Protein AF-A0A9X1ZFL7-F1 (afdb_monomer)

Structure (mmCIF, N/CA/C/O backbone):
data_AF-A0A9X1ZFL7-F1
#
_entry.id   AF-A0A9X1ZFL7-F1
#
loop_
_atom_site.group_PDB
_atom_site.id
_atom_site.type_symbol
_atom_site.label_atom_id
_atom_site.label_alt_id
_atom_site.label_comp_id
_atom_site.label_asym_id
_atom_site.label_entity_id
_atom_site.label_seq_id
_atom_site.pdbx_PDB_ins_code
_atom_site.Cartn_x
_atom_site.Cartn_y
_atom_site.Cartn_z
_atom_site.occupancy
_atom_site.B_iso_or_equiv
_atom_site.auth_seq_id
_atom_site.auth_comp_id
_atom_site.auth_asym_id
_atom_site.auth_atom_id
_atom_site.pdbx_PDB_model_num
ATOM 1 N N . MET A 1 1 ? -8.553 -7.988 4.074 1.00 71.69 1 MET A N 1
ATOM 2 C CA . MET A 1 1 ? -8.760 -7.553 2.679 1.00 71.69 1 MET A CA 1
ATOM 3 C C . MET A 1 1 ? -7.513 -7.890 1.873 1.00 71.69 1 MET A C 1
ATOM 5 O O . MET A 1 1 ? -6.446 -7.931 2.472 1.00 71.69 1 MET A O 1
ATOM 9 N N . LYS A 1 2 ? -7.643 -8.130 0.567 1.00 79.12 2 LYS A N 1
ATOM 10 C CA . LYS A 1 2 ? -6.567 -8.057 -0.435 1.00 79.12 2 LYS A CA 1
ATOM 11 C C . LYS A 1 2 ? -7.243 -7.668 -1.759 1.00 79.12 2 LYS A C 1
ATOM 13 O O . LYS A 1 2 ? -8.225 -8.335 -2.086 1.00 79.12 2 LYS A O 1
ATOM 18 N N . PRO A 1 3 ? -6.799 -6.625 -2.482 1.00 87.50 3 PRO A N 1
ATOM 19 C CA . PRO A 1 3 ? -7.387 -6.289 -3.775 1.00 87.50 3 PRO A CA 1
ATOM 20 C C . PRO A 1 3 ? -7.117 -7.394 -4.801 1.00 87.50 3 PRO A C 1
ATOM 22 O O . PRO A 1 3 ? -6.088 -8.075 -4.752 1.00 87.50 3 PRO A O 1
ATOM 25 N N . SER A 1 4 ? -8.046 -7.565 -5.739 1.00 91.44 4 SER A N 1
ATOM 26 C CA . SER A 1 4 ? -7.843 -8.425 -6.902 1.00 91.44 4 SER A CA 1
ATOM 27 C C . SER A 1 4 ? -7.067 -7.653 -7.964 1.00 91.44 4 SER A C 1
ATOM 29 O O . SER A 1 4 ? -7.399 -6.508 -8.267 1.00 91.44 4 SER A O 1
ATOM 31 N N . ILE A 1 5 ? -6.036 -8.284 -8.517 1.00 91.88 5 ILE A N 1
ATOM 32 C CA . ILE A 1 5 ? -5.225 -7.755 -9.613 1.00 91.88 5 ILE A CA 1
ATOM 33 C C . ILE A 1 5 ? -5.203 -8.829 -10.697 1.00 91.88 5 ILE A C 1
ATOM 35 O O . ILE A 1 5 ? -4.703 -9.931 -10.467 1.00 91.88 5 ILE A O 1
ATOM 39 N N . VAL A 1 6 ? -5.749 -8.515 -11.871 1.00 92.12 6 VAL A N 1
ATOM 40 C CA . VAL A 1 6 ? -5.677 -9.385 -13.053 1.00 92.12 6 VAL A CA 1
ATOM 41 C C . VAL A 1 6 ? -4.631 -8.812 -14.001 1.00 92.12 6 VAL A C 1
ATOM 43 O O . VAL A 1 6 ? -4.819 -7.716 -14.522 1.00 92.12 6 VAL A O 1
ATOM 46 N N . ASN A 1 7 ? -3.538 -9.549 -14.204 1.00 89.81 7 ASN A N 1
ATOM 47 C CA . ASN A 1 7 ? -2.520 -9.275 -15.220 1.00 89.81 7 ASN A CA 1
ATOM 48 C C . ASN A 1 7 ? -2.916 -9.992 -16.520 1.00 89.81 7 ASN A C 1
ATOM 50 O O . ASN A 1 7 ? -3.131 -11.205 -16.503 1.00 89.81 7 ASN A O 1
ATOM 54 N N . TYR A 1 8 ? -2.999 -9.263 -17.635 1.00 86.62 8 TYR A N 1
ATOM 55 C CA . TYR A 1 8 ? -3.388 -9.823 -18.935 1.00 86.62 8 TYR A CA 1
ATOM 56 C C . TYR A 1 8 ? -2.195 -10.184 -19.847 1.00 86.62 8 TYR A C 1
ATOM 58 O O . TYR A 1 8 ? -2.420 -10.642 -20.963 1.00 86.62 8 TYR A O 1
ATOM 66 N N . GLY A 1 9 ? -0.944 -10.002 -19.400 1.00 71.62 9 GLY A N 1
ATOM 67 C CA . GLY A 1 9 ? 0.284 -10.227 -20.184 1.00 71.62 9 GLY A CA 1
ATOM 68 C C . GLY A 1 9 ? 1.394 -10.994 -19.454 1.00 71.62 9 GLY A C 1
ATOM 69 O O . GLY A 1 9 ? 2.573 -10.738 -19.690 1.00 71.62 9 GLY A O 1
ATOM 70 N N . ALA A 1 10 ? 1.027 -11.908 -18.552 1.00 53.81 10 ALA A N 1
ATOM 71 C CA . ALA A 1 10 ? 1.926 -12.497 -17.553 1.00 53.81 10 ALA A CA 1
ATOM 72 C C . ALA A 1 10 ? 3.077 -13.387 -18.083 1.00 53.81 10 ALA A C 1
ATOM 74 O O . ALA A 1 10 ? 4.048 -13.592 -17.359 1.00 53.81 10 ALA A O 1
ATOM 75 N N . ASP A 1 11 ? 2.996 -13.918 -19.308 1.00 56.78 11 ASP A N 1
ATOM 76 C CA . ASP A 1 11 ? 3.875 -15.018 -19.752 1.00 56.78 11 ASP A CA 1
ATOM 77 C C . ASP A 1 11 ? 5.156 -14.582 -20.495 1.00 56.78 11 ASP A C 1
ATOM 79 O O . ASP A 1 11 ? 6.028 -15.418 -20.754 1.00 56.78 11 ASP A O 1
ATOM 83 N N . HIS A 1 12 ? 5.281 -13.309 -20.896 1.00 52.97 12 HIS A N 1
ATOM 84 C CA . HIS A 1 12 ? 6.321 -12.865 -21.850 1.00 52.97 12 HIS A CA 1
ATOM 85 C C . HIS A 1 12 ? 7.087 -11.592 -21.458 1.00 52.97 12 HI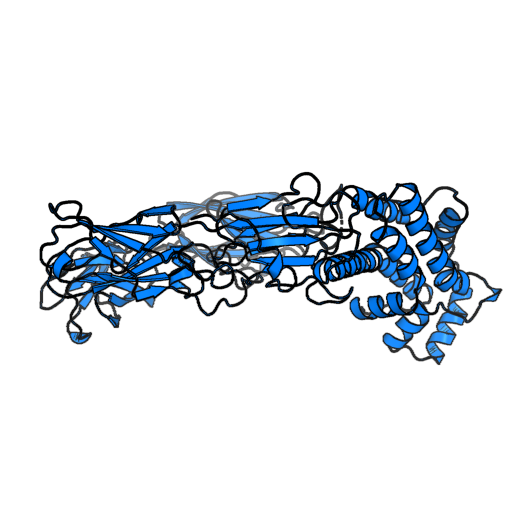S A C 1
ATOM 87 O O . HIS A 1 12 ? 8.034 -11.215 -22.148 1.00 52.97 12 HIS A O 1
ATOM 93 N N . PHE A 1 13 ? 6.703 -10.907 -20.378 1.00 68.69 13 PHE A N 1
ATOM 94 C CA . PHE A 1 13 ? 7.174 -9.548 -20.117 1.00 68.69 13 PHE A CA 1
ATOM 95 C C . PHE A 1 13 ? 7.398 -9.304 -18.621 1.00 68.69 13 PHE A C 1
ATOM 97 O O . PHE A 1 13 ? 6.440 -9.237 -17.852 1.00 68.69 13 PHE A O 1
ATOM 104 N N . ASP A 1 14 ? 8.669 -9.184 -18.218 1.00 71.75 14 ASP A N 1
ATOM 105 C CA . ASP A 1 14 ? 9.098 -9.131 -16.811 1.00 71.75 14 ASP A CA 1
ATOM 106 C C . ASP A 1 14 ? 8.802 -7.763 -16.166 1.00 71.75 14 ASP A C 1
ATOM 108 O O . ASP A 1 14 ? 9.634 -6.855 -16.067 1.00 71.75 14 ASP A O 1
ATOM 112 N N . HIS A 1 15 ? 7.538 -7.605 -15.801 1.00 78.56 15 HIS A N 1
ATOM 113 C CA . HIS A 1 15 ? 6.981 -6.487 -15.065 1.00 78.56 15 HIS A CA 1
ATOM 114 C C . HIS A 1 15 ? 5.794 -6.996 -14.238 1.00 78.56 15 HIS A C 1
ATOM 116 O O . HIS A 1 15 ? 5.119 -7.956 -14.623 1.00 78.56 15 HIS A O 1
ATOM 122 N N . SER A 1 16 ? 5.538 -6.364 -13.101 1.00 84.69 16 SER A N 1
ATOM 123 C CA . SER A 1 16 ? 4.443 -6.719 -12.197 1.00 84.69 16 SER A CA 1
ATOM 124 C C . SER A 1 16 ? 3.799 -5.461 -11.629 1.00 84.69 16 SER A C 1
ATOM 126 O O . SER A 1 16 ? 4.418 -4.399 -11.573 1.00 84.69 16 SER A O 1
ATOM 128 N N . LEU A 1 17 ? 2.537 -5.569 -11.219 1.00 88.44 17 LEU A N 1
ATOM 129 C CA . LEU A 1 17 ? 1.818 -4.497 -10.542 1.00 88.44 17 LEU A CA 1
ATOM 130 C C . LEU A 1 17 ? 1.199 -5.054 -9.262 1.00 88.44 17 LEU A C 1
ATOM 132 O O . LEU A 1 17 ? 0.435 -6.019 -9.311 1.00 88.44 17 LEU A O 1
ATOM 136 N N . GLU A 1 18 ? 1.536 -4.451 -8.124 1.00 88.69 18 GLU A N 1
ATOM 137 C CA . GLU A 1 18 ? 1.082 -4.874 -6.795 1.00 88.69 18 GLU A CA 1
ATOM 138 C C . GLU A 1 18 ? 0.429 -3.713 -6.031 1.00 88.69 18 GLU A C 1
ATOM 140 O O . GLU A 1 18 ? 0.649 -2.546 -6.339 1.00 88.69 18 GLU A O 1
ATOM 145 N N . ALA A 1 19 ? -0.406 -4.018 -5.035 1.00 88.50 19 ALA A N 1
ATOM 146 C CA . ALA A 1 19 ? -1.034 -3.008 -4.181 1.00 88.50 19 ALA A CA 1
ATOM 147 C C . ALA A 1 19 ? -0.240 -2.838 -2.882 1.00 88.50 19 ALA A C 1
ATOM 149 O O . ALA A 1 19 ? 0.065 -3.825 -2.209 1.00 88.50 19 ALA A O 1
ATOM 150 N N . THR A 1 20 ? 0.069 -1.597 -2.515 1.00 83.06 20 THR A N 1
ATOM 151 C CA . THR A 1 20 ? 1.057 -1.288 -1.473 1.00 83.06 20 THR A CA 1
ATOM 152 C C . THR A 1 20 ? 0.503 -1.365 -0.051 1.00 83.06 20 THR A C 1
ATOM 154 O O . THR A 1 20 ? -0.543 -0.797 0.279 1.00 83.06 20 THR A O 1
ATOM 157 N N . ASN A 1 21 ? 1.232 -2.068 0.821 1.00 79.75 21 ASN A N 1
ATOM 158 C CA . ASN A 1 21 ? 0.914 -2.183 2.243 1.00 79.75 21 ASN A CA 1
ATOM 159 C C . ASN A 1 21 ? 1.343 -0.915 2.999 1.00 79.75 21 ASN A C 1
ATOM 161 O O . ASN A 1 21 ? 2.520 -0.553 3.019 1.00 79.75 21 ASN A O 1
ATOM 165 N N . PHE A 1 22 ? 0.416 -0.315 3.745 1.00 74.94 22 PHE A N 1
ATOM 166 C CA . PHE A 1 22 ? 0.688 0.849 4.593 1.00 74.94 22 PHE A CA 1
ATOM 167 C C . PHE A 1 22 ? 1.726 0.561 5.694 1.00 74.94 22 PHE A C 1
ATOM 169 O O . PHE A 1 22 ? 2.500 1.437 6.067 1.00 74.94 22 PHE A O 1
ATOM 176 N N . LEU A 1 23 ? 1.756 -0.676 6.206 1.00 64.50 23 LEU A N 1
ATOM 177 C CA . LEU A 1 23 ? 2.662 -1.091 7.286 1.00 64.50 23 LEU A CA 1
ATOM 178 C C . LEU A 1 23 ? 4.107 -1.348 6.839 1.00 64.50 23 LEU A C 1
ATOM 180 O O . LEU A 1 23 ? 4.998 -1.367 7.689 1.00 64.50 23 LEU A O 1
ATOM 184 N N . ASP A 1 24 ? 4.339 -1.560 5.545 1.00 58.97 24 ASP A N 1
ATOM 185 C CA . ASP A 1 24 ? 5.683 -1.784 5.006 1.00 58.97 24 ASP A CA 1
ATOM 186 C C . ASP A 1 24 ? 6.278 -0.455 4.490 1.00 58.97 24 ASP A C 1
ATOM 188 O O . ASP A 1 24 ? 7.442 -0.159 4.757 1.00 58.97 24 ASP A O 1
ATOM 192 N N . ASN A 1 25 ? 5.435 0.440 3.953 1.00 52.34 25 ASN A N 1
ATOM 193 C CA . ASN A 1 25 ? 5.772 1.819 3.557 1.00 52.34 25 ASN A CA 1
ATOM 194 C C . ASN A 1 25 ? 6.104 2.791 4.722 1.00 52.34 25 ASN A C 1
ATOM 196 O O . ASN A 1 25 ? 6.179 4.004 4.516 1.00 52.34 25 ASN A O 1
ATOM 200 N N . TRP A 1 26 ? 6.317 2.297 5.950 1.00 45.56 26 TRP A N 1
ATOM 201 C CA . TRP A 1 26 ? 6.675 3.122 7.119 1.00 45.56 26 TRP A CA 1
ATOM 202 C C . TRP A 1 26 ? 8.193 3.345 7.290 1.00 45.56 26 TRP A C 1
ATOM 204 O O . TRP A 1 26 ? 8.614 4.139 8.135 1.00 45.56 26 TRP A O 1
ATOM 214 N N . LEU A 1 27 ? 9.036 2.676 6.493 1.00 42.69 27 LEU A N 1
ATOM 215 C CA . LEU A 1 27 ? 10.488 2.878 6.512 1.00 42.69 27 LEU A CA 1
ATOM 216 C C . LEU A 1 27 ? 10.883 4.139 5.711 1.00 42.69 27 LEU A C 1
ATOM 218 O O . LEU A 1 27 ? 10.607 4.210 4.516 1.00 42.69 27 LEU A O 1
ATOM 222 N N . PRO A 1 28 ? 11.596 5.122 6.302 1.00 40.50 28 PRO A N 1
ATOM 223 C CA . PRO A 1 28 ? 11.883 6.421 5.672 1.00 40.50 28 PRO A CA 1
ATOM 224 C C . PRO A 1 28 ? 12.997 6.382 4.602 1.00 40.50 28 PRO A C 1
ATOM 226 O O . PRO A 1 28 ? 13.636 7.402 4.343 1.00 40.50 28 PRO A O 1
ATOM 229 N N . ALA A 1 29 ? 13.271 5.208 4.030 1.00 41.62 29 ALA A N 1
ATOM 230 C CA . ALA A 1 29 ? 14.303 4.979 3.019 1.00 41.62 29 ALA A CA 1
ATOM 231 C C . ALA A 1 29 ? 13.726 4.655 1.628 1.00 41.62 29 ALA A C 1
ATOM 233 O O . ALA A 1 29 ? 14.406 4.913 0.635 1.00 41.62 29 ALA A O 1
ATOM 234 N N . ASP A 1 30 ? 12.492 4.144 1.558 1.00 46.97 30 ASP A N 1
ATOM 235 C CA . ASP A 1 30 ? 11.808 3.825 0.301 1.00 46.97 30 ASP A CA 1
ATOM 236 C C . ASP A 1 30 ? 10.902 4.969 -0.192 1.00 46.97 30 ASP A C 1
ATOM 238 O O . ASP A 1 30 ? 10.527 5.859 0.584 1.00 46.97 30 ASP A O 1
ATOM 242 N N . PRO A 1 31 ? 10.529 4.989 -1.486 1.00 52.28 31 PRO A N 1
ATOM 243 C CA . PRO A 1 31 ? 9.602 5.967 -2.035 1.00 52.28 31 PRO A CA 1
ATOM 244 C C . PRO A 1 31 ? 8.167 5.571 -1.660 1.00 52.28 31 PRO A C 1
ATOM 246 O O . PRO A 1 31 ? 7.509 4.831 -2.378 1.00 52.28 31 PRO A O 1
ATOM 249 N N . SER A 1 32 ? 7.666 6.072 -0.535 1.00 60.81 32 SER A N 1
ATOM 250 C CA . SER A 1 32 ? 6.305 5.771 -0.081 1.00 60.81 32 SER A CA 1
ATOM 251 C C . SER A 1 32 ? 5.209 6.261 -1.046 1.00 60.81 32 SER A C 1
ATOM 253 O O . SER A 1 32 ? 5.389 7.223 -1.802 1.00 60.81 32 SER A O 1
ATOM 255 N N . CYS A 1 33 ? 4.039 5.610 -0.978 1.00 68.56 33 CYS A N 1
ATOM 256 C CA . CYS A 1 33 ? 2.794 6.038 -1.627 1.00 68.56 33 CYS A CA 1
ATOM 257 C C . CYS A 1 33 ? 2.563 7.560 -1.451 1.00 68.56 33 CYS A C 1
ATOM 259 O O . CYS A 1 33 ? 2.467 8.024 -0.309 1.00 68.56 33 CYS A O 1
ATOM 261 N N . PRO A 1 34 ? 2.479 8.359 -2.539 1.00 65.00 34 PRO A N 1
ATOM 262 C CA . PRO A 1 34 ? 2.384 9.817 -2.430 1.00 65.00 34 PRO A CA 1
ATOM 263 C C . PRO A 1 34 ? 1.111 10.278 -1.704 1.00 65.00 34 PRO A C 1
ATOM 265 O O . PRO A 1 34 ? 0.031 9.748 -1.970 1.00 65.00 34 PRO A O 1
ATOM 268 N N . GLU A 1 35 ? 1.236 11.292 -0.831 1.00 64.75 35 GLU A N 1
ATOM 269 C CA . GLU A 1 35 ? 0.212 11.715 0.146 1.00 64.75 35 GLU A CA 1
ATOM 270 C C . GLU A 1 35 ? -1.233 11.725 -0.392 1.00 64.75 35 GLU A C 1
ATOM 272 O O . GLU A 1 35 ? -1.699 12.683 -1.012 1.00 64.75 35 GLU A O 1
ATOM 277 N N . ASN A 1 36 ? -1.991 10.682 -0.051 1.00 65.00 36 ASN A N 1
ATOM 278 C CA . ASN A 1 36 ? -3.434 10.600 -0.251 1.00 65.00 36 ASN A CA 1
ATOM 279 C C . ASN A 1 36 ? -4.178 11.240 0.934 1.00 65.00 36 ASN A C 1
ATOM 281 O O . ASN A 1 36 ? -4.853 10.576 1.721 1.00 65.00 36 ASN A O 1
ATOM 285 N N . SER A 1 37 ? -4.019 12.559 1.063 1.00 61.06 37 SER A N 1
ATOM 286 C CA . SER A 1 37 ? -4.385 13.376 2.234 1.00 61.06 37 SER A CA 1
ATOM 287 C C . SER A 1 37 ? -5.854 13.321 2.690 1.00 61.06 37 SER A C 1
ATOM 289 O O . SER A 1 37 ? -6.144 13.719 3.818 1.00 61.06 37 SER A O 1
ATOM 291 N N . ASN A 1 38 ? -6.766 12.794 1.868 1.00 74.25 38 ASN A N 1
ATOM 292 C CA . ASN A 1 38 ? -8.171 12.573 2.227 1.00 74.25 38 ASN A CA 1
ATOM 293 C C . ASN A 1 38 ? -8.381 11.382 3.185 1.00 74.25 38 ASN A C 1
ATOM 295 O O . ASN A 1 38 ? -9.386 11.341 3.893 1.00 74.25 38 ASN A O 1
ATOM 299 N N . ILE A 1 39 ? -7.453 10.417 3.226 1.00 80.38 39 ILE A N 1
ATOM 300 C CA . ILE A 1 39 ? -7.575 9.200 4.040 1.00 80.38 39 ILE A CA 1
ATOM 301 C C . ILE A 1 39 ? -6.624 9.285 5.234 1.00 80.38 39 ILE A C 1
ATOM 303 O O . ILE A 1 39 ? -5.414 9.459 5.078 1.00 80.38 39 ILE A O 1
ATOM 307 N N . SER A 1 40 ? -7.164 9.120 6.443 1.00 82.19 40 SER A N 1
ATOM 308 C CA . SER A 1 40 ? -6.359 9.137 7.667 1.00 82.19 40 SER A CA 1
ATOM 309 C C . SER A 1 40 ? -5.535 7.860 7.844 1.00 82.19 40 SER A C 1
ATOM 311 O O . SER A 1 40 ? -5.934 6.766 7.439 1.00 82.19 40 SER A O 1
ATOM 313 N N . ASP A 1 41 ? -4.404 7.976 8.531 1.00 79.88 41 ASP A N 1
ATOM 314 C CA . ASP A 1 41 ? -3.535 6.832 8.822 1.00 79.88 41 ASP A CA 1
ATOM 315 C C . ASP A 1 41 ? -4.209 5.798 9.746 1.00 79.88 41 ASP A C 1
ATOM 317 O O . ASP A 1 41 ? -3.919 4.608 9.652 1.00 79.88 41 ASP A O 1
ATOM 321 N N . GLU A 1 42 ? -5.187 6.206 10.571 1.00 79.62 42 GLU A N 1
ATOM 322 C CA . GLU A 1 42 ? -6.031 5.270 11.335 1.00 79.62 42 GLU A CA 1
ATOM 323 C C . GLU A 1 42 ? -6.952 4.439 10.419 1.00 79.62 42 GLU A C 1
ATOM 325 O O . GLU A 1 42 ? -7.240 3.286 10.740 1.00 79.62 42 GLU A O 1
ATOM 330 N N . GLN A 1 43 ? -7.383 4.967 9.266 1.00 83.50 43 GLN A N 1
ATOM 331 C CA . GLN A 1 43 ? -8.108 4.185 8.257 1.00 83.50 43 GLN A CA 1
ATOM 332 C C . GLN A 1 43 ? -7.156 3.252 7.496 1.00 83.50 43 GLN A C 1
ATOM 334 O O . GLN A 1 43 ? -7.422 2.052 7.445 1.00 83.50 43 GLN A O 1
ATOM 339 N N . LYS A 1 44 ? -6.020 3.750 6.981 1.00 83.69 44 LYS A N 1
ATOM 340 C CA . LYS A 1 44 ? -5.017 2.930 6.258 1.00 83.69 44 LYS A CA 1
ATOM 341 C C . LYS A 1 44 ? -4.542 1.746 7.105 1.00 83.69 44 LYS A C 1
ATOM 343 O O . LYS A 1 44 ? -4.589 0.603 6.665 1.00 83.69 44 LYS A O 1
ATOM 348 N N . ASN A 1 45 ? -4.218 1.988 8.377 1.00 82.50 45 ASN A N 1
ATOM 349 C CA . ASN A 1 45 ? -3.816 0.951 9.331 1.00 82.50 45 ASN A CA 1
ATOM 350 C C . ASN A 1 45 ? -4.888 -0.134 9.577 1.00 82.50 45 ASN A C 1
ATOM 352 O O . ASN A 1 45 ? -4.549 -1.240 9.980 1.00 82.50 45 ASN A O 1
ATOM 356 N N . LYS A 1 46 ? -6.177 0.149 9.345 1.00 85.38 46 LYS A N 1
ATOM 357 C CA . LYS A 1 46 ? -7.240 -0.874 9.388 1.00 85.38 46 LYS A CA 1
ATOM 358 C C . LYS A 1 46 ? -7.342 -1.624 8.064 1.00 85.38 46 LYS A C 1
ATOM 360 O O . LYS A 1 46 ? -7.456 -2.846 8.059 1.00 85.38 46 LYS A O 1
ATOM 365 N N . LEU A 1 47 ? -7.299 -0.892 6.950 1.00 87.06 47 LEU A N 1
ATOM 366 C CA . LEU A 1 47 ? -7.375 -1.441 5.594 1.00 87.06 47 LEU A CA 1
ATOM 367 C C . LEU A 1 47 ? -6.127 -2.276 5.230 1.00 87.06 47 LEU A C 1
ATOM 369 O O . LEU A 1 47 ? -6.202 -3.108 4.327 1.00 87.06 47 LEU A O 1
ATOM 373 N N . ASN A 1 48 ? -5.020 -2.101 5.965 1.00 85.19 48 ASN A N 1
ATOM 374 C CA . ASN A 1 48 ? -3.657 -2.635 5.783 1.00 85.19 48 ASN A CA 1
ATOM 375 C C . ASN A 1 48 ? -2.916 -2.122 4.540 1.00 85.19 48 ASN A C 1
ATOM 377 O O . ASN A 1 48 ? -1.689 -2.040 4.554 1.00 85.19 48 ASN A O 1
ATOM 381 N N . TYR A 1 49 ? -3.646 -1.745 3.496 1.00 86.38 49 TYR A N 1
ATOM 382 C CA . TYR A 1 49 ? -3.128 -1.033 2.331 1.00 86.38 49 TYR A CA 1
ATOM 383 C C . TYR A 1 49 ? -3.051 0.472 2.607 1.00 86.38 49 TYR A C 1
ATOM 385 O O . TYR A 1 49 ? -3.683 0.974 3.536 1.00 86.38 49 TYR A O 1
ATOM 393 N N . ASP A 1 50 ? -2.278 1.198 1.804 1.00 84.56 50 ASP A N 1
ATOM 394 C CA . ASP A 1 50 ? -2.363 2.663 1.740 1.00 84.56 50 ASP A CA 1
ATOM 395 C C . ASP A 1 50 ? -3.335 3.141 0.649 1.00 84.56 50 ASP A C 1
ATOM 397 O O . ASP A 1 50 ? -3.901 4.224 0.791 1.00 84.56 50 ASP A O 1
ATOM 401 N N . GLY A 1 51 ? -3.608 2.303 -0.356 1.00 87.50 51 GLY A N 1
ATOM 402 C CA . GLY A 1 51 ? -4.512 2.561 -1.480 1.00 87.50 51 GLY A CA 1
ATOM 403 C C . GLY A 1 51 ? -3.789 2.833 -2.800 1.00 87.50 51 GLY A C 1
ATOM 404 O O . GLY A 1 51 ? -4.448 2.884 -3.837 1.00 87.50 51 GLY A O 1
ATOM 405 N N . CYS A 1 52 ? -2.463 2.990 -2.778 1.00 88.62 52 CYS A N 1
ATOM 406 C CA . CYS A 1 52 ? -1.647 3.054 -3.985 1.00 88.62 52 CYS A CA 1
ATOM 407 C C . CYS A 1 52 ? -1.485 1.668 -4.634 1.00 88.62 52 CYS A C 1
ATOM 409 O O . CYS A 1 52 ? -1.783 0.619 -4.049 1.00 88.62 52 CYS A O 1
ATOM 411 N N . VAL A 1 53 ? -0.956 1.682 -5.857 1.00 90.06 53 VAL A N 1
ATOM 412 C CA . VAL A 1 53 ? -0.313 0.515 -6.468 1.00 90.06 53 VAL A CA 1
ATOM 413 C C . VAL A 1 53 ? 1.104 0.866 -6.903 1.00 90.06 53 VAL A C 1
ATOM 415 O O . VAL A 1 53 ? 1.407 2.017 -7.217 1.00 90.06 53 VAL A O 1
ATOM 418 N N . GLU A 1 54 ? 1.964 -0.136 -6.931 1.00 87.81 54 GLU A N 1
ATOM 419 C CA . GLU A 1 54 ? 3.340 -0.070 -7.397 1.00 87.81 54 GLU A CA 1
ATOM 420 C C . GLU A 1 54 ? 3.436 -0.837 -8.714 1.00 87.81 54 GLU A C 1
ATOM 422 O O . GLU A 1 54 ? 3.097 -2.018 -8.770 1.00 87.81 54 GLU A O 1
ATOM 427 N N . LEU A 1 55 ? 3.891 -0.172 -9.777 1.00 87.56 55 LEU A N 1
ATOM 428 C CA . LEU A 1 55 ? 4.367 -0.848 -10.977 1.00 87.56 55 LEU A CA 1
ATOM 429 C C . LEU A 1 55 ? 5.870 -1.085 -10.828 1.00 87.56 55 LEU A C 1
ATOM 431 O O . LEU A 1 55 ? 6.640 -0.152 -10.583 1.00 87.56 55 LEU A O 1
ATOM 435 N N . GLN A 1 56 ? 6.258 -2.336 -11.032 1.00 83.25 56 GLN A N 1
ATOM 436 C CA . GLN A 1 56 ? 7.620 -2.837 -11.008 1.00 83.25 56 GLN A CA 1
ATOM 437 C C . GLN A 1 56 ? 8.048 -3.168 -12.439 1.00 83.25 56 GLN A C 1
ATOM 439 O O . GLN A 1 56 ? 7.501 -4.068 -13.073 1.00 83.25 56 GLN A O 1
ATOM 444 N N . ASN A 1 57 ? 9.043 -2.452 -12.959 1.00 78.94 57 ASN A N 1
ATOM 445 C CA . ASN A 1 57 ? 9.708 -2.799 -14.213 1.00 78.94 57 ASN A CA 1
ATOM 446 C C . ASN A 1 57 ? 10.939 -3.631 -13.859 1.00 78.94 57 ASN A C 1
ATOM 448 O O . ASN A 1 57 ? 11.775 -3.164 -13.082 1.00 78.94 57 ASN A O 1
ATOM 452 N N . ARG A 1 58 ? 11.063 -4.837 -14.417 1.00 73.38 58 ARG A N 1
ATOM 453 C CA . ARG A 1 58 ? 12.252 -5.695 -14.286 1.00 73.38 58 ARG A CA 1
ATOM 454 C C . ARG A 1 58 ? 12.991 -5.850 -15.629 1.00 73.38 58 ARG A C 1
ATOM 456 O O . ARG A 1 58 ? 13.918 -6.643 -15.764 1.00 73.38 58 ARG A O 1
ATOM 463 N N . THR A 1 59 ? 12.637 -5.030 -16.627 1.00 70.81 59 THR A N 1
ATOM 464 C CA . THR A 1 59 ? 13.197 -5.075 -17.988 1.00 70.81 59 THR A CA 1
ATOM 465 C C . THR A 1 59 ? 14.242 -3.987 -18.285 1.00 70.81 59 THR A C 1
ATOM 467 O O . THR A 1 59 ? 14.430 -3.020 -17.543 1.00 70.81 59 THR A O 1
ATOM 470 N N . LYS A 1 60 ? 14.893 -4.121 -19.452 1.00 70.56 60 LYS A N 1
ATOM 471 C CA . LYS A 1 60 ? 15.733 -3.088 -20.091 1.00 70.56 60 LYS A CA 1
ATOM 472 C C . LYS A 1 60 ? 14.938 -1.994 -20.831 1.00 70.56 60 LYS A C 1
ATOM 474 O O . LYS A 1 60 ? 15.553 -1.119 -21.438 1.00 70.56 60 LYS A O 1
ATOM 479 N N . LEU A 1 61 ? 13.606 -2.047 -20.844 1.00 79.31 61 LEU A N 1
ATOM 480 C CA . LEU A 1 61 ? 12.764 -1.185 -21.677 1.00 79.31 61 LEU A CA 1
ATOM 481 C C . LEU A 1 61 ? 12.206 -0.005 -20.871 1.00 79.31 61 LEU A C 1
ATOM 483 O O . LEU A 1 61 ? 11.893 -0.147 -19.688 1.00 79.31 61 LEU A O 1
ATOM 487 N N . TYR A 1 62 ? 12.044 1.154 -21.515 1.00 85.94 62 TYR A N 1
ATOM 488 C CA . TYR A 1 62 ? 11.248 2.247 -20.948 1.00 85.94 62 TYR A CA 1
ATOM 489 C C . TYR A 1 62 ? 9.761 1.936 -21.081 1.00 85.94 62 TYR A C 1
ATOM 491 O O . TYR A 1 62 ? 9.312 1.586 -22.171 1.00 85.94 62 TYR A O 1
ATOM 499 N N . LEU A 1 63 ? 8.995 2.108 -20.002 1.00 89.69 63 LEU A N 1
ATOM 500 C CA . LEU A 1 63 ? 7.546 1.878 -19.997 1.00 89.69 63 LEU A CA 1
ATOM 501 C C . LEU A 1 63 ? 6.777 3.194 -19.848 1.00 89.69 63 LEU A C 1
ATOM 503 O O . LEU A 1 63 ? 7.300 4.208 -19.371 1.00 89.69 63 LEU A O 1
ATOM 507 N N . SER A 1 64 ? 5.498 3.170 -20.213 1.00 93.12 64 SER A N 1
ATOM 508 C CA . SER A 1 64 ? 4.555 4.231 -19.862 1.00 93.12 64 SER A CA 1
ATOM 509 C C . SER A 1 64 ? 3.205 3.649 -19.474 1.00 93.12 64 SER A C 1
ATOM 511 O O . SER A 1 64 ? 2.756 2.686 -20.084 1.00 93.12 64 SER A O 1
ATOM 513 N N . THR A 1 65 ? 2.532 4.285 -18.515 1.00 93.94 65 THR A N 1
ATOM 514 C CA . THR A 1 65 ? 1.260 3.801 -17.962 1.00 93.94 65 THR A CA 1
ATOM 515 C C . THR A 1 65 ? 0.178 4.864 -18.090 1.00 93.94 65 THR A C 1
ATOM 517 O O . THR A 1 65 ? 0.360 5.990 -17.622 1.00 93.94 65 THR A O 1
ATOM 520 N N . MET A 1 66 ? -0.943 4.500 -18.708 1.00 94.25 66 MET A N 1
ATOM 521 C CA . MET A 1 66 ? -2.197 5.246 -18.674 1.00 94.25 66 MET A CA 1
ATOM 522 C C . MET A 1 66 ? -3.098 4.606 -17.615 1.00 94.25 66 MET A C 1
ATOM 524 O O . MET A 1 66 ? -3.155 3.382 -17.511 1.00 94.25 66 MET A O 1
ATOM 528 N N . ILE A 1 67 ? -3.795 5.422 -16.824 1.00 95.00 67 ILE A N 1
ATOM 529 C CA . ILE A 1 67 ? -4.688 4.936 -15.762 1.00 95.00 67 ILE A CA 1
ATOM 530 C C . ILE A 1 67 ? -6.112 5.361 -16.093 1.00 95.00 67 ILE A C 1
ATOM 532 O O . ILE A 1 67 ? -6.423 6.553 -16.136 1.00 95.00 67 ILE A O 1
ATOM 536 N N . ILE A 1 68 ? -6.965 4.374 -16.344 1.00 92.62 68 ILE A N 1
ATOM 537 C CA . ILE A 1 68 ? -8.348 4.533 -16.788 1.00 92.62 68 ILE A CA 1
ATOM 538 C C . ILE A 1 68 ? -9.263 4.097 -15.631 1.00 92.62 68 ILE A C 1
ATOM 540 O O . ILE A 1 68 ? -9.071 2.997 -15.107 1.00 92.62 68 ILE A O 1
ATOM 544 N N . PRO A 1 69 ? -10.242 4.918 -15.202 1.00 89.56 69 PRO A N 1
ATOM 545 C CA . PRO A 1 69 ? -11.201 4.502 -14.183 1.00 89.56 69 PRO A CA 1
ATOM 546 C C . PRO A 1 69 ? -12.050 3.340 -14.704 1.00 89.56 69 PRO A C 1
ATOM 548 O O . PRO A 1 69 ? -12.498 3.374 -15.851 1.00 89.56 69 PRO A O 1
ATOM 551 N N . LEU A 1 70 ? -12.287 2.337 -13.860 1.00 87.00 70 LEU A N 1
ATOM 552 C CA . LEU A 1 70 ? -13.207 1.245 -14.161 1.00 87.00 70 LEU A CA 1
ATOM 553 C C . LEU A 1 70 ? -14.577 1.489 -13.527 1.00 87.00 70 LEU A C 1
ATOM 555 O O . LEU A 1 70 ? -14.702 2.081 -12.451 1.00 87.00 70 LEU A O 1
ATOM 559 N N . GLY A 1 71 ? -15.599 0.968 -14.193 1.00 75.62 71 GLY A N 1
ATOM 560 C CA . GLY A 1 71 ? -16.876 0.648 -13.588 1.00 75.62 71 GLY A CA 1
ATOM 561 C C . GLY A 1 71 ? -16.747 -0.594 -12.707 1.00 75.62 71 GLY A C 1
ATOM 562 O O . GLY A 1 71 ? -15.700 -1.241 -12.608 1.00 75.62 71 GLY A O 1
ATOM 563 N N . GLU A 1 72 ? -17.829 -0.951 -12.035 1.00 64.56 72 GLU A N 1
ATOM 564 C CA . GLU A 1 72 ? -17.821 -2.075 -11.093 1.00 64.56 72 GLU A CA 1
ATOM 565 C C . GLU A 1 72 ? -17.761 -3.438 -11.762 1.00 64.56 72 GLU A C 1
ATOM 567 O O . GLU A 1 72 ? -17.138 -4.355 -11.238 1.00 64.56 72 GLU A O 1
ATOM 572 N N . ASN A 1 73 ? -18.345 -3.546 -12.955 1.00 68.12 73 ASN A N 1
ATOM 573 C CA . ASN A 1 73 ? -18.248 -4.726 -13.807 1.00 68.12 73 ASN A CA 1
ATOM 574 C C . ASN A 1 73 ? -16.814 -4.995 -14.313 1.00 68.12 73 ASN A C 1
ATOM 576 O O . ASN A 1 73 ? -16.602 -5.963 -15.038 1.00 68.12 73 ASN A O 1
ATOM 580 N N . GLY A 1 74 ? -15.837 -4.153 -13.949 1.00 77.12 74 GLY A N 1
ATOM 581 C CA . GLY A 1 74 ? -14.444 -4.258 -14.377 1.00 77.12 74 GLY A CA 1
ATOM 582 C C . GLY A 1 74 ? -14.188 -3.720 -15.786 1.00 77.12 74 GLY A C 1
ATOM 583 O O . GLY A 1 74 ? -13.082 -3.883 -16.299 1.00 77.12 74 GLY A O 1
ATOM 584 N N . GLU A 1 75 ? -15.178 -3.074 -16.410 1.00 83.88 75 GLU A N 1
ATOM 585 C CA . GLU A 1 75 ? -15.068 -2.467 -17.739 1.00 83.88 75 GLU A CA 1
ATOM 586 C C . GLU A 1 75 ? -14.755 -0.964 -17.641 1.00 83.88 75 GLU A C 1
ATOM 588 O O . GLU A 1 75 ? -15.059 -0.304 -16.647 1.00 83.88 75 GLU A O 1
ATOM 593 N N . TYR A 1 76 ? -14.125 -0.408 -18.674 1.00 87.62 76 TYR A N 1
ATOM 594 C CA . TYR A 1 76 ? -13.884 1.032 -18.821 1.00 87.62 76 TYR A CA 1
ATOM 595 C C . TYR A 1 76 ? -15.032 1.687 -19.601 1.00 87.62 76 TYR A C 1
ATOM 597 O O . TYR A 1 76 ? -15.702 1.026 -20.390 1.00 87.62 76 TYR A O 1
ATOM 605 N N . ASP A 1 77 ? -15.227 2.997 -19.437 1.00 85.94 77 ASP A N 1
ATOM 606 C CA . ASP A 1 77 ? -16.151 3.773 -20.270 1.00 85.94 77 ASP A CA 1
ATOM 607 C C . ASP A 1 77 ? -15.447 4.162 -21.589 1.00 85.94 77 ASP A C 1
ATOM 609 O O . ASP A 1 77 ? -14.457 4.909 -21.545 1.00 85.94 77 ASP A O 1
ATOM 613 N N . PRO A 1 78 ? -15.917 3.689 -22.765 1.00 86.06 78 PRO A N 1
ATOM 614 C CA . PRO A 1 78 ? -15.334 4.042 -24.058 1.00 86.06 78 PRO A CA 1
ATOM 615 C C . PRO A 1 78 ? -15.322 5.552 -24.341 1.00 86.06 78 PRO A C 1
ATOM 617 O O . PRO A 1 78 ? -14.381 6.041 -24.969 1.00 86.06 78 PRO A O 1
ATOM 620 N N . ASP A 1 79 ? -16.309 6.306 -23.844 1.00 84.06 79 ASP A N 1
ATOM 621 C CA . ASP A 1 79 ? -16.406 7.753 -24.070 1.00 84.06 79 ASP A CA 1
ATOM 622 C C . ASP A 1 79 ? -15.414 8.548 -23.190 1.00 84.06 79 ASP A C 1
ATOM 624 O O . ASP A 1 79 ? -15.065 9.689 -23.511 1.00 84.06 79 ASP A O 1
ATOM 628 N N . GLN A 1 80 ? -14.879 7.947 -22.115 1.00 82.44 80 GLN A N 1
ATOM 629 C CA . GLN A 1 80 ? -13.873 8.575 -21.238 1.00 82.44 80 GLN A CA 1
ATOM 630 C C . GLN A 1 80 ? -12.423 8.261 -21.622 1.00 82.44 80 GLN A C 1
ATOM 632 O O . GLN A 1 80 ? -11.512 8.836 -21.024 1.00 82.44 80 GLN A O 1
ATOM 637 N N . LEU A 1 81 ? -12.168 7.422 -22.635 1.00 87.75 81 LEU A N 1
ATOM 638 C CA . LEU A 1 81 ? -10.808 7.038 -23.051 1.00 87.75 81 LEU A CA 1
ATOM 639 C C . LEU A 1 81 ? -9.905 8.241 -23.400 1.00 87.75 81 LEU A C 1
ATOM 641 O O . LEU A 1 81 ? -8.697 8.196 -23.187 1.00 87.75 81 LEU A O 1
ATOM 645 N N . GLY A 1 82 ? -10.467 9.359 -23.875 1.00 85.75 82 GLY A N 1
ATOM 646 C CA . GLY A 1 82 ? -9.712 10.603 -24.110 1.00 85.75 82 GLY A CA 1
ATOM 647 C C . GLY A 1 82 ? -9.298 11.366 -22.836 1.00 85.75 82 GLY A C 1
ATOM 648 O O . GLY A 1 82 ? -8.395 12.213 -22.883 1.00 85.75 82 GLY A O 1
ATOM 649 N N . ASN A 1 83 ? -9.926 11.063 -21.695 1.00 88.56 83 ASN A N 1
ATOM 650 C CA . ASN A 1 83 ? -9.784 11.742 -20.401 1.00 88.56 83 ASN A CA 1
ATOM 651 C C . ASN A 1 83 ? -9.414 10.771 -19.250 1.00 88.56 83 ASN A C 1
ATOM 653 O O . ASN A 1 83 ? -10.089 10.769 -18.215 1.00 88.56 83 ASN A O 1
ATOM 657 N N . PRO A 1 84 ? -8.343 9.963 -19.390 1.00 91.50 84 PRO A N 1
ATOM 658 C CA . PRO A 1 84 ? -7.883 9.073 -18.327 1.00 91.50 84 PRO A CA 1
ATOM 659 C C . PRO A 1 84 ? -7.364 9.880 -17.126 1.00 91.50 84 PRO A C 1
ATOM 661 O O . PRO A 1 84 ? -6.983 11.047 -17.262 1.00 91.50 84 PRO A O 1
ATOM 664 N N . LEU A 1 85 ? -7.305 9.243 -15.956 1.00 90.94 85 LEU A N 1
ATOM 665 C CA . LEU A 1 85 ? -6.788 9.839 -14.717 1.00 90.94 85 LEU A CA 1
ATOM 666 C C . LEU A 1 85 ? -5.285 10.140 -14.819 1.00 90.94 85 LEU A C 1
ATOM 668 O O . LEU A 1 85 ? -4.834 11.196 -14.380 1.00 90.94 85 LEU A O 1
ATOM 672 N N . ARG A 1 86 ? -4.537 9.253 -15.484 1.00 92.62 86 ARG A N 1
ATOM 673 C CA . ARG A 1 86 ? -3.135 9.449 -15.879 1.00 92.62 86 ARG A CA 1
ATOM 674 C C . ARG A 1 86 ? -3.009 9.225 -17.381 1.00 92.62 86 ARG A C 1
ATOM 676 O O . ARG A 1 86 ? -3.489 8.208 -17.873 1.00 92.62 86 ARG A O 1
ATOM 683 N N . LYS A 1 87 ? -2.360 10.138 -18.110 1.00 93.56 87 LYS A N 1
ATOM 684 C CA . LYS A 1 87 ? -2.044 9.973 -19.543 1.00 93.56 87 LYS A CA 1
ATOM 685 C C . LYS A 1 87 ? -0.668 9.329 -19.730 1.00 93.56 87 LYS A C 1
ATOM 687 O O . LYS A 1 87 ? 0.208 9.480 -18.882 1.00 93.56 87 LYS A O 1
ATOM 692 N N . HIS A 1 88 ? -0.478 8.667 -20.870 1.00 94.06 88 HIS A N 1
ATOM 693 C CA . HIS A 1 88 ? 0.847 8.257 -21.326 1.00 94.06 88 HIS A CA 1
ATOM 694 C C . HIS A 1 88 ? 1.779 9.450 -21.587 1.00 94.06 88 HIS A C 1
ATOM 696 O O . HIS A 1 88 ? 1.350 10.596 -21.737 1.00 94.06 88 HIS A O 1
ATOM 702 N N . VAL A 1 89 ? 3.071 9.138 -21.670 1.00 92.19 89 VAL A N 1
ATOM 703 C CA . VAL A 1 89 ? 4.164 10.093 -21.876 1.00 92.19 89 VAL A CA 1
ATOM 704 C C . VAL A 1 89 ? 4.098 10.776 -23.238 1.00 92.19 89 VAL A C 1
ATOM 706 O O . VAL A 1 89 ? 3.859 10.142 -24.263 1.00 92.19 89 VAL A O 1
ATOM 709 N N . GLN A 1 90 ? 4.368 12.079 -23.269 1.00 88.69 90 GLN A N 1
ATOM 710 C CA . GLN A 1 90 ? 4.252 12.877 -24.493 1.00 88.69 90 GLN A CA 1
ATOM 711 C C . GLN A 1 90 ? 5.576 13.071 -25.252 1.00 88.69 90 GLN A C 1
ATOM 713 O O . GLN A 1 90 ? 5.564 13.658 -26.335 1.00 88.69 90 GLN A O 1
ATOM 718 N N . SER A 1 91 ? 6.708 12.610 -24.707 1.00 85.75 91 SER A N 1
ATOM 719 C CA . SER A 1 91 ? 8.035 12.672 -25.344 1.00 85.75 91 SER A CA 1
ATOM 720 C C . SER A 1 91 ? 9.031 11.706 -24.687 1.00 85.75 91 SER A C 1
ATOM 722 O O . SER A 1 91 ? 8.807 11.273 -23.560 1.00 85.75 91 SER A O 1
ATOM 724 N N . GLY A 1 92 ? 10.173 11.439 -25.338 1.00 79.50 92 GLY A N 1
ATOM 725 C CA . GLY A 1 92 ? 11.276 10.610 -24.806 1.00 79.50 92 GLY A CA 1
ATOM 726 C C . GLY A 1 92 ? 12.059 11.214 -23.621 1.00 79.50 92 GLY A C 1
ATOM 727 O O . GLY A 1 92 ? 13.126 10.717 -23.254 1.00 79.50 92 GLY A O 1
ATOM 728 N N . TRP A 1 93 ? 11.566 12.307 -23.039 1.00 79.31 93 TRP A N 1
ATOM 729 C CA . TRP A 1 93 ? 12.116 12.979 -21.855 1.00 79.31 93 TRP A CA 1
ATOM 730 C C . TRP A 1 93 ? 11.017 13.433 -20.878 1.00 79.31 93 TRP A C 1
ATOM 732 O O . TRP A 1 93 ? 11.233 14.332 -20.064 1.00 79.31 93 TRP A O 1
ATOM 742 N N . ASP A 1 94 ? 9.826 12.848 -20.983 1.00 84.31 94 ASP A N 1
ATOM 743 C CA . ASP A 1 94 ? 8.726 13.086 -20.053 1.00 84.31 94 ASP A CA 1
ATOM 744 C C . ASP A 1 94 ? 9.059 12.473 -18.681 1.00 84.31 94 ASP A C 1
ATOM 746 O O . ASP A 1 94 ? 9.473 11.317 -18.592 1.00 84.31 94 ASP A O 1
ATOM 750 N N . GLY A 1 95 ? 8.864 13.233 -17.600 1.00 75.06 95 GLY A N 1
ATOM 751 C CA . GLY A 1 95 ? 9.124 12.764 -16.232 1.00 75.06 95 GLY A CA 1
ATOM 752 C C . GLY A 1 95 ? 8.216 11.614 -15.781 1.00 75.06 95 GLY A C 1
ATOM 753 O O . GLY A 1 95 ? 8.480 11.004 -14.753 1.00 75.06 95 GLY A O 1
ATOM 754 N N . ASN A 1 96 ? 7.164 11.306 -16.546 1.00 79.12 96 ASN A N 1
ATOM 755 C CA . ASN A 1 96 ? 6.256 10.184 -16.312 1.00 79.12 96 ASN A CA 1
ATOM 756 C C . ASN A 1 96 ? 6.709 8.867 -16.973 1.00 79.12 96 ASN A C 1
ATOM 758 O O . ASN A 1 96 ? 5.972 7.880 -16.905 1.00 79.12 96 ASN A O 1
ATOM 762 N N . MET A 1 97 ? 7.872 8.848 -17.637 1.00 84.81 97 MET A N 1
ATOM 763 C CA . MET A 1 97 ? 8.481 7.635 -18.192 1.00 84.81 97 MET A CA 1
ATOM 764 C C . MET A 1 97 ? 9.044 6.757 -17.081 1.00 84.81 97 MET A C 1
ATOM 766 O O . MET A 1 97 ? 9.879 7.208 -16.297 1.00 84.81 97 MET A O 1
ATOM 770 N N . MET A 1 98 ? 8.658 5.483 -17.061 1.00 83.81 98 MET A N 1
ATOM 771 C CA . MET A 1 98 ? 9.280 4.520 -16.165 1.00 83.81 98 MET A CA 1
ATOM 772 C C . MET A 1 98 ? 10.594 4.030 -16.776 1.00 83.81 98 MET A C 1
ATOM 774 O O . MET A 1 98 ? 10.618 3.560 -17.915 1.00 83.81 98 MET A O 1
ATOM 778 N N . GLY A 1 99 ? 11.688 4.175 -16.028 1.00 76.69 99 GLY A N 1
ATOM 779 C CA . GLY A 1 99 ? 13.021 3.764 -16.464 1.00 76.69 99 GLY A CA 1
ATOM 780 C C . GLY A 1 99 ? 13.247 2.245 -16.416 1.00 76.69 99 GLY A C 1
ATOM 781 O O . GLY A 1 99 ? 12.520 1.541 -15.711 1.00 76.69 99 GLY A O 1
ATOM 782 N N . PRO A 1 100 ? 14.255 1.741 -17.148 1.00 69.56 100 PRO A N 1
ATOM 783 C CA . PRO A 1 100 ? 14.697 0.351 -17.088 1.00 69.56 100 PRO A CA 1
ATOM 784 C C . PRO A 1 100 ? 15.540 0.056 -15.839 1.00 69.56 100 PRO A C 1
ATOM 786 O O . PRO A 1 100 ? 16.040 0.971 -15.178 1.00 69.56 100 PRO A O 1
ATOM 789 N N . GLN A 1 101 ? 15.765 -1.227 -15.548 1.00 64.62 101 GLN A N 1
ATOM 790 C CA . GLN A 1 101 ? 16.672 -1.637 -14.471 1.00 64.62 101 GLN A CA 1
ATOM 791 C C . GLN A 1 101 ? 18.147 -1.471 -14.860 1.00 64.62 101 GLN A C 1
ATOM 793 O O . GLN A 1 101 ? 18.567 -1.795 -15.973 1.00 64.62 101 GLN A O 1
ATOM 798 N N . SER A 1 102 ? 18.931 -0.909 -13.936 1.00 48.59 102 SER A N 1
ATOM 799 C CA . SER A 1 102 ? 20.324 -0.511 -14.132 1.00 48.59 102 SER A CA 1
ATOM 800 C C . SER A 1 102 ? 21.244 -1.714 -14.280 1.00 48.59 102 SER A C 1
ATOM 802 O O . SER A 1 102 ? 21.675 -2.348 -13.318 1.00 48.59 102 SER A O 1
ATOM 804 N N . GLY A 1 103 ? 21.541 -1.989 -15.543 1.00 46.38 103 GLY A N 1
ATOM 805 C CA . GLY A 1 103 ? 22.624 -2.898 -16.010 1.00 46.38 103 GLY A CA 1
ATOM 806 C C . GLY A 1 103 ? 22.534 -5.731 -16.923 1.00 46.38 103 GLY A C 1
ATOM 807 O O . GLY A 1 103 ? 23.361 -6.340 -17.669 1.00 46.38 103 GLY A O 1
ATOM 808 N N . THR A 1 104 ? 21.571 -6.717 -16.746 1.00 42.72 104 THR A N 1
ATOM 809 C CA . THR A 1 104 ? 21.363 -7.913 -17.604 1.00 42.72 104 THR A CA 1
ATOM 810 C C . THR A 1 104 ? 19.924 -8.414 -17.575 1.00 42.72 104 THR A C 1
ATOM 812 O O . THR A 1 104 ? 19.220 -8.298 -16.580 1.00 42.72 104 THR A O 1
ATOM 815 N N . PHE A 1 105 ? 19.498 -8.990 -18.699 1.00 36.47 105 PHE A N 1
ATOM 816 C CA . PHE A 1 105 ? 18.260 -9.752 -18.857 1.00 36.47 105 PHE A CA 1
ATOM 817 C C . PHE A 1 105 ? 18.559 -10.924 -19.806 1.00 36.47 105 PHE A C 1
ATOM 819 O O . PHE A 1 105 ? 19.446 -10.804 -20.659 1.00 36.47 105 PHE A O 1
ATOM 826 N N . LEU A 1 106 ? 17.885 -12.066 -19.623 1.00 37.69 106 LEU A N 1
ATOM 827 C CA . LEU A 1 106 ? 18.308 -13.374 -20.157 1.00 37.69 106 LEU A CA 1
ATOM 828 C C . LEU A 1 106 ? 19.764 -13.729 -19.765 1.00 37.69 106 LEU A C 1
ATOM 830 O O . LEU A 1 106 ? 20.576 -14.085 -20.623 1.00 37.69 106 LEU A O 1
ATOM 834 N N . GLY A 1 107 ? 20.066 -13.589 -18.464 1.00 34.84 107 GLY A N 1
ATOM 835 C CA . GLY A 1 107 ? 21.375 -13.834 -17.827 1.00 34.84 107 GLY A CA 1
ATOM 836 C C . GLY A 1 107 ? 21.685 -12.837 -16.695 1.00 34.84 107 GLY A C 1
ATOM 837 O O . GLY A 1 107 ? 22.738 -12.221 -16.737 1.00 34.84 107 GLY A O 1
ATOM 838 N N . LEU A 1 108 ? 20.717 -12.610 -15.793 1.00 36.22 108 LEU A N 1
ATOM 839 C CA . LEU A 1 108 ? 20.520 -11.419 -14.927 1.00 36.22 108 LEU A CA 1
ATOM 840 C C . LEU A 1 108 ? 21.653 -11.182 -13.891 1.00 36.22 108 LEU A C 1
ATOM 842 O O . LEU A 1 108 ? 22.364 -12.124 -13.556 1.00 36.22 108 LEU A O 1
ATOM 846 N N . GLU A 1 109 ? 21.925 -9.958 -13.409 1.00 39.34 109 GLU A N 1
ATOM 847 C CA . GLU A 1 109 ? 21.079 -9.058 -12.580 1.00 39.34 109 GLU A CA 1
ATOM 848 C C . GLU A 1 109 ? 21.334 -7.551 -12.844 1.00 39.34 109 GLU A C 1
ATOM 850 O O . GLU A 1 109 ? 22.463 -7.177 -13.136 1.00 39.34 109 GLU A O 1
ATOM 855 N N . PHE A 1 110 ? 20.319 -6.678 -12.692 1.00 35.62 110 PHE A N 1
ATOM 856 C CA . PHE A 1 110 ? 20.339 -5.194 -12.830 1.00 35.62 110 PHE A CA 1
ATOM 857 C C . PHE A 1 110 ? 19.213 -4.572 -11.918 1.00 35.62 110 PHE A C 1
ATOM 859 O O . PHE A 1 110 ? 18.257 -5.285 -11.633 1.00 35.62 110 PHE A O 1
ATOM 866 N N . TRP A 1 111 ? 19.253 -3.288 -11.472 1.00 42.81 111 TRP A N 1
ATOM 867 C CA . TRP A 1 111 ? 18.290 -2.701 -10.464 1.00 42.81 111 TRP A CA 1
ATOM 868 C C . TRP A 1 111 ? 17.645 -1.330 -10.819 1.00 42.81 111 TRP A C 1
ATOM 870 O O . TRP A 1 111 ? 18.340 -0.453 -11.319 1.00 42.81 111 TRP A O 1
ATOM 880 N N . SER A 1 112 ? 16.377 -1.036 -10.489 1.00 50.03 112 SER A N 1
ATOM 881 C CA . SER A 1 112 ? 15.771 0.324 -10.604 1.00 50.03 112 SER A CA 1
ATOM 882 C C . SER A 1 112 ? 15.040 0.784 -9.341 1.00 50.03 112 SER A C 1
ATOM 884 O O . SER A 1 112 ? 14.843 0.015 -8.412 1.00 50.03 112 SER A O 1
ATOM 886 N N . LYS A 1 113 ? 14.591 2.046 -9.359 1.00 57.62 113 LYS A N 1
ATOM 887 C CA . LYS A 1 113 ? 13.517 2.563 -8.505 1.00 57.62 113 LYS A CA 1
ATOM 888 C C . LYS A 1 113 ? 12.153 2.185 -9.100 1.00 57.62 113 LYS A C 1
ATOM 890 O O . LYS A 1 113 ? 11.986 2.287 -10.318 1.00 57.62 113 LYS A O 1
ATOM 895 N N . ASP A 1 114 ? 11.201 1.800 -8.261 1.00 74.38 114 ASP A N 1
ATOM 896 C CA . ASP A 1 114 ? 9.833 1.445 -8.658 1.00 74.38 114 ASP A CA 1
ATOM 897 C C . ASP A 1 114 ? 8.914 2.670 -8.812 1.00 74.38 114 ASP A C 1
ATOM 899 O O . ASP A 1 114 ? 9.248 3.786 -8.389 1.00 74.38 114 ASP A O 1
ATOM 903 N N . GLN A 1 115 ? 7.770 2.487 -9.483 1.00 82.38 115 GLN A N 1
ATOM 904 C CA . GLN A 1 115 ? 6.855 3.574 -9.832 1.00 82.38 115 GLN A CA 1
ATOM 905 C C . GLN A 1 115 ? 5.493 3.400 -9.158 1.00 82.38 115 GLN A C 1
ATOM 907 O O . GLN A 1 115 ? 4.647 2.618 -9.587 1.00 82.38 115 GLN A O 1
ATOM 912 N N . TYR A 1 116 ? 5.266 4.220 -8.138 1.00 86.38 116 TYR A N 1
ATOM 913 C CA . TYR A 1 116 ? 4.018 4.285 -7.385 1.00 86.38 116 TYR A CA 1
ATOM 914 C C . TYR A 1 116 ? 2.964 5.128 -8.111 1.00 86.38 116 TYR A C 1
ATOM 916 O O . TYR A 1 116 ? 3.286 6.163 -8.706 1.00 86.38 116 TYR A O 1
ATOM 924 N N . TYR A 1 117 ? 1.708 4.696 -8.027 1.00 88.38 117 TYR A N 1
ATOM 925 C CA . TYR A 1 117 ? 0.527 5.361 -8.571 1.00 88.38 117 TYR A CA 1
ATOM 926 C C . TYR A 1 117 ? -0.519 5.548 -7.470 1.00 88.38 117 TYR A C 1
ATOM 928 O O . TYR A 1 117 ? -0.875 4.595 -6.775 1.00 88.38 117 TYR A O 1
ATOM 936 N N . ASN A 1 118 ? -1.022 6.775 -7.330 1.00 88.69 118 ASN A N 1
ATOM 937 C CA . ASN A 1 118 ? -2.020 7.167 -6.331 1.00 88.69 118 ASN A CA 1
ATOM 938 C C . ASN A 1 118 ? -3.291 7.769 -6.956 1.00 88.69 118 ASN A C 1
ATOM 940 O O . ASN A 1 118 ? -4.114 8.346 -6.253 1.00 88.69 118 ASN A O 1
ATOM 944 N N . GLU A 1 119 ? -3.462 7.626 -8.272 1.00 89.19 119 GLU A N 1
ATOM 945 C CA . GLU A 1 119 ? -4.558 8.213 -9.046 1.00 89.19 119 GLU A CA 1
ATOM 946 C C . GLU A 1 119 ? -5.934 7.552 -8.813 1.00 89.19 119 GLU A C 1
ATOM 948 O O . GLU A 1 119 ? -6.949 8.141 -9.180 1.00 89.19 119 GLU A O 1
ATOM 953 N N . CYS A 1 120 ? -5.979 6.361 -8.199 1.00 87.56 120 CYS A N 1
ATOM 954 C CA . CYS A 1 120 ? -7.202 5.586 -7.926 1.00 87.56 120 CYS A CA 1
ATOM 955 C C . CYS A 1 120 ? -7.239 4.990 -6.500 1.00 87.56 120 CYS A C 1
ATOM 957 O O . CYS A 1 120 ? -7.365 3.771 -6.351 1.00 87.56 120 CYS A O 1
ATOM 959 N N . PRO A 1 121 ? -7.096 5.793 -5.429 1.00 89.00 121 PRO A N 1
ATOM 960 C CA . PRO A 1 121 ? -6.942 5.262 -4.080 1.00 89.00 121 PRO A CA 1
ATOM 961 C C . PRO A 1 121 ? -8.213 4.517 -3.655 1.00 89.00 121 PRO A C 1
ATOM 963 O O . PRO A 1 121 ? -9.268 5.127 -3.511 1.00 89.00 121 PRO A O 1
ATOM 966 N N . TYR A 1 122 ? -8.107 3.196 -3.467 1.00 88.69 122 TYR A N 1
ATOM 967 C CA . TYR A 1 122 ? -9.224 2.281 -3.159 1.00 88.69 122 TYR A CA 1
ATOM 968 C C . TYR A 1 122 ? -10.353 2.206 -4.207 1.00 88.69 122 TYR A C 1
ATOM 970 O O . TYR A 1 122 ? -11.401 1.609 -3.950 1.00 88.69 122 TYR A O 1
ATOM 978 N N . GLN A 1 123 ? -10.132 2.751 -5.406 1.00 87.75 123 GLN A N 1
ATOM 979 C CA . GLN A 1 123 ? -11.076 2.711 -6.524 1.00 87.75 123 GLN A CA 1
ATOM 980 C C . GLN A 1 123 ? -10.633 1.692 -7.585 1.00 87.75 123 GLN A C 1
ATOM 982 O O . GLN A 1 123 ? -9.444 1.403 -7.735 1.00 87.75 123 GLN A O 1
ATOM 987 N N . ASN A 1 124 ? -11.593 1.126 -8.320 1.00 89.75 124 ASN A N 1
ATOM 988 C CA . ASN A 1 124 ? -11.305 0.171 -9.391 1.00 89.75 124 ASN A CA 1
ATOM 989 C C . ASN A 1 124 ? -10.692 0.906 -10.598 1.00 89.75 124 ASN A C 1
ATOM 991 O O . ASN A 1 124 ? -11.282 1.866 -11.098 1.00 89.75 124 ASN A O 1
ATOM 995 N N . CYS A 1 125 ? -9.542 0.446 -11.095 1.00 92.75 125 CYS A N 1
ATOM 996 C CA . CYS A 1 125 ? -8.846 1.075 -12.223 1.00 92.75 125 CYS A CA 1
ATOM 997 C C . CYS A 1 125 ? -8.104 0.079 -13.118 1.00 92.75 125 CYS A C 1
ATOM 999 O O . CYS A 1 125 ? -7.628 -0.970 -12.675 1.00 92.75 125 CYS A O 1
ATOM 1001 N N . LEU A 1 126 ? -7.992 0.451 -14.393 1.00 95.00 126 LEU A N 1
ATOM 1002 C CA . LEU A 1 126 ? -7.221 -0.239 -15.415 1.00 95.00 126 LEU A CA 1
ATOM 1003 C C . LEU A 1 126 ? -5.923 0.528 -15.655 1.00 95.00 126 LEU A C 1
ATOM 1005 O O . LEU A 1 126 ? -5.935 1.714 -15.986 1.00 95.00 126 LEU A O 1
ATOM 1009 N N . TYR A 1 127 ? -4.809 -0.175 -15.503 1.00 95.00 127 TYR A N 1
ATOM 1010 C CA . TYR A 1 127 ? -3.459 0.319 -15.722 1.00 95.00 127 TYR A CA 1
ATOM 1011 C C . TYR A 1 127 ? -2.996 -0.237 -17.063 1.00 95.00 127 TYR A C 1
ATOM 1013 O O . TYR A 1 127 ? -2.581 -1.390 -17.162 1.00 95.00 127 TYR A O 1
ATOM 1021 N N . GLN A 1 128 ? -3.143 0.573 -18.108 1.00 94.69 128 GLN A N 1
ATOM 1022 C CA . GLN A 1 128 ? -2.677 0.263 -19.452 1.00 94.69 128 GLN A CA 1
ATOM 1023 C C . GLN A 1 128 ? -1.182 0.570 -19.481 1.00 94.69 128 GLN A C 1
ATOM 1025 O O . GLN A 1 128 ? -0.795 1.739 -19.490 1.00 94.69 128 GLN A O 1
ATOM 1030 N N . VAL A 1 129 ? -0.342 -0.462 -19.463 1.00 93.44 129 VAL A N 1
ATOM 1031 C CA . VAL A 1 129 ? 1.110 -0.334 -19.609 1.00 93.44 129 VAL A CA 1
ATOM 1032 C C . VAL A 1 129 ? 1.452 -0.556 -21.077 1.00 93.44 129 VAL A C 1
ATOM 1034 O O . VAL A 1 129 ? 1.091 -1.575 -21.658 1.00 93.44 129 VAL A O 1
ATOM 1037 N N . ILE A 1 130 ? 2.159 0.388 -21.690 1.00 92.50 130 ILE A N 1
ATOM 1038 C CA . ILE A 1 130 ? 2.716 0.212 -23.034 1.00 92.50 130 ILE A CA 1
ATOM 1039 C C . ILE A 1 130 ? 4.227 0.052 -22.971 1.00 92.50 130 ILE A C 1
ATOM 1041 O O . ILE A 1 130 ? 4.913 0.654 -22.135 1.00 92.50 130 ILE A O 1
ATOM 1045 N N . ALA A 1 131 ? 4.725 -0.743 -23.906 1.00 89.69 131 ALA A N 1
ATOM 1046 C CA . ALA A 1 131 ? 6.127 -1.063 -24.078 1.00 89.69 131 ALA A CA 1
ATOM 1047 C C . ALA A 1 131 ? 6.573 -0.683 -25.500 1.00 89.69 131 ALA A C 1
ATOM 1049 O O . ALA A 1 131 ? 5.741 -0.529 -26.398 1.00 89.69 131 ALA A O 1
ATOM 1050 N N . PRO A 1 132 ? 7.884 -0.573 -25.764 1.00 87.00 132 PRO A N 1
ATOM 1051 C CA . PRO A 1 132 ? 8.400 -0.374 -27.114 1.00 87.00 132 PRO A CA 1
ATOM 1052 C C . PRO A 1 132 ? 8.369 -1.659 -27.966 1.00 87.00 132 PRO A C 1
ATOM 1054 O O . PRO A 1 132 ? 9.036 -1.718 -28.992 1.00 87.00 132 PRO A O 1
ATOM 1057 N N . GLY A 1 133 ? 7.647 -2.699 -27.535 1.00 84.62 133 GLY A N 1
ATOM 1058 C CA . GLY A 1 133 ? 7.560 -3.979 -28.232 1.00 84.62 133 GLY A CA 1
ATOM 1059 C C . GLY A 1 133 ? 6.744 -3.933 -29.527 1.00 84.62 133 GLY A C 1
ATOM 1060 O O . GLY A 1 133 ? 6.091 -2.931 -29.860 1.00 84.62 133 GLY A O 1
ATOM 1061 N N . VAL A 1 134 ? 6.785 -5.044 -30.262 1.00 81.56 134 VAL A N 1
ATOM 1062 C CA . VAL A 1 134 ? 6.024 -5.244 -31.511 1.00 81.56 134 VAL A CA 1
ATOM 1063 C C . VAL A 1 134 ? 5.085 -6.458 -31.484 1.00 81.56 134 VAL A C 1
ATOM 1065 O O . VAL A 1 134 ? 4.345 -6.643 -32.441 1.00 81.56 134 VAL A O 1
ATOM 1068 N N . GLY A 1 135 ? 5.051 -7.235 -30.394 1.00 81.75 135 GLY A N 1
ATOM 1069 C CA . GLY A 1 135 ? 4.095 -8.334 -30.216 1.00 81.75 135 GLY A CA 1
ATOM 1070 C C . GLY A 1 135 ? 2.664 -7.867 -29.905 1.00 81.75 135 GLY A C 1
ATOM 1071 O O . GLY A 1 135 ? 2.434 -6.700 -29.577 1.00 81.75 135 GLY A O 1
ATOM 1072 N N . ASP A 1 136 ? 1.702 -8.791 -29.967 1.00 85.56 136 ASP A N 1
ATOM 1073 C CA . ASP A 1 136 ? 0.265 -8.506 -29.827 1.00 85.56 136 ASP A CA 1
ATOM 1074 C C . ASP A 1 136 ? -0.099 -7.650 -28.590 1.00 85.56 136 ASP A C 1
ATOM 1076 O O . ASP A 1 136 ? 0.428 -7.872 -27.496 1.00 85.56 136 ASP A O 1
ATOM 1080 N N . PRO A 1 137 ? -1.034 -6.686 -28.707 1.00 89.00 137 PRO A N 1
ATOM 1081 C CA . PRO A 1 137 ? -1.570 -5.962 -27.559 1.00 89.00 137 PRO A CA 1
ATOM 1082 C C . PRO A 1 137 ? -2.520 -6.856 -26.744 1.00 89.00 137 PRO A C 1
ATOM 1084 O O . PRO A 1 137 ? -3.498 -7.384 -27.272 1.00 89.00 137 PRO A O 1
ATOM 1087 N N . VAL A 1 138 ? -2.285 -6.971 -25.435 1.00 90.62 138 VAL A N 1
ATOM 1088 C CA . VAL A 1 138 ? -3.068 -7.822 -24.522 1.00 90.62 138 VAL A CA 1
ATOM 1089 C C . VAL A 1 138 ? -3.811 -7.013 -23.454 1.00 90.62 138 VAL A C 1
ATOM 1091 O O . VAL A 1 138 ? -3.404 -5.912 -23.075 1.00 90.62 138 VAL A O 1
ATOM 1094 N N . GLY A 1 139 ? -4.931 -7.553 -22.969 1.00 90.50 139 GLY A N 1
ATOM 1095 C CA . GLY A 1 139 ? -5.825 -6.899 -22.005 1.00 90.50 139 GLY A CA 1
ATOM 1096 C C . GLY A 1 139 ? -6.972 -6.087 -22.633 1.00 90.50 139 GLY A C 1
ATOM 1097 O O . GLY A 1 139 ? -6.910 -5.759 -23.820 1.00 90.50 139 GLY A O 1
ATOM 1098 N N . PRO A 1 140 ? -8.040 -5.797 -21.861 1.00 91.31 140 PRO A N 1
ATOM 1099 C CA . PRO A 1 140 ? -9.352 -5.417 -22.393 1.00 91.31 140 PRO A CA 1
ATOM 1100 C C . PRO A 1 140 ? -9.461 -3.993 -22.962 1.00 91.31 140 PRO A C 1
ATOM 1102 O O . PRO A 1 140 ? -10.411 -3.719 -23.701 1.00 91.31 140 PRO A O 1
ATOM 1105 N N . SER A 1 141 ? -8.546 -3.076 -22.632 1.00 91.88 141 SER A N 1
ATOM 1106 C CA . SER A 1 141 ? -8.545 -1.727 -23.215 1.00 91.88 141 SER A CA 1
ATOM 1107 C C . SER A 1 141 ? -8.150 -1.766 -24.701 1.00 91.88 141 SER A C 1
ATOM 1109 O O . SER A 1 141 ? -7.331 -2.603 -25.098 1.00 91.88 141 SER A O 1
ATOM 1111 N N . PRO A 1 142 ? -8.732 -0.904 -25.555 1.00 90.81 142 PRO A N 1
ATOM 1112 C CA . PRO A 1 142 ? -8.589 -1.041 -26.997 1.00 90.81 142 PRO A CA 1
ATOM 1113 C C . PRO A 1 142 ? -7.214 -0.581 -27.495 1.00 90.81 142 PRO A C 1
ATOM 1115 O O . PRO A 1 142 ? -6.535 0.240 -26.881 1.00 90.81 142 PRO A O 1
ATOM 1118 N N . PHE A 1 143 ? -6.823 -1.086 -28.662 1.00 89.31 143 PHE A N 1
ATOM 1119 C CA . PHE A 1 143 ? -5.664 -0.618 -29.416 1.00 89.31 143 PHE A CA 1
ATOM 1120 C C . PHE A 1 143 ? -6.017 -0.582 -30.908 1.00 89.31 143 PHE A C 1
ATOM 1122 O O . PHE A 1 143 ? -6.729 -1.458 -31.397 1.00 89.31 143 PHE A O 1
ATOM 1129 N N . SER A 1 144 ? -5.540 0.430 -31.637 1.00 87.19 144 SER A N 1
ATOM 1130 C CA . SER A 1 144 ? -5.824 0.600 -33.065 1.00 87.19 144 SER A CA 1
ATOM 1131 C C . SER A 1 144 ? -4.652 1.244 -33.798 1.00 87.19 144 SER A C 1
ATOM 1133 O O . SER A 1 144 ? -4.182 2.319 -33.424 1.00 87.19 144 SER A O 1
ATOM 1135 N N . PHE A 1 145 ? -4.208 0.629 -34.896 1.00 83.31 145 PHE A N 1
ATOM 1136 C CA . PHE A 1 145 ? -3.208 1.205 -35.803 1.00 83.31 145 PHE A CA 1
ATOM 1137 C C . PHE A 1 145 ? -3.752 2.403 -36.608 1.00 83.31 145 PHE A C 1
ATOM 1139 O O . PHE A 1 145 ? -2.986 3.259 -37.041 1.00 83.31 145 PHE A O 1
ATOM 1146 N N . ALA A 1 146 ? -5.079 2.540 -36.742 1.00 82.75 146 ALA A N 1
ATOM 1147 C CA . ALA A 1 146 ? -5.713 3.539 -37.609 1.00 82.75 146 ALA A CA 1
ATOM 1148 C C . ALA A 1 146 ? -5.627 5.000 -37.109 1.00 82.75 146 ALA A C 1
ATOM 1150 O O . ALA A 1 146 ? -5.974 5.916 -37.856 1.00 82.75 146 ALA A O 1
ATOM 1151 N N . ARG A 1 147 ? -5.188 5.237 -35.860 1.00 84.75 147 ARG A N 1
ATOM 1152 C CA . ARG A 1 147 ? -4.943 6.580 -35.268 1.00 84.75 147 ARG A CA 1
ATOM 1153 C C . ARG A 1 147 ? -6.128 7.555 -35.358 1.00 84.75 147 ARG A C 1
ATOM 1155 O O . ARG A 1 147 ? -5.962 8.779 -35.381 1.00 84.75 147 ARG A O 1
ATOM 1162 N N . SER A 1 148 ? -7.333 6.993 -35.381 1.00 84.69 148 SER A N 1
ATOM 1163 C CA . SER A 1 148 ? -8.627 7.657 -35.544 1.00 84.69 148 SER A CA 1
ATOM 1164 C C . SER A 1 148 ? -8.950 8.662 -34.436 1.00 84.69 148 SER A C 1
ATOM 1166 O O . SER A 1 148 ? -9.389 9.781 -34.714 1.00 84.69 148 SER A O 1
ATOM 1168 N N . THR A 1 149 ? -8.702 8.292 -33.184 1.00 88.88 149 THR A N 1
ATOM 1169 C CA . THR A 1 149 ? -9.039 9.057 -31.977 1.00 88.88 149 THR A CA 1
ATOM 1170 C C . THR A 1 149 ? -7.800 9.706 -31.355 1.00 88.88 149 THR A C 1
ATOM 1172 O O . THR A 1 149 ? -6.667 9.350 -31.678 1.00 88.88 149 THR A O 1
ATOM 1175 N N . ASP A 1 150 ? -7.988 10.669 -30.446 1.00 88.00 150 ASP A N 1
ATOM 1176 C CA . ASP A 1 150 ? -6.864 11.241 -29.686 1.00 88.00 150 ASP A CA 1
ATOM 1177 C C . ASP A 1 150 ? -6.238 10.229 -28.717 1.00 88.00 150 ASP A C 1
ATOM 1179 O O . ASP A 1 150 ? -5.040 10.296 -28.452 1.00 88.00 150 ASP A O 1
ATOM 1183 N N . TYR A 1 151 ? -7.026 9.254 -28.258 1.00 90.88 151 TYR A N 1
ATOM 1184 C CA . TYR A 1 151 ? -6.559 8.101 -27.493 1.00 90.88 151 TYR A CA 1
ATOM 1185 C C . TYR A 1 151 ? -5.560 7.264 -28.307 1.00 90.88 151 TYR A C 1
ATOM 1187 O O . TYR A 1 151 ? -4.415 7.103 -27.883 1.00 90.88 151 TYR A O 1
ATOM 1195 N N . ASP A 1 152 ? -5.940 6.850 -29.525 1.00 89.62 152 ASP A N 1
ATOM 1196 C CA . ASP A 1 152 ? -5.046 6.126 -30.439 1.00 89.62 152 ASP A CA 1
ATOM 1197 C C . ASP A 1 152 ? -3.756 6.935 -30.690 1.00 89.62 152 ASP A C 1
ATOM 1199 O O . ASP A 1 152 ? -2.642 6.414 -30.607 1.00 89.62 152 ASP A O 1
ATOM 1203 N N . ARG A 1 153 ? -3.894 8.237 -30.984 1.00 88.75 153 ARG A N 1
ATOM 1204 C CA . ARG A 1 153 ? -2.763 9.124 -31.303 1.00 88.75 153 ARG A CA 1
ATOM 1205 C C . ARG A 1 153 ? -1.763 9.246 -30.155 1.00 88.75 153 ARG A C 1
ATOM 1207 O O . ARG A 1 153 ? -0.562 9.147 -30.405 1.00 88.75 153 ARG A O 1
ATOM 1214 N N . GLU A 1 154 ? -2.227 9.447 -28.922 1.00 89.00 154 GLU A N 1
ATOM 1215 C CA . GLU A 1 154 ? -1.332 9.579 -27.767 1.00 89.00 154 GLU A CA 1
ATOM 1216 C C . GLU A 1 154 ? -0.660 8.242 -27.403 1.00 89.00 154 GLU A C 1
ATOM 1218 O O . GLU A 1 154 ? 0.526 8.256 -27.080 1.00 89.00 154 GLU A O 1
ATOM 1223 N N . ILE A 1 155 ? -1.340 7.094 -27.546 1.00 91.19 155 ILE A N 1
ATOM 1224 C CA . ILE A 1 155 ? -0.721 5.762 -27.375 1.00 91.19 155 ILE A CA 1
ATOM 1225 C C . ILE A 1 155 ? 0.419 5.553 -28.380 1.00 91.19 155 ILE A C 1
ATOM 1227 O O . ILE A 1 155 ? 1.541 5.229 -27.988 1.00 91.19 155 ILE A O 1
ATOM 1231 N N . HIS A 1 156 ? 0.173 5.781 -29.675 1.00 88.50 156 HIS A N 1
ATOM 1232 C CA . HIS A 1 156 ? 1.195 5.606 -30.720 1.00 88.50 156 HIS A CA 1
ATOM 1233 C C . HIS A 1 156 ? 2.397 6.536 -30.519 1.00 88.50 156 HIS A C 1
ATOM 1235 O O . HIS A 1 156 ? 3.549 6.102 -30.579 1.00 88.50 156 HIS A O 1
ATOM 1241 N N . LYS A 1 157 ? 2.138 7.812 -30.222 1.00 89.50 157 LYS A N 1
ATOM 1242 C CA . LYS A 1 157 ? 3.156 8.821 -29.884 1.00 89.50 157 LYS A CA 1
ATOM 1243 C C . LYS A 1 157 ? 3.993 8.412 -28.668 1.00 89.50 157 LYS A C 1
ATOM 1245 O O . LYS A 1 157 ? 5.214 8.596 -28.681 1.00 89.50 157 LYS A O 1
ATOM 1250 N N . ALA A 1 158 ? 3.365 7.838 -27.645 1.00 92.12 158 ALA A N 1
ATOM 1251 C CA . ALA A 1 158 ? 4.045 7.363 -26.450 1.00 92.12 158 ALA A CA 1
ATOM 1252 C C . ALA A 1 158 ? 4.886 6.101 -26.718 1.00 92.12 158 ALA A C 1
ATOM 1254 O O . ALA A 1 158 ? 6.061 6.099 -26.358 1.00 92.12 158 ALA A O 1
ATOM 1255 N N . ARG A 1 159 ? 4.353 5.097 -27.440 1.00 89.81 159 ARG A N 1
ATOM 1256 C CA . ARG A 1 159 ? 5.076 3.887 -27.904 1.00 89.81 159 ARG A CA 1
ATOM 1257 C C . ARG A 1 159 ? 6.358 4.259 -28.657 1.00 89.81 159 ARG A C 1
ATOM 1259 O O . ARG A 1 159 ? 7.448 3.828 -28.287 1.00 89.81 159 ARG A O 1
ATOM 1266 N N . ARG A 1 160 ? 6.243 5.142 -29.657 1.00 87.38 160 ARG A N 1
ATOM 1267 C CA . ARG A 1 160 ? 7.385 5.708 -30.400 1.00 87.38 160 ARG A CA 1
ATOM 1268 C C . ARG A 1 160 ? 8.381 6.403 -29.458 1.00 87.38 160 ARG A C 1
ATOM 1270 O O . ARG A 1 160 ? 9.582 6.169 -29.557 1.00 87.38 160 ARG A O 1
ATOM 1277 N N . SER A 1 161 ? 7.898 7.221 -28.518 1.00 88.50 161 SER A N 1
ATOM 1278 C CA . SER A 1 161 ? 8.744 7.973 -27.573 1.00 88.50 161 SER A CA 1
ATOM 1279 C C . SER A 1 161 ? 9.563 7.075 -26.639 1.00 88.50 161 SER A C 1
ATOM 1281 O O . SER A 1 161 ? 10.760 7.314 -26.465 1.00 88.50 161 SER A O 1
ATOM 1283 N N . ILE A 1 162 ? 8.950 6.035 -26.060 1.00 88.50 162 ILE A N 1
ATOM 1284 C CA . ILE A 1 162 ? 9.652 5.082 -25.186 1.00 88.50 162 ILE A CA 1
ATOM 1285 C C . ILE A 1 162 ? 10.590 4.162 -25.979 1.00 88.50 162 ILE A C 1
AT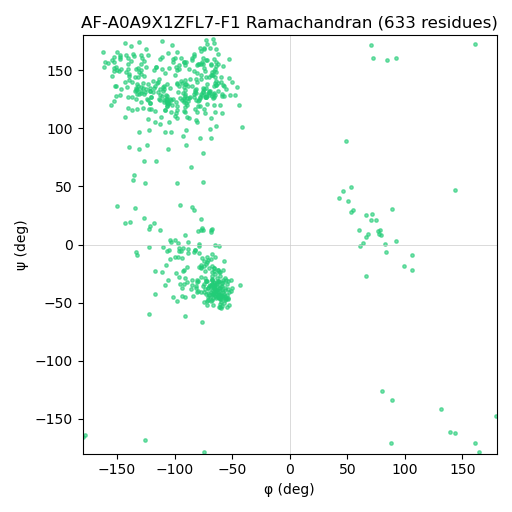OM 1287 O O . ILE A 1 162 ? 11.666 3.828 -25.482 1.00 88.50 162 ILE A O 1
ATOM 1291 N N . ALA A 1 163 ? 10.261 3.829 -27.232 1.00 85.31 163 ALA A N 1
ATOM 1292 C CA . ALA A 1 163 ? 11.138 3.059 -28.114 1.00 85.31 163 ALA A CA 1
ATOM 1293 C C . ALA A 1 163 ? 12.402 3.834 -28.499 1.00 85.31 163 ALA A C 1
ATOM 1295 O O . ALA A 1 163 ? 13.512 3.355 -28.260 1.00 85.31 163 ALA A O 1
ATOM 1296 N N . ILE A 1 164 ? 12.247 5.065 -29.000 1.00 83.38 164 ILE A N 1
ATOM 1297 C CA . ILE A 1 164 ? 13.368 5.962 -29.318 1.00 83.38 164 ILE A CA 1
ATOM 1298 C C . ILE A 1 164 ? 14.274 6.131 -28.093 1.00 83.38 164 ILE A C 1
ATOM 1300 O O . ILE A 1 164 ? 15.494 6.028 -28.218 1.00 83.38 164 ILE A O 1
ATOM 1304 N N . ARG A 1 165 ? 13.704 6.315 -26.892 1.00 84.12 165 ARG A N 1
ATOM 1305 C CA . ARG A 1 165 ? 14.509 6.450 -25.672 1.00 84.12 165 ARG A CA 1
ATOM 1306 C C . ARG A 1 165 ? 15.226 5.160 -25.267 1.00 84.12 165 ARG A C 1
ATOM 1308 O O . ARG A 1 165 ? 16.396 5.216 -24.903 1.00 84.12 165 ARG A O 1
ATOM 1315 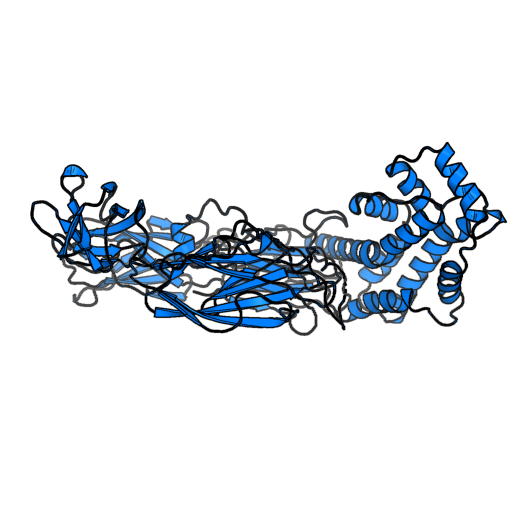N N . THR A 1 166 ? 14.565 4.009 -25.384 1.00 81.44 166 THR A N 1
ATOM 1316 C CA . THR A 1 166 ? 15.170 2.690 -25.121 1.00 81.44 166 THR A CA 1
ATOM 1317 C C . THR A 1 166 ? 16.380 2.439 -26.025 1.00 81.44 166 THR A C 1
ATOM 1319 O O . THR A 1 166 ? 17.401 1.939 -25.564 1.00 81.44 166 THR A O 1
ATOM 1322 N N . ILE A 1 167 ? 16.312 2.855 -27.292 1.00 78.19 167 ILE A N 1
ATOM 1323 C CA . ILE A 1 167 ? 17.429 2.751 -28.243 1.00 78.19 167 ILE A CA 1
ATOM 1324 C C . ILE A 1 167 ? 18.550 3.739 -27.899 1.00 78.19 167 ILE A C 1
ATOM 1326 O O . ILE A 1 167 ? 19.726 3.376 -27.951 1.00 78.19 167 ILE A O 1
ATOM 1330 N N . ILE A 1 168 ? 18.215 4.978 -27.530 1.00 78.12 168 ILE A N 1
ATOM 1331 C CA . ILE A 1 168 ? 19.218 5.984 -27.164 1.00 78.12 168 ILE A CA 1
ATOM 1332 C C . ILE A 1 168 ? 20.019 5.526 -25.940 1.00 78.12 168 ILE A C 1
ATOM 1334 O O . ILE A 1 168 ? 21.242 5.433 -26.030 1.00 78.12 168 ILE A O 1
ATOM 1338 N N . ASP A 1 169 ? 19.359 5.172 -24.839 1.00 75.12 169 ASP A N 1
ATOM 1339 C CA . ASP A 1 169 ? 20.047 4.847 -23.582 1.00 75.12 169 ASP A CA 1
ATOM 1340 C C . ASP A 1 169 ? 20.603 3.414 -23.589 1.00 75.12 169 ASP A C 1
ATOM 1342 O O . ASP A 1 169 ? 21.671 3.150 -23.034 1.00 75.12 169 ASP A O 1
ATOM 1346 N N . GLY A 1 170 ? 19.929 2.489 -24.279 1.00 70.31 170 GLY A N 1
ATOM 1347 C CA . GLY A 1 170 ? 20.389 1.115 -24.455 1.00 70.31 170 GLY A CA 1
ATOM 1348 C C . GLY A 1 170 ? 21.602 0.990 -25.379 1.00 70.31 170 GLY A C 1
ATOM 1349 O O . GLY A 1 170 ? 22.484 0.180 -25.096 1.00 70.31 170 GLY A O 1
ATOM 1350 N N . ILE A 1 171 ? 21.677 1.781 -26.456 1.00 71.94 171 ILE A N 1
ATOM 1351 C CA . ILE A 1 171 ? 22.661 1.605 -27.538 1.00 71.94 171 ILE A CA 1
ATOM 1352 C C . ILE A 1 171 ? 23.516 2.861 -27.741 1.00 71.94 171 ILE A C 1
ATOM 1354 O O . ILE A 1 171 ? 24.740 2.795 -27.622 1.00 71.94 171 ILE A O 1
ATOM 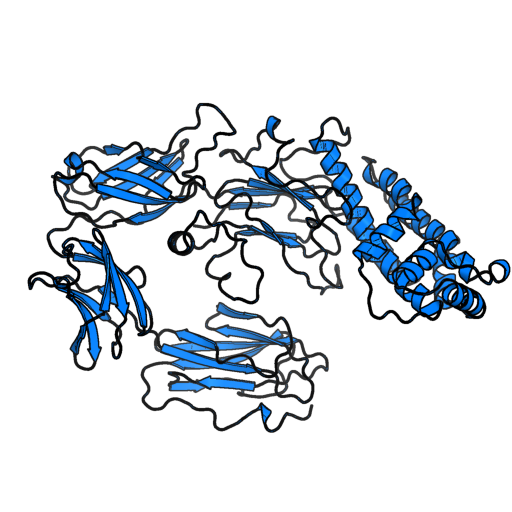1358 N N . LEU A 1 172 ? 22.905 4.008 -28.055 1.00 72.94 172 LEU A N 1
ATOM 1359 C CA . LEU A 1 172 ? 23.643 5.167 -28.578 1.00 72.94 172 LEU A CA 1
ATOM 1360 C C . LEU A 1 172 ? 24.490 5.894 -27.520 1.00 72.94 172 LEU A C 1
ATOM 1362 O O . LEU A 1 172 ? 25.617 6.281 -27.827 1.00 72.94 172 LEU A O 1
ATOM 1366 N N . LEU A 1 173 ? 24.018 6.038 -26.275 1.00 71.06 173 LEU A N 1
ATOM 1367 C CA . LEU A 1 173 ? 24.787 6.696 -25.203 1.00 71.06 173 LEU A CA 1
ATOM 1368 C C . LEU A 1 173 ? 26.129 5.994 -24.930 1.00 71.06 173 LEU A C 1
ATOM 1370 O O . LEU A 1 173 ? 27.134 6.664 -24.699 1.00 71.06 173 LEU A O 1
ATOM 1374 N N . LYS A 1 174 ? 26.176 4.658 -25.036 1.00 67.44 174 LYS A N 1
ATOM 1375 C CA . LYS A 1 174 ? 27.407 3.864 -24.863 1.00 67.44 174 LYS A CA 1
ATOM 1376 C C . LYS A 1 174 ? 28.446 4.163 -25.946 1.00 67.44 174 LYS A C 1
ATOM 1378 O O . LYS A 1 174 ? 29.641 4.175 -25.668 1.00 67.44 174 LYS A O 1
ATOM 1383 N N . PHE A 1 175 ? 28.007 4.442 -27.176 1.00 68.38 175 PHE A N 1
ATOM 1384 C CA . PHE A 1 175 ? 28.916 4.858 -28.243 1.00 68.38 175 PHE A CA 1
ATOM 1385 C C . PHE A 1 175 ? 29.430 6.290 -28.046 1.00 68.38 175 PHE A C 1
ATOM 1387 O O . PHE A 1 175 ? 30.578 6.559 -28.393 1.00 68.38 175 PHE A O 1
ATOM 1394 N N . PHE A 1 176 ? 28.649 7.193 -27.441 1.00 69.88 176 PHE A N 1
ATOM 1395 C CA . PHE A 1 176 ? 29.138 8.540 -27.126 1.00 69.88 176 PHE A CA 1
ATOM 1396 C C . PHE A 1 176 ? 30.238 8.554 -26.065 1.00 69.88 176 PHE A C 1
ATOM 1398 O O . PHE A 1 176 ? 31.178 9.324 -26.220 1.00 69.88 176 PHE A O 1
ATOM 1405 N N . ASP A 1 177 ? 30.194 7.686 -25.055 1.00 65.19 177 ASP A N 1
ATOM 1406 C CA . ASP A 1 177 ? 31.283 7.567 -24.072 1.00 65.19 177 ASP A CA 1
ATOM 1407 C C . ASP A 1 177 ? 32.619 7.155 -24.733 1.00 65.19 177 ASP A C 1
ATOM 1409 O O . ASP A 1 177 ? 33.663 7.789 -24.535 1.00 65.19 177 ASP A O 1
ATOM 1413 N N . ILE A 1 178 ? 32.559 6.173 -25.643 1.00 67.75 178 ILE A N 1
ATOM 1414 C CA . ILE A 1 178 ? 33.692 5.734 -26.475 1.00 67.75 178 ILE A CA 1
ATOM 1415 C C . ILE A 1 178 ? 34.191 6.871 -27.384 1.00 67.75 178 ILE A C 1
ATOM 1417 O O . ILE A 1 178 ? 35.401 7.074 -27.510 1.00 67.75 178 ILE A O 1
ATOM 1421 N N . ILE A 1 179 ? 33.286 7.631 -28.013 1.00 73.69 179 ILE A N 1
ATOM 1422 C CA . ILE A 1 179 ? 33.646 8.740 -28.910 1.00 73.69 179 ILE A CA 1
ATOM 1423 C C . ILE A 1 179 ? 34.261 9.911 -28.134 1.00 73.69 179 ILE A C 1
ATOM 1425 O O . ILE A 1 179 ? 35.305 10.410 -28.549 1.00 73.69 179 ILE A O 1
ATOM 1429 N N . LEU A 1 180 ? 33.683 10.321 -27.000 1.00 75.25 180 LEU A N 1
ATOM 1430 C CA . LEU A 1 180 ? 34.201 11.399 -26.149 1.00 75.25 180 LEU A CA 1
ATOM 1431 C C . LEU A 1 180 ? 35.616 11.069 -25.652 1.00 75.25 180 LEU A C 1
ATOM 1433 O O . LEU A 1 180 ? 36.554 11.840 -25.883 1.00 75.25 180 LEU A O 1
ATOM 1437 N N . THR A 1 181 ? 35.801 9.865 -25.107 1.00 71.75 181 THR A N 1
ATOM 1438 C CA . THR A 1 181 ? 37.114 9.347 -24.695 1.00 71.75 181 THR A CA 1
ATOM 1439 C C . THR A 1 181 ? 38.088 9.308 -25.878 1.00 71.75 181 THR A C 1
ATOM 1441 O O . THR A 1 181 ? 39.231 9.768 -25.791 1.00 71.75 181 THR A O 1
ATOM 1444 N N . GLY A 1 182 ? 37.623 8.834 -27.036 1.00 71.06 182 GLY A N 1
ATOM 1445 C CA . GLY A 1 182 ? 38.405 8.734 -28.265 1.00 71.06 182 GLY A CA 1
ATOM 1446 C C . GLY A 1 182 ? 38.832 10.083 -28.860 1.00 71.06 182 GLY A C 1
ATOM 1447 O O . GLY A 1 182 ? 39.944 10.180 -29.385 1.00 71.06 182 GLY A O 1
ATOM 1448 N N . VAL A 1 183 ? 38.034 11.152 -28.713 1.00 75.81 183 VAL A N 1
ATOM 1449 C CA . VAL A 1 183 ? 38.441 12.532 -29.058 1.00 75.81 183 VAL A CA 1
ATOM 1450 C C . VAL A 1 183 ? 39.258 13.211 -27.953 1.00 75.81 183 VAL A C 1
ATOM 1452 O O . VAL A 1 183 ? 39.872 14.251 -28.198 1.00 75.81 183 VAL A O 1
ATOM 1455 N N . GLY A 1 184 ? 39.437 12.567 -26.796 1.00 72.94 184 GLY A N 1
ATOM 1456 C CA . GLY A 1 184 ? 40.296 13.033 -25.699 1.00 72.94 184 GLY A CA 1
ATOM 1457 C C . GLY A 1 184 ? 39.584 13.948 -24.710 1.00 72.94 184 GLY A C 1
ATOM 1458 O O . GLY A 1 184 ? 40.214 14.843 -24.152 1.00 72.94 184 GLY A O 1
ATOM 1459 N N . TYR A 1 185 ? 38.281 13.747 -24.536 1.00 76.12 185 TYR A N 1
ATOM 1460 C CA . TYR A 1 185 ? 37.478 14.367 -23.497 1.00 76.12 185 TYR A CA 1
ATOM 1461 C C . TYR A 1 185 ? 37.113 13.297 -22.461 1.00 76.12 185 TYR A C 1
ATOM 1463 O O . TYR A 1 185 ? 36.413 12.343 -22.785 1.00 76.12 185 TYR A O 1
ATOM 1471 N N . GLU A 1 186 ? 37.599 13.448 -21.229 1.00 73.56 186 GLU A N 1
ATOM 1472 C CA . GLU A 1 186 ? 37.242 12.583 -20.097 1.00 73.56 186 GLU A CA 1
ATOM 1473 C C . GLU A 1 186 ? 36.001 13.181 -19.402 1.00 73.56 186 GLU A C 1
ATOM 1475 O O . GLU A 1 186 ? 36.106 14.261 -18.809 1.00 73.56 186 GLU A O 1
ATOM 1480 N N . PRO A 1 187 ? 34.808 12.559 -19.500 1.00 61.22 187 PRO A N 1
ATOM 1481 C CA . PRO A 1 187 ? 33.577 13.153 -18.991 1.00 61.22 187 PRO A CA 1
ATOM 1482 C C . PRO A 1 187 ? 33.476 13.057 -17.464 1.00 61.22 187 PRO A C 1
ATOM 1484 O O . PRO A 1 187 ? 33.513 11.976 -16.885 1.00 61.22 187 PRO A O 1
ATOM 1487 N N . THR A 1 188 ? 33.211 14.182 -16.797 1.00 60.09 188 THR A N 1
ATOM 1488 C CA . THR A 1 188 ? 32.899 14.227 -15.353 1.00 60.09 188 THR A CA 1
ATOM 1489 C C . THR A 1 188 ? 31.419 13.928 -15.058 1.00 60.09 188 THR A C 1
ATOM 1491 O O . THR A 1 188 ? 30.855 14.465 -14.105 1.00 60.09 188 THR A O 1
ATOM 1494 N N . GLY A 1 189 ? 30.770 13.123 -15.905 1.00 54.31 189 GLY A N 1
ATOM 1495 C CA . GLY A 1 189 ? 29.313 12.956 -15.965 1.00 54.31 189 GLY A CA 1
ATOM 1496 C C . GLY A 1 189 ? 28.598 14.012 -16.825 1.00 54.31 189 GLY A C 1
ATOM 1497 O O . GLY A 1 189 ? 29.127 15.090 -17.094 1.00 54.31 189 GLY A O 1
ATOM 1498 N N . PHE A 1 190 ? 27.383 13.682 -17.268 1.00 62.50 190 PHE A N 1
ATOM 1499 C CA . PHE A 1 190 ? 26.509 14.514 -18.106 1.00 62.50 190 PHE A CA 1
ATOM 1500 C C . PHE A 1 190 ? 25.031 14.259 -17.765 1.00 62.50 190 PHE A C 1
ATOM 1502 O O . PHE A 1 190 ? 24.712 13.233 -17.169 1.00 62.50 190 PHE A O 1
ATOM 1509 N N . ASP A 1 191 ? 24.118 15.153 -18.165 1.00 68.06 191 ASP A N 1
ATOM 1510 C CA . ASP A 1 191 ? 22.669 14.899 -18.089 1.00 68.06 191 ASP A CA 1
ATOM 1511 C C . ASP A 1 191 ? 22.223 14.030 -19.292 1.00 68.06 191 ASP A C 1
ATOM 1513 O O . ASP A 1 191 ? 22.279 14.501 -20.438 1.00 68.06 191 ASP A O 1
ATOM 1517 N N . PRO A 1 192 ? 21.757 12.778 -19.083 1.00 65.94 192 PRO A N 1
ATOM 1518 C CA . PRO A 1 192 ? 21.331 11.905 -20.177 1.00 65.94 192 PRO A CA 1
ATOM 1519 C C . PRO A 1 192 ? 20.128 12.454 -20.949 1.00 65.94 192 PRO A C 1
ATOM 1521 O O . PRO A 1 192 ? 20.005 12.203 -22.147 1.00 65.94 192 PRO A O 1
ATOM 1524 N N . VAL A 1 193 ? 19.251 13.235 -20.309 1.00 71.75 193 VAL A N 1
ATOM 1525 C CA . VAL A 1 193 ? 18.086 13.862 -20.953 1.00 71.75 193 VAL A CA 1
ATOM 1526 C C . VAL A 1 193 ? 18.521 14.958 -21.924 1.00 71.75 193 VAL A C 1
ATOM 1528 O O . VAL A 1 193 ? 17.896 15.142 -22.971 1.00 71.75 193 VAL A O 1
ATOM 1531 N N . VAL A 1 194 ? 19.598 15.677 -21.610 1.00 73.44 194 VAL A N 1
ATOM 1532 C CA . VAL A 1 194 ? 20.160 16.701 -22.498 1.00 73.44 194 VAL A CA 1
ATOM 1533 C C . VAL A 1 194 ? 20.818 16.049 -23.715 1.00 73.44 194 VAL A C 1
ATOM 1535 O O . VAL A 1 194 ? 20.478 16.410 -24.843 1.00 73.44 194 VAL A O 1
ATOM 1538 N N . ILE A 1 195 ? 21.652 15.018 -23.527 1.00 71.69 195 ILE A N 1
ATOM 1539 C CA . ILE A 1 195 ? 22.238 14.279 -24.661 1.00 71.6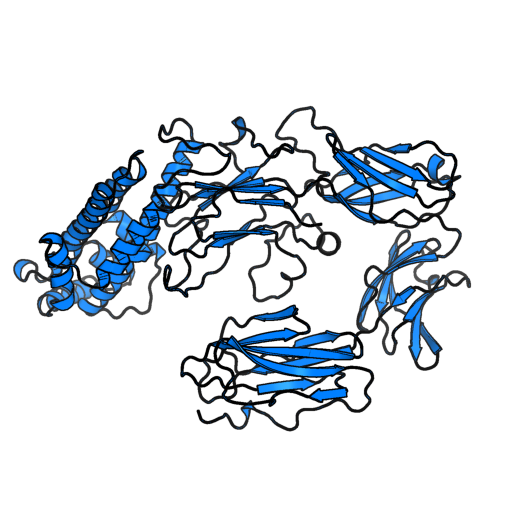9 195 ILE A CA 1
ATOM 1540 C C . ILE A 1 195 ? 21.150 13.585 -25.503 1.00 71.69 195 ILE A C 1
ATOM 1542 O O . ILE A 1 195 ? 21.197 13.661 -26.729 1.00 71.69 195 ILE A O 1
ATOM 1546 N N . THR A 1 196 ? 20.112 13.014 -24.881 1.00 76.75 196 THR A N 1
ATOM 1547 C CA . THR A 1 196 ? 18.938 12.452 -25.582 1.00 76.75 196 THR A CA 1
ATOM 1548 C C . THR A 1 196 ? 18.297 13.470 -26.528 1.00 76.75 196 THR A C 1
ATOM 1550 O O . THR A 1 196 ? 18.027 13.155 -27.688 1.00 76.75 196 THR A O 1
ATOM 1553 N N . LYS A 1 197 ? 18.073 14.707 -26.064 1.00 82.50 197 LYS A N 1
ATOM 1554 C CA . LYS A 1 197 ? 17.491 15.780 -26.888 1.00 82.50 197 LYS A CA 1
ATOM 1555 C C . LYS A 1 197 ? 18.396 16.151 -28.062 1.00 82.50 197 LYS A C 1
ATOM 1557 O O . LYS A 1 197 ? 17.886 16.339 -29.162 1.00 82.50 197 LYS A O 1
ATOM 1562 N N . LEU A 1 198 ? 19.715 16.200 -27.859 1.00 83.50 198 LEU A N 1
ATOM 1563 C CA . LEU A 1 198 ? 20.681 16.462 -28.932 1.00 83.50 198 LEU A CA 1
ATOM 1564 C C . LEU A 1 198 ? 20.710 15.327 -29.971 1.00 83.50 198 LEU A C 1
ATOM 1566 O O . LEU A 1 198 ? 20.684 15.607 -31.167 1.00 83.50 198 LEU A O 1
ATOM 1570 N N . ILE A 1 199 ? 20.680 14.060 -29.543 1.00 80.00 199 ILE A N 1
ATOM 1571 C CA . ILE A 1 199 ? 20.595 12.904 -30.452 1.00 80.00 199 ILE A CA 1
ATOM 1572 C C . ILE A 1 199 ? 19.310 12.971 -31.289 1.00 80.00 199 ILE A C 1
ATOM 1574 O O . ILE A 1 199 ? 19.373 12.836 -32.507 1.00 80.00 199 ILE A O 1
ATOM 1578 N N . ILE A 1 200 ? 18.158 13.244 -30.668 1.00 82.50 200 ILE A N 1
ATOM 1579 C CA . ILE A 1 200 ? 16.870 13.383 -31.371 1.00 82.50 200 ILE A CA 1
ATOM 1580 C C . ILE A 1 200 ? 16.873 14.581 -32.336 1.00 82.50 200 ILE A C 1
ATOM 1582 O O . ILE A 1 200 ? 16.352 14.478 -33.444 1.00 82.50 200 ILE A O 1
ATOM 1586 N N . GLN A 1 201 ? 17.482 15.706 -31.951 1.00 86.94 201 GLN A N 1
ATOM 1587 C CA . GLN A 1 201 ? 17.567 16.913 -32.780 1.00 86.94 201 GLN A CA 1
ATOM 1588 C C . GLN A 1 201 ? 18.440 16.724 -34.031 1.00 86.94 201 GLN A C 1
ATOM 1590 O O . GLN A 1 201 ? 18.110 17.261 -35.089 1.00 86.94 201 GLN A O 1
ATOM 1595 N N . TYR A 1 202 ? 19.558 16.003 -33.913 1.00 86.31 202 TYR A N 1
ATOM 1596 C CA . TYR A 1 202 ? 20.551 15.861 -34.985 1.00 86.31 202 TYR A CA 1
ATOM 1597 C C . TYR A 1 202 ? 20.519 14.500 -35.702 1.00 86.31 202 TYR A C 1
ATOM 1599 O O . TYR A 1 202 ? 21.196 14.347 -36.715 1.00 86.31 202 TYR A O 1
ATOM 1607 N N . SER A 1 203 ? 19.695 13.546 -35.251 1.00 84.50 203 SER A N 1
ATOM 1608 C CA . SER A 1 203 ? 19.414 12.280 -35.943 1.00 84.50 203 SER A CA 1
ATOM 1609 C C . SER A 1 203 ? 17.935 12.178 -36.359 1.00 84.50 203 SER A C 1
ATOM 1611 O O . SER A 1 203 ? 17.179 11.375 -35.806 1.00 84.50 203 SER A O 1
ATOM 1613 N N . PRO A 1 204 ? 17.479 12.953 -37.366 1.00 84.62 204 PRO A N 1
ATOM 1614 C CA . PRO A 1 204 ? 16.116 12.826 -37.891 1.00 84.62 204 PRO A CA 1
ATOM 1615 C C . PRO A 1 204 ? 15.853 11.433 -38.489 1.00 84.62 204 PRO A C 1
ATOM 1617 O O . PRO A 1 204 ? 14.711 10.983 -38.528 1.00 84.62 204 PRO A O 1
ATOM 1620 N N . LYS A 1 205 ? 16.909 10.721 -38.904 1.00 83.62 205 LYS A N 1
ATOM 1621 C CA . LYS A 1 205 ? 16.832 9.359 -39.438 1.00 83.62 205 LYS A CA 1
ATOM 1622 C C . LYS A 1 205 ? 16.434 8.323 -38.384 1.00 83.62 205 LYS A C 1
ATOM 1624 O O . LYS A 1 205 ? 15.667 7.422 -38.696 1.00 83.62 205 LYS A O 1
ATOM 1629 N N . LEU A 1 206 ? 16.883 8.486 -37.133 1.00 82.25 206 LEU A N 1
ATOM 1630 C CA . LEU A 1 206 ? 16.426 7.665 -36.003 1.00 82.25 206 LEU A CA 1
ATOM 1631 C C . LEU A 1 206 ? 14.906 7.774 -35.817 1.00 82.25 206 LEU A C 1
ATOM 1633 O O . LEU A 1 206 ? 14.262 6.787 -35.477 1.00 82.25 206 LEU A O 1
ATOM 1637 N N . ILE A 1 207 ? 14.337 8.957 -36.072 1.00 83.44 207 ILE A N 1
ATOM 1638 C CA . ILE A 1 207 ? 12.888 9.166 -36.056 1.00 83.44 207 ILE A CA 1
ATOM 1639 C C . ILE A 1 207 ? 12.249 8.503 -37.280 1.00 83.44 207 ILE A C 1
ATOM 1641 O O . ILE A 1 207 ? 11.374 7.672 -37.098 1.00 83.44 207 ILE A O 1
ATOM 1645 N N . GLU A 1 208 ? 12.724 8.782 -38.500 1.00 86.88 208 GLU A N 1
ATOM 1646 C CA . GLU A 1 208 ? 12.166 8.225 -39.749 1.00 86.88 208 GLU A CA 1
ATOM 1647 C C . GLU A 1 208 ? 12.083 6.686 -39.742 1.00 86.88 208 GLU A C 1
ATOM 1649 O O . GLU A 1 208 ? 11.056 6.120 -40.112 1.00 86.88 208 GLU A O 1
ATOM 1654 N N . GLU A 1 209 ? 13.142 5.992 -39.315 1.00 85.25 209 GLU A N 1
ATOM 1655 C CA . GLU A 1 209 ? 13.133 4.524 -39.257 1.00 85.25 209 GLU A CA 1
ATOM 1656 C C . GLU A 1 209 ? 12.278 3.994 -38.090 1.00 85.25 209 GLU A C 1
ATOM 1658 O O . GLU A 1 209 ? 11.687 2.923 -38.207 1.00 85.25 209 GLU A O 1
ATOM 1663 N N . ALA A 1 210 ? 12.150 4.743 -36.985 1.00 83.00 210 ALA A N 1
ATOM 1664 C CA . ALA A 1 210 ? 11.277 4.360 -35.871 1.00 83.00 210 ALA A CA 1
ATOM 1665 C C . ALA A 1 210 ? 9.798 4.587 -36.208 1.00 83.00 210 ALA A C 1
ATOM 1667 O O . ALA A 1 210 ? 8.947 3.807 -35.790 1.00 83.00 210 ALA A O 1
ATOM 1668 N N . GLU A 1 211 ? 9.478 5.619 -36.991 1.00 83.56 211 GLU A N 1
ATOM 1669 C CA . GLU A 1 211 ? 8.137 5.793 -37.543 1.00 83.56 211 GLU A CA 1
ATOM 1670 C C . GLU A 1 211 ? 7.780 4.628 -38.467 1.00 83.56 211 GLU A C 1
ATOM 1672 O O . GLU A 1 211 ? 6.685 4.111 -38.338 1.00 83.56 211 GLU A O 1
ATOM 1677 N N . LYS A 1 212 ? 8.685 4.124 -39.317 1.00 85.62 212 LYS A N 1
ATOM 1678 C CA . LYS A 1 212 ? 8.395 2.905 -40.102 1.00 85.62 212 LYS A CA 1
ATOM 1679 C C . LYS A 1 212 ? 8.089 1.715 -39.194 1.00 85.62 212 LYS A C 1
ATOM 1681 O O . LYS A 1 212 ? 7.015 1.137 -39.293 1.00 85.62 212 LYS A O 1
ATOM 1686 N N . LEU A 1 213 ? 8.998 1.399 -38.270 1.00 83.56 213 LEU A N 1
ATOM 1687 C CA . LEU A 1 213 ? 8.907 0.186 -37.454 1.00 83.56 213 LEU A CA 1
ATOM 1688 C C . LEU A 1 213 ? 7.707 0.170 -36.487 1.00 83.56 213 LEU A C 1
ATOM 1690 O O . LEU A 1 213 ? 7.160 -0.891 -36.205 1.00 83.56 213 LEU A O 1
ATOM 1694 N N . TYR A 1 214 ? 7.300 1.327 -35.953 1.00 82.38 214 TYR A N 1
ATOM 1695 C CA . TYR A 1 214 ? 6.219 1.416 -34.959 1.00 82.38 214 TYR A CA 1
ATOM 1696 C C . TYR A 1 214 ? 4.883 1.930 -35.523 1.00 82.38 214 TYR A C 1
ATOM 1698 O O . TYR A 1 214 ? 3.924 2.084 -34.756 1.00 82.38 214 TYR A O 1
ATOM 1706 N N . ASP A 1 215 ? 4.809 2.170 -36.834 1.00 82.44 215 ASP A N 1
ATOM 1707 C CA . ASP A 1 215 ? 3.564 2.425 -37.570 1.00 82.44 215 ASP A CA 1
ATOM 1708 C C . ASP A 1 215 ? 3.044 1.178 -38.296 1.00 82.44 215 ASP A C 1
ATOM 1710 O O . ASP A 1 215 ? 1.840 1.109 -38.542 1.00 82.44 215 ASP A O 1
ATOM 1714 N N . ASP A 1 216 ? 3.927 0.227 -38.612 1.00 82.31 216 ASP A N 1
ATOM 1715 C CA . ASP A 1 216 ? 3.592 -1.049 -39.250 1.00 82.31 216 ASP A CA 1
ATOM 1716 C C . ASP A 1 216 ? 2.765 -1.968 -38.328 1.00 82.31 216 ASP A C 1
ATOM 1718 O O . ASP A 1 216 ? 2.910 -1.932 -37.097 1.00 82.31 216 ASP A O 1
ATOM 1722 N N . ASP A 1 217 ? 1.896 -2.778 -38.937 1.00 78.19 217 ASP A N 1
ATOM 1723 C CA . ASP A 1 217 ? 1.045 -3.777 -38.289 1.00 78.19 217 ASP A CA 1
ATOM 1724 C C . ASP A 1 217 ? 1.495 -5.239 -38.517 1.00 78.19 217 ASP A C 1
ATOM 1726 O O . ASP A 1 217 ? 0.966 -6.123 -37.846 1.00 78.19 217 ASP A O 1
ATOM 1730 N N . ASP A 1 218 ? 2.515 -5.497 -39.354 1.00 83.00 218 ASP A N 1
ATOM 1731 C CA . ASP A 1 218 ? 3.113 -6.830 -39.596 1.00 83.00 218 ASP A CA 1
ATOM 1732 C C . ASP A 1 218 ? 4.663 -6.777 -39.593 1.00 83.00 218 ASP A C 1
ATOM 1734 O O . ASP A 1 218 ? 5.338 -7.073 -40.580 1.00 83.00 218 ASP A O 1
ATOM 1738 N N . VAL A 1 219 ? 5.249 -6.350 -38.465 1.00 82.56 219 VAL A N 1
ATOM 1739 C CA . VAL A 1 219 ? 6.709 -6.166 -38.307 1.00 82.56 219 VAL A CA 1
ATOM 1740 C C . VAL A 1 219 ? 7.473 -7.493 -38.391 1.00 82.56 219 VAL A C 1
ATOM 1742 O O . VAL A 1 219 ? 7.325 -8.356 -37.523 1.00 82.56 219 VAL A O 1
ATOM 1745 N N . SER A 1 220 ? 8.387 -7.620 -39.360 1.00 83.88 220 SER A N 1
ATOM 1746 C CA . SER A 1 220 ? 9.223 -8.817 -39.519 1.00 83.88 220 SER A CA 1
ATOM 1747 C C . SER A 1 220 ? 10.631 -8.711 -38.904 1.00 83.88 220 SER A C 1
ATOM 1749 O O . SER A 1 220 ? 11.159 -7.629 -38.625 1.00 83.88 220 SER A O 1
ATOM 1751 N N . ASP A 1 221 ? 11.291 -9.869 -38.774 1.00 78.06 221 ASP A N 1
ATOM 1752 C CA . ASP A 1 221 ? 12.728 -10.000 -38.474 1.00 78.06 221 ASP A CA 1
ATOM 1753 C C . ASP A 1 221 ? 13.608 -9.136 -39.411 1.00 78.06 221 ASP A C 1
ATOM 1755 O O . ASP A 1 221 ? 14.616 -8.574 -38.975 1.00 78.06 221 ASP A O 1
ATOM 1759 N N . GLU A 1 222 ? 13.240 -9.025 -40.696 1.00 81.56 222 GLU A N 1
ATOM 1760 C CA . GLU A 1 222 ? 14.001 -8.268 -41.699 1.00 81.56 222 GLU A CA 1
ATOM 1761 C C . GLU A 1 222 ? 13.821 -6.753 -41.523 1.00 81.56 222 GLU A C 1
ATOM 1763 O O . GLU A 1 222 ? 14.785 -6.003 -41.686 1.00 81.56 222 GLU A O 1
ATOM 1768 N N . ASP A 1 223 ? 12.6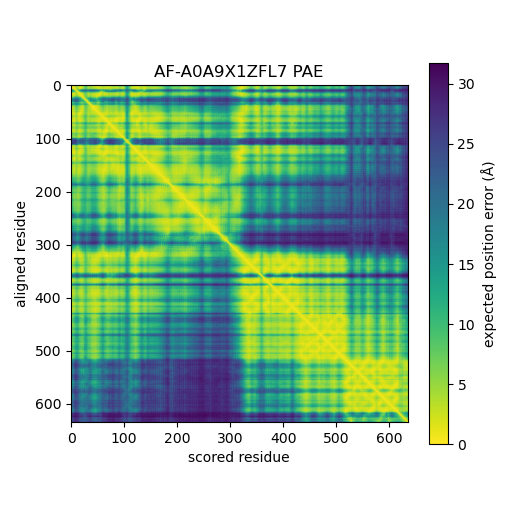37 -6.285 -41.127 1.00 82.69 223 ASP A N 1
ATOM 1769 C CA . ASP A 1 223 ? 12.390 -4.864 -40.852 1.00 82.69 223 ASP A CA 1
ATOM 1770 C C . ASP A 1 223 ? 13.172 -4.397 -39.624 1.00 82.69 223 ASP A C 1
ATOM 1772 O O . ASP A 1 223 ? 13.753 -3.311 -39.626 1.00 82.69 223 ASP A O 1
ATOM 1776 N N . ILE A 1 224 ? 13.288 -5.260 -38.612 1.00 75.56 224 ILE A N 1
ATOM 1777 C CA . ILE A 1 224 ? 14.095 -5.015 -37.413 1.00 75.56 224 ILE A CA 1
ATOM 1778 C C . ILE A 1 224 ? 15.598 -5.039 -37.720 1.00 75.56 224 ILE A C 1
ATOM 1780 O O . ILE A 1 224 ? 16.331 -4.151 -37.274 1.00 75.56 224 ILE A O 1
ATOM 1784 N N . GLU A 1 225 ? 16.087 -5.998 -38.511 1.00 75.19 225 GLU A N 1
ATOM 1785 C CA . GLU A 1 225 ? 17.493 -5.993 -38.934 1.00 75.19 225 GLU A CA 1
ATOM 1786 C C . GLU A 1 225 ? 17.823 -4.781 -39.818 1.00 75.19 225 GLU A C 1
ATOM 1788 O O . GLU A 1 225 ? 18.876 -4.160 -39.642 1.00 75.19 225 GLU A O 1
ATOM 1793 N N . ASN A 1 226 ? 16.912 -4.374 -40.708 1.00 78.81 226 ASN A N 1
ATOM 1794 C CA . ASN A 1 226 ? 17.050 -3.149 -41.491 1.00 78.81 226 ASN A CA 1
ATOM 1795 C C . ASN A 1 226 ? 17.032 -1.897 -40.603 1.00 78.81 226 ASN A C 1
ATOM 1797 O O . ASN A 1 226 ? 17.900 -1.041 -40.769 1.00 78.81 226 ASN A O 1
ATOM 1801 N N . PHE A 1 227 ? 16.127 -1.802 -39.629 1.00 79.44 227 PHE A N 1
ATOM 1802 C CA . PHE A 1 227 ? 16.040 -0.698 -38.670 1.00 79.44 227 PHE A CA 1
ATOM 1803 C C . PHE A 1 227 ? 17.366 -0.469 -37.928 1.00 79.44 227 PHE A C 1
ATOM 1805 O O . PHE A 1 227 ? 17.939 0.625 -37.982 1.00 79.44 227 PHE A O 1
ATOM 1812 N N . VAL A 1 228 ? 17.915 -1.522 -37.309 1.00 72.81 228 VAL A N 1
ATOM 1813 C CA . VAL A 1 228 ? 19.210 -1.463 -36.607 1.00 72.81 228 VAL A CA 1
ATOM 1814 C C . VAL A 1 228 ? 20.337 -1.075 -37.566 1.00 72.81 228 VAL A C 1
ATOM 1816 O O . VAL A 1 228 ? 21.178 -0.234 -37.242 1.00 72.81 228 VAL A O 1
ATOM 1819 N N . LYS A 1 229 ? 20.339 -1.648 -38.773 1.00 74.75 229 LYS A N 1
ATOM 1820 C CA . LYS A 1 229 ? 21.349 -1.397 -39.803 1.00 74.75 229 LYS A CA 1
ATOM 1821 C C . LYS A 1 229 ? 21.321 0.041 -40.325 1.00 74.75 229 LYS A C 1
ATOM 1823 O O . LYS A 1 229 ? 22.390 0.621 -40.495 1.00 74.75 229 LYS A O 1
ATOM 1828 N N . GLN A 1 230 ? 20.149 0.642 -40.545 1.00 78.31 230 GLN A N 1
ATOM 1829 C CA . GLN A 1 230 ? 20.042 2.044 -40.970 1.00 78.31 230 GLN A CA 1
ATOM 1830 C C . GLN A 1 230 ? 20.517 3.001 -39.869 1.00 78.31 230 GLN A C 1
ATOM 1832 O O . GLN A 1 230 ? 21.288 3.914 -40.161 1.00 78.31 230 GLN A O 1
ATOM 1837 N N . ILE A 1 231 ? 20.143 2.759 -38.605 1.00 77.06 231 ILE A N 1
ATOM 1838 C CA . ILE A 1 231 ? 20.628 3.554 -37.463 1.00 77.06 231 ILE A CA 1
ATOM 1839 C C . ILE A 1 231 ? 22.155 3.457 -37.346 1.00 77.06 231 ILE A C 1
ATOM 1841 O O . ILE A 1 231 ? 22.824 4.482 -37.221 1.00 77.06 231 ILE A O 1
ATOM 1845 N N . ALA A 1 232 ? 22.723 2.250 -37.446 1.00 73.19 232 ALA A N 1
ATOM 1846 C CA . ALA A 1 232 ? 24.170 2.044 -37.394 1.00 73.19 232 ALA A CA 1
ATOM 1847 C C . ALA A 1 232 ? 24.910 2.708 -38.573 1.00 73.19 232 ALA A C 1
ATOM 1849 O O . ALA A 1 232 ? 25.961 3.311 -38.365 1.00 73.19 232 ALA A O 1
ATOM 1850 N N . ILE A 1 233 ? 24.358 2.646 -39.792 1.00 75.62 233 ILE A N 1
ATOM 1851 C CA . ILE A 1 233 ? 24.917 3.302 -40.987 1.00 75.62 233 ILE A CA 1
ATOM 1852 C C . ILE A 1 233 ? 24.905 4.828 -40.844 1.00 75.62 233 ILE A C 1
ATOM 1854 O O . ILE A 1 233 ? 25.905 5.472 -41.159 1.00 75.62 233 ILE A O 1
ATOM 1858 N N . GLU A 1 234 ? 23.792 5.411 -40.396 1.00 78.88 234 GLU A N 1
ATOM 1859 C CA . GLU A 1 234 ? 23.664 6.862 -40.234 1.00 78.88 234 GLU A CA 1
ATOM 1860 C C . GLU A 1 234 ? 24.596 7.374 -39.130 1.00 78.88 234 GLU A C 1
ATOM 1862 O O . GLU A 1 234 ? 25.337 8.337 -39.332 1.00 78.88 234 GLU A O 1
ATOM 1867 N N . PHE A 1 235 ? 24.618 6.687 -37.984 1.00 77.75 235 PHE A N 1
ATOM 1868 C CA . PHE A 1 235 ? 25.508 7.005 -36.872 1.00 77.75 235 PHE A CA 1
ATOM 1869 C C . PHE A 1 235 ? 26.984 6.891 -37.274 1.00 77.75 235 PHE A C 1
ATOM 1871 O O . PHE A 1 235 ? 27.775 7.786 -36.978 1.00 77.75 235 PHE A O 1
ATOM 1878 N N . TYR A 1 236 ? 27.354 5.834 -38.009 1.00 76.56 236 TYR A N 1
ATOM 1879 C CA . TYR A 1 236 ? 28.710 5.675 -38.529 1.00 76.56 236 TYR A CA 1
ATOM 1880 C C . TYR A 1 236 ? 29.107 6.839 -39.439 1.00 76.56 236 TYR A C 1
ATOM 1882 O O . TYR A 1 236 ? 30.116 7.483 -39.177 1.00 76.56 236 TYR A O 1
ATOM 1890 N N . LYS A 1 237 ? 28.307 7.162 -40.460 1.00 78.75 237 LYS A N 1
ATOM 1891 C CA . LYS A 1 237 ? 28.620 8.238 -41.417 1.00 78.75 237 LYS A CA 1
ATOM 1892 C C . LYS A 1 237 ? 28.721 9.609 -40.757 1.00 78.75 237 LYS A C 1
ATOM 1894 O O . LYS A 1 237 ? 29.648 10.367 -41.036 1.00 78.75 237 LYS A O 1
ATOM 1899 N N . ASN A 1 238 ? 27.764 9.931 -39.888 1.00 82.12 238 ASN A N 1
ATOM 1900 C CA . ASN A 1 238 ? 27.653 11.270 -39.321 1.00 82.12 238 ASN A CA 1
ATOM 1901 C C . ASN A 1 238 ? 28.619 11.492 -38.151 1.00 82.12 238 ASN A C 1
ATOM 1903 O O . ASN A 1 238 ? 29.145 12.592 -38.032 1.00 82.12 238 ASN A O 1
ATOM 1907 N N . GLU A 1 239 ? 28.894 10.481 -37.317 1.00 81.25 239 GLU A N 1
ATOM 1908 C CA . GLU A 1 239 ? 29.744 10.638 -36.126 1.00 81.25 239 GLU A CA 1
ATOM 1909 C C . GLU A 1 239 ? 31.124 9.976 -36.241 1.00 81.25 239 GLU A C 1
ATOM 1911 O O . GLU A 1 239 ? 32.091 10.527 -35.723 1.00 81.25 239 GLU A O 1
ATOM 1916 N N . VAL A 1 240 ? 31.258 8.827 -36.914 1.00 75.06 240 VAL A N 1
ATOM 1917 C CA . VAL A 1 240 ? 32.479 7.993 -36.861 1.00 75.06 240 VAL A CA 1
ATOM 1918 C C . VAL A 1 240 ? 33.371 8.166 -38.094 1.00 75.06 240 VAL A C 1
ATOM 1920 O O . VAL A 1 240 ? 34.576 8.364 -37.952 1.00 75.06 240 VAL A O 1
ATOM 1923 N N . GLU A 1 241 ? 32.808 8.158 -39.302 1.00 74.69 241 GLU A N 1
ATOM 1924 C CA . GLU A 1 241 ? 33.533 8.319 -40.572 1.00 74.69 241 GLU A CA 1
ATOM 1925 C C . GLU A 1 241 ? 34.228 9.692 -40.645 1.00 74.69 241 GLU A C 1
ATOM 1927 O O . GLU A 1 241 ? 35.379 9.788 -41.072 1.00 74.69 241 GLU A O 1
ATOM 1932 N N . LEU A 1 242 ? 33.590 10.745 -40.113 1.00 76.06 242 LEU A N 1
ATOM 1933 C CA . LEU A 1 242 ? 34.184 12.085 -40.003 1.00 76.06 242 LEU A CA 1
ATOM 1934 C C . LEU A 1 242 ? 35.388 12.163 -39.042 1.00 76.06 242 LEU A C 1
ATOM 1936 O O . LEU A 1 242 ? 36.204 13.072 -39.188 1.00 76.06 242 LEU A O 1
ATOM 1940 N N . LEU A 1 243 ? 35.510 11.235 -38.085 1.00 71.44 243 LEU A N 1
ATOM 1941 C CA . LEU A 1 243 ? 36.655 11.126 -37.166 1.00 71.44 243 LEU A CA 1
ATOM 1942 C C . LEU A 1 243 ? 37.749 10.193 -37.705 1.00 71.44 243 LEU A C 1
ATOM 1944 O O . LEU A 1 243 ? 38.932 10.403 -37.427 1.00 71.44 243 LEU A O 1
ATOM 1948 N N . ALA A 1 244 ? 37.343 9.144 -38.424 1.00 67.19 244 ALA A N 1
ATOM 1949 C CA . ALA A 1 244 ? 38.201 8.046 -38.855 1.00 67.19 244 ALA A CA 1
ATOM 1950 C C . ALA A 1 244 ? 38.875 8.281 -40.218 1.00 67.19 244 ALA A C 1
ATOM 1952 O O . ALA A 1 244 ? 40.001 7.818 -40.412 1.00 67.19 244 ALA A O 1
ATOM 1953 N N . ASP A 1 245 ? 38.230 8.992 -41.149 1.00 70.50 245 ASP A N 1
ATOM 1954 C CA . ASP A 1 245 ? 38.802 9.319 -42.460 1.00 70.50 245 ASP A CA 1
ATOM 1955 C C . ASP A 1 245 ? 39.817 10.481 -42.358 1.00 70.50 245 ASP A C 1
ATOM 1957 O O . ASP A 1 245 ? 39.435 11.611 -42.027 1.00 70.50 245 ASP A O 1
ATOM 1961 N N . PRO A 1 246 ? 41.103 10.278 -42.717 1.00 68.38 246 PRO A N 1
ATOM 1962 C CA . PRO A 1 246 ? 42.097 11.349 -42.751 1.00 68.38 246 PRO A CA 1
ATOM 1963 C C . PRO A 1 246 ? 41.743 12.527 -43.675 1.00 68.38 246 PRO A C 1
ATOM 1965 O O . PRO A 1 246 ? 42.258 13.625 -43.461 1.00 68.38 246 PRO A O 1
ATOM 1968 N N . ALA A 1 247 ? 40.873 12.353 -44.679 1.00 75.44 247 ALA A N 1
ATOM 1969 C CA . ALA A 1 247 ? 40.392 13.456 -45.517 1.00 75.44 247 ALA A CA 1
ATOM 1970 C C . ALA A 1 247 ? 39.362 14.364 -44.806 1.00 75.44 247 ALA A C 1
ATOM 1972 O O . ALA A 1 247 ? 39.112 15.486 -45.256 1.00 75.44 247 ALA A O 1
ATOM 1973 N N . ASN A 1 248 ? 38.809 13.923 -43.670 1.00 72.06 248 ASN A N 1
ATOM 1974 C CA . ASN A 1 248 ? 37.910 14.691 -42.807 1.00 72.06 248 ASN A CA 1
ATOM 1975 C C . ASN A 1 248 ? 38.603 15.311 -41.577 1.00 72.06 248 ASN A C 1
ATOM 1977 O O . ASN A 1 248 ? 37.936 15.968 -40.778 1.00 72.06 248 ASN A O 1
ATOM 1981 N N . ALA A 1 249 ? 39.929 15.174 -41.448 1.00 69.06 249 ALA A N 1
ATOM 1982 C CA . ALA A 1 249 ? 40.706 15.646 -40.301 1.00 69.06 249 ALA A CA 1
ATOM 1983 C C . ALA A 1 249 ? 40.378 17.095 -39.875 1.00 69.06 249 ALA A C 1
ATOM 1985 O O . ALA A 1 249 ? 40.411 18.026 -40.682 1.00 69.06 249 ALA A O 1
ATOM 1986 N N . GLY A 1 250 ? 40.093 17.285 -38.581 1.00 72.62 250 GLY A N 1
ATOM 1987 C CA . GLY A 1 250 ? 39.648 18.569 -38.024 1.00 72.62 250 GLY A CA 1
ATOM 1988 C C . GLY A 1 250 ? 38.127 18.762 -37.970 1.00 72.62 250 GLY A C 1
ATOM 1989 O O . GLY A 1 250 ? 37.681 19.821 -37.532 1.00 72.62 250 GLY A O 1
ATOM 1990 N N . LYS A 1 251 ? 37.330 17.761 -38.369 1.00 82.56 251 LYS A N 1
ATOM 1991 C CA . LYS A 1 251 ? 35.873 17.705 -38.157 1.00 82.56 251 LYS A CA 1
ATOM 1992 C C . LYS A 1 251 ? 35.519 16.783 -36.983 1.00 82.56 251 LYS A C 1
ATOM 1994 O O . LYS A 1 251 ? 36.301 15.914 -36.610 1.00 82.56 251 LYS A O 1
ATOM 1999 N N . LEU A 1 252 ? 34.320 16.974 -36.440 1.00 84.12 252 LEU A N 1
ATOM 2000 C CA . LEU A 1 252 ? 33.604 16.022 -35.585 1.00 84.12 252 LEU A CA 1
ATOM 2001 C C . LEU A 1 252 ? 32.223 15.776 -36.207 1.00 84.12 252 LEU A C 1
ATOM 2003 O O . LEU A 1 252 ? 31.801 16.542 -37.080 1.00 84.12 252 LEU A O 1
ATOM 2007 N N . GLY A 1 253 ? 31.502 14.765 -35.724 1.00 86.25 253 GLY A N 1
ATOM 2008 C CA . GLY A 1 253 ? 30.077 14.635 -36.019 1.00 86.25 253 GLY A CA 1
ATOM 2009 C C . GLY A 1 253 ? 29.217 15.724 -35.369 1.00 86.25 253 GLY A C 1
ATOM 2010 O O . GLY A 1 253 ? 29.631 16.320 -34.365 1.00 86.25 253 GLY A O 1
ATOM 2011 N N . PRO A 1 254 ? 28.036 16.033 -35.939 1.00 88.25 254 PRO A N 1
ATOM 2012 C CA . PRO A 1 254 ? 27.159 17.090 -35.443 1.00 88.25 254 PRO A CA 1
ATOM 2013 C C . PRO A 1 254 ? 26.679 16.848 -34.006 1.00 88.25 254 PRO A C 1
ATOM 2015 O O . PRO A 1 254 ? 26.615 17.807 -33.236 1.00 88.25 254 PRO A O 1
ATOM 2018 N N . ILE A 1 255 ? 26.391 15.600 -33.617 1.00 85.62 255 ILE A N 1
ATOM 2019 C CA . ILE A 1 255 ? 25.958 15.276 -32.253 1.00 85.62 255 ILE A CA 1
ATOM 2020 C C . ILE A 1 255 ? 27.144 15.409 -31.296 1.00 85.62 255 ILE A C 1
ATOM 2022 O O . ILE A 1 255 ? 27.031 16.113 -30.297 1.00 85.62 255 ILE A O 1
ATOM 2026 N N . THR A 1 256 ? 28.304 14.820 -31.614 1.00 85.38 256 THR A N 1
ATOM 2027 C CA . THR A 1 256 ? 29.525 14.931 -30.793 1.00 85.38 256 THR A CA 1
ATOM 2028 C C . THR A 1 256 ? 29.930 16.393 -30.591 1.00 85.38 256 THR A C 1
ATOM 2030 O O . THR A 1 256 ? 30.258 16.806 -29.478 1.00 85.38 256 THR A O 1
ATOM 2033 N N . GLN A 1 257 ? 29.860 17.211 -31.646 1.00 88.88 257 GLN A N 1
ATOM 2034 C CA . GLN A 1 257 ? 30.139 18.642 -31.560 1.00 88.88 257 GLN A CA 1
ATOM 2035 C C . GLN A 1 257 ? 29.126 19.376 -30.668 1.00 88.88 257 GLN A C 1
ATOM 2037 O O . GLN A 1 257 ? 29.536 20.227 -29.879 1.00 88.88 257 GLN A O 1
ATOM 2042 N N . ALA A 1 258 ? 27.830 19.065 -30.768 1.00 87.69 258 ALA A N 1
ATOM 2043 C CA . ALA A 1 258 ? 26.801 19.675 -29.928 1.00 87.69 258 ALA A CA 1
ATOM 2044 C C . ALA A 1 258 ? 26.938 19.264 -28.450 1.00 87.69 258 ALA A C 1
ATOM 2046 O O . ALA A 1 258 ? 26.875 20.120 -27.571 1.00 87.69 258 ALA A O 1
ATOM 2047 N N . VAL A 1 259 ? 27.210 17.983 -28.177 1.00 82.62 259 VAL A N 1
ATOM 2048 C CA . VAL A 1 259 ? 27.454 17.454 -26.826 1.00 82.62 259 VAL A CA 1
ATOM 2049 C C . VAL A 1 259 ? 28.655 18.145 -26.178 1.00 82.62 259 VAL A C 1
ATOM 2051 O O . VAL A 1 259 ? 28.545 18.617 -25.052 1.00 82.62 259 VAL A O 1
ATOM 2054 N N . LEU A 1 260 ? 29.781 18.297 -26.886 1.00 84.50 260 LEU A N 1
ATOM 2055 C CA . LEU A 1 260 ? 30.948 19.009 -26.346 1.00 84.50 260 LEU A CA 1
ATOM 2056 C C . LEU A 1 260 ? 30.664 20.495 -26.059 1.00 84.50 260 LEU A C 1
ATOM 2058 O O . LEU A 1 260 ? 31.180 21.030 -25.080 1.00 84.50 260 LEU A O 1
ATOM 2062 N N . GLN A 1 261 ? 29.841 21.167 -26.874 1.00 88.00 261 GLN A N 1
ATOM 2063 C CA . GLN A 1 261 ? 29.440 22.559 -26.618 1.00 88.00 261 GLN A CA 1
ATOM 2064 C C . GLN A 1 261 ? 28.564 22.685 -25.365 1.00 88.00 261 GLN A C 1
ATOM 2066 O O . GLN A 1 261 ? 28.788 23.580 -24.552 1.00 88.00 261 GLN A O 1
ATOM 2071 N N . GLU A 1 262 ? 27.609 21.773 -25.191 1.00 83.62 262 GLU A N 1
ATOM 2072 C CA . GLU A 1 262 ? 26.708 21.722 -24.035 1.00 83.62 262 GLU A CA 1
ATOM 2073 C C . GLU A 1 262 ? 27.460 21.371 -22.736 1.00 83.62 262 GLU A C 1
ATOM 2075 O O . GLU A 1 262 ? 27.203 21.945 -21.681 1.00 83.62 262 GLU A O 1
ATOM 2080 N N . LEU A 1 263 ? 28.495 20.527 -22.834 1.00 80.00 263 LEU A N 1
ATOM 2081 C CA . LEU A 1 263 ? 29.467 20.252 -21.766 1.00 80.00 263 LEU A CA 1
ATOM 2082 C C . LEU A 1 263 ? 30.494 21.391 -21.552 1.00 80.00 263 LEU A C 1
ATOM 2084 O O . LEU A 1 263 ? 31.492 21.219 -20.848 1.00 80.00 263 LEU A O 1
ATOM 2088 N N . GLY A 1 264 ? 30.265 22.568 -22.143 1.00 84.75 264 GLY A N 1
ATOM 2089 C CA . GLY A 1 264 ? 31.028 23.794 -21.899 1.00 84.75 264 GLY A CA 1
ATOM 2090 C C . GLY A 1 264 ? 32.396 23.877 -22.587 1.00 84.75 264 GLY A C 1
ATOM 2091 O O . GLY A 1 264 ? 33.165 24.803 -22.302 1.00 84.75 264 GLY A O 1
ATOM 2092 N N . VAL A 1 265 ? 32.728 22.949 -23.490 1.00 86.44 265 VAL A N 1
ATOM 2093 C CA . VAL A 1 265 ? 34.000 22.962 -24.225 1.00 86.44 265 VAL A CA 1
ATOM 2094 C C . VAL A 1 265 ? 33.976 24.081 -25.270 1.00 86.44 265 VAL A C 1
ATOM 2096 O O . VAL A 1 265 ? 33.040 24.217 -26.059 1.00 86.44 265 VAL A O 1
ATOM 2099 N N . LYS A 1 266 ? 35.013 24.925 -25.290 1.00 90.19 266 LYS A N 1
ATOM 2100 C CA . LYS A 1 266 ? 35.039 26.106 -26.167 1.00 90.19 266 LYS A CA 1
ATOM 2101 C C . LYS A 1 266 ? 35.272 25.693 -27.624 1.00 90.19 266 LYS A C 1
ATOM 2103 O O . LYS A 1 266 ? 36.040 24.762 -27.864 1.00 90.19 266 LYS A O 1
ATOM 2108 N N . PRO A 1 267 ? 34.745 26.429 -28.621 1.00 88.88 267 PRO A N 1
ATOM 2109 C CA . PRO A 1 267 ? 34.925 26.092 -30.037 1.00 88.88 267 PRO A CA 1
ATOM 2110 C C . PRO A 1 267 ? 36.387 25.909 -30.489 1.00 88.88 267 PRO A C 1
ATOM 2112 O O . PRO A 1 267 ? 36.659 25.100 -31.372 1.00 88.88 267 PRO A O 1
ATOM 2115 N N . GLN A 1 268 ? 37.337 26.627 -29.881 1.00 85.56 268 GLN A N 1
ATOM 2116 C CA . GLN A 1 268 ? 38.775 26.490 -30.153 1.00 85.56 268 GLN A CA 1
ATOM 2117 C C . GLN A 1 268 ? 39.354 25.170 -29.615 1.00 85.56 268 GLN A C 1
ATOM 2119 O O . GLN A 1 268 ? 40.195 24.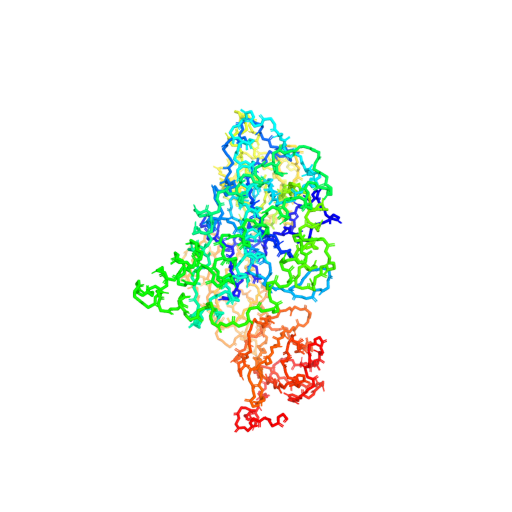543 -30.262 1.00 85.56 268 GLN A O 1
ATOM 2124 N N . ASP A 1 269 ? 38.878 24.737 -28.449 1.00 87.62 269 ASP A N 1
ATOM 2125 C CA . ASP A 1 269 ? 39.298 23.499 -27.797 1.00 87.62 269 ASP A CA 1
ATOM 2126 C C . ASP A 1 269 ? 38.683 22.294 -28.541 1.00 87.62 269 ASP A C 1
ATOM 2128 O O . ASP A 1 269 ? 39.397 21.350 -28.875 1.00 87.62 269 ASP A O 1
ATOM 2132 N N . ILE A 1 270 ? 37.408 22.393 -28.953 1.00 86.00 270 ILE A N 1
ATOM 2133 C CA . ILE A 1 270 ? 36.720 21.423 -29.831 1.00 86.00 270 ILE A CA 1
ATOM 2134 C C . ILE A 1 270 ? 37.476 21.232 -31.157 1.00 86.00 270 ILE A C 1
ATOM 2136 O O . ILE A 1 270 ? 37.748 20.101 -31.556 1.00 86.00 270 ILE A O 1
ATOM 2140 N N . ALA A 1 271 ? 37.874 22.318 -31.832 1.00 82.44 271 ALA A N 1
ATOM 2141 C CA . ALA A 1 271 ? 38.653 22.230 -33.073 1.00 82.44 271 ALA A CA 1
ATOM 2142 C C . ALA A 1 271 ? 40.030 21.561 -32.866 1.00 82.44 271 ALA A C 1
ATOM 2144 O O . ALA A 1 271 ? 40.534 20.867 -33.751 1.00 82.44 271 ALA A O 1
ATOM 2145 N N . THR A 1 272 ? 40.622 21.725 -31.679 1.00 83.56 272 THR A N 1
ATOM 2146 C CA . THR A 1 272 ? 41.884 21.070 -31.301 1.00 83.56 272 THR A CA 1
ATOM 2147 C C . THR A 1 272 ? 41.682 19.570 -31.049 1.00 83.56 272 THR A C 1
ATOM 2149 O O . THR A 1 272 ? 42.468 18.757 -31.539 1.00 83.56 272 THR A O 1
ATOM 2152 N N . MET A 1 273 ? 40.598 19.181 -30.366 1.00 84.12 273 MET A N 1
ATOM 2153 C CA . MET A 1 273 ? 40.197 17.777 -30.183 1.00 84.12 273 MET A CA 1
ATOM 2154 C C . MET A 1 273 ? 39.947 17.084 -31.530 1.00 84.12 273 MET A C 1
ATOM 2156 O O . MET A 1 273 ? 40.462 15.990 -31.758 1.00 84.12 273 MET A O 1
ATOM 2160 N N . ALA A 1 274 ? 39.249 17.753 -32.453 1.00 81.44 274 ALA A N 1
ATOM 2161 C CA . ALA A 1 274 ? 38.963 17.264 -33.803 1.00 81.44 274 ALA A CA 1
ATOM 2162 C C . ALA A 1 274 ? 40.233 17.018 -34.638 1.00 81.44 274 ALA A C 1
ATOM 2164 O O . ALA A 1 274 ? 40.369 15.987 -35.299 1.00 81.44 274 ALA A O 1
ATOM 2165 N N . ALA A 1 275 ? 41.210 17.929 -34.570 1.00 77.25 275 ALA A N 1
ATOM 2166 C CA . ALA A 1 275 ? 42.509 17.739 -35.214 1.00 77.25 275 ALA A CA 1
ATOM 2167 C C . ALA A 1 275 ? 43.310 16.578 -34.585 1.00 77.25 275 ALA A C 1
ATOM 2169 O O . ALA A 1 275 ? 43.992 15.838 -35.292 1.00 77.25 275 ALA A O 1
ATOM 2170 N N . GLY A 1 276 ? 43.203 16.383 -33.266 1.00 74.00 276 GLY A N 1
ATOM 2171 C CA . GLY A 1 276 ? 43.825 15.262 -32.555 1.00 74.00 276 GLY A CA 1
ATOM 2172 C C . GLY A 1 276 ? 43.102 13.917 -32.718 1.00 74.00 276 GLY A C 1
ATOM 2173 O O . GLY A 1 276 ? 43.696 12.871 -32.460 1.00 74.00 276 GLY A O 1
ATOM 2174 N N . ALA A 1 277 ? 41.823 13.904 -33.102 1.00 73.69 277 ALA A N 1
ATOM 2175 C CA . ALA A 1 277 ? 41.028 12.687 -33.291 1.00 73.69 277 ALA A CA 1
ATOM 2176 C C . ALA A 1 277 ? 41.519 11.870 -34.497 1.00 73.69 277 ALA A C 1
ATOM 2178 O O . ALA A 1 277 ? 41.817 10.686 -34.347 1.00 73.69 277 ALA A O 1
ATOM 2179 N N . ALA A 1 278 ? 41.725 12.520 -35.647 1.00 65.69 278 ALA A N 1
ATOM 2180 C CA . ALA A 1 278 ? 42.190 11.883 -36.887 1.00 65.69 278 ALA A CA 1
ATOM 2181 C C . ALA A 1 278 ? 43.640 11.343 -36.829 1.00 65.69 278 ALA A C 1
ATOM 2183 O O . ALA A 1 278 ? 44.097 10.663 -37.745 1.00 65.69 278 ALA A O 1
ATOM 2184 N N . LEU A 1 279 ? 44.384 11.637 -35.753 1.00 62.31 279 LEU A N 1
ATOM 2185 C CA . LEU A 1 279 ? 45.734 11.112 -35.501 1.00 62.31 279 LEU A CA 1
ATOM 2186 C C . LEU A 1 279 ? 45.742 9.850 -34.615 1.00 62.31 279 LEU A C 1
ATOM 2188 O O . LEU A 1 279 ? 46.801 9.253 -34.406 1.00 62.31 279 LEU A O 1
ATOM 2192 N N . ARG A 1 280 ? 44.584 9.432 -34.084 1.00 67.31 280 ARG A N 1
ATOM 2193 C CA . ARG A 1 280 ? 44.432 8.241 -33.233 1.00 67.31 280 ARG A CA 1
ATOM 2194 C C . ARG A 1 280 ? 43.973 7.025 -34.039 1.00 67.31 280 ARG A C 1
ATOM 2196 O O . ARG A 1 280 ? 43.298 7.139 -35.056 1.00 67.31 280 ARG A O 1
ATOM 2203 N N . LYS A 1 281 ? 44.349 5.826 -33.583 1.00 57.91 281 LYS A N 1
ATOM 2204 C CA . LYS A 1 281 ? 43.981 4.557 -34.231 1.00 57.91 281 LYS A CA 1
ATOM 2205 C C . LYS A 1 281 ? 42.669 4.010 -33.665 1.00 57.91 281 LYS A C 1
ATOM 2207 O O . LYS A 1 281 ? 42.684 3.143 -32.799 1.00 57.91 281 LYS A O 1
ATOM 2212 N N . TRP A 1 282 ? 41.547 4.461 -34.220 1.00 61.31 282 TRP A N 1
ATOM 2213 C CA . TRP A 1 282 ? 40.175 4.017 -33.901 1.00 61.31 282 TRP A CA 1
ATOM 2214 C C . TRP A 1 282 ? 39.846 2.559 -34.306 1.00 61.31 282 TRP A C 1
ATOM 2216 O O . TRP A 1 282 ? 38.687 2.143 -34.326 1.00 61.31 282 TRP A O 1
ATOM 2226 N N . THR A 1 283 ? 40.866 1.766 -34.643 1.00 52.41 283 THR A N 1
ATOM 2227 C CA . THR A 1 283 ? 40.777 0.452 -35.296 1.00 52.41 283 THR A CA 1
ATOM 2228 C C . THR A 1 283 ? 39.848 -0.559 -34.604 1.00 52.41 283 THR A C 1
ATOM 2230 O O . THR A 1 283 ? 39.112 -1.223 -35.331 1.00 52.41 283 THR A O 1
ATOM 2233 N N . PRO A 1 284 ? 39.808 -0.684 -33.257 1.00 52.03 284 PRO A N 1
ATOM 2234 C CA . PRO A 1 284 ? 38.925 -1.650 -32.598 1.00 52.03 284 PRO A CA 1
ATOM 2235 C C . PRO A 1 284 ? 37.431 -1.334 -32.729 1.00 52.03 284 PRO A C 1
ATOM 2237 O O . PRO A 1 284 ? 36.629 -2.248 -32.592 1.00 52.03 284 PRO A O 1
ATOM 2240 N N . PHE A 1 285 ? 37.058 -0.071 -32.965 1.00 53.88 285 PHE A N 1
ATOM 2241 C CA . PHE A 1 285 ? 35.662 0.377 -33.041 1.00 53.88 285 PHE A CA 1
ATOM 2242 C C . PHE A 1 285 ? 35.180 0.476 -34.492 1.00 53.88 285 PHE A C 1
ATOM 2244 O O . PHE A 1 285 ? 34.163 -0.115 -34.848 1.00 53.88 285 PHE A O 1
ATOM 2251 N N . VAL A 1 286 ? 35.967 1.132 -35.355 1.00 59.00 286 VAL A N 1
ATOM 2252 C CA . VAL A 1 286 ? 35.663 1.285 -36.791 1.00 59.00 286 VAL A CA 1
ATOM 2253 C C . VAL A 1 286 ? 35.466 -0.077 -37.460 1.00 59.00 286 VAL A C 1
ATOM 2255 O O . VAL A 1 286 ? 34.461 -0.282 -38.132 1.00 59.00 286 VAL A O 1
ATOM 2258 N N . GLY A 1 287 ? 36.340 -1.052 -37.175 1.00 57.62 287 GLY A N 1
ATOM 2259 C CA . GLY A 1 287 ? 36.233 -2.401 -37.742 1.00 57.62 287 GLY A CA 1
ATOM 2260 C C . GLY A 1 287 ? 34.952 -3.163 -37.367 1.00 57.62 287 GLY A C 1
ATOM 2261 O O . GLY A 1 287 ? 34.565 -4.069 -38.097 1.00 57.62 287 GLY A O 1
ATOM 2262 N N . GLN A 1 288 ? 34.271 -2.800 -36.272 1.00 53.25 288 GLN A N 1
ATOM 2263 C CA . GLN A 1 288 ? 33.006 -3.428 -35.859 1.00 53.25 288 GLN A CA 1
ATOM 2264 C C . GLN A 1 288 ? 31.788 -2.805 -36.558 1.00 53.25 288 GLN A C 1
ATOM 2266 O O . GLN A 1 288 ? 30.809 -3.500 -36.821 1.00 53.25 288 GLN A O 1
ATOM 2271 N N . LEU A 1 289 ? 31.855 -1.516 -36.905 1.00 55.03 289 LEU A N 1
ATOM 2272 C CA . LEU A 1 289 ? 30.826 -0.845 -37.706 1.00 55.03 289 LEU A CA 1
ATOM 2273 C C . LEU A 1 289 ? 30.999 -1.167 -39.201 1.00 55.03 289 LEU A C 1
ATOM 2275 O O . LEU A 1 289 ? 30.020 -1.512 -39.863 1.00 55.03 289 LEU A O 1
ATOM 2279 N N . ASP A 1 290 ? 32.237 -1.205 -39.706 1.00 54.84 290 ASP A N 1
ATOM 2280 C CA . ASP A 1 290 ? 32.554 -1.717 -41.049 1.00 54.84 290 ASP A CA 1
ATOM 2281 C C . ASP A 1 290 ? 32.064 -3.168 -41.232 1.00 54.84 290 ASP A C 1
ATOM 2283 O O . ASP A 1 290 ? 31.541 -3.516 -42.294 1.00 54.84 290 ASP A O 1
ATOM 2287 N N . ALA A 1 291 ? 32.161 -4.015 -40.196 1.00 56.22 291 ALA A N 1
ATOM 2288 C CA . ALA A 1 291 ? 31.636 -5.384 -40.204 1.00 56.22 291 ALA A CA 1
ATOM 2289 C C . ALA A 1 291 ? 30.111 -5.447 -40.426 1.00 56.22 291 ALA A C 1
ATOM 2291 O O . ALA A 1 291 ? 29.647 -6.297 -41.188 1.00 56.22 291 ALA A O 1
ATOM 2292 N N . ILE A 1 292 ? 29.325 -4.528 -39.845 1.00 52.22 292 ILE A N 1
ATOM 2293 C CA . ILE A 1 292 ? 27.875 -4.416 -40.114 1.00 52.22 292 ILE A CA 1
ATOM 2294 C C . ILE A 1 292 ? 27.628 -3.962 -41.555 1.00 52.22 292 ILE A C 1
ATOM 2296 O O . ILE A 1 292 ? 26.815 -4.551 -42.269 1.00 52.22 292 ILE A O 1
ATOM 2300 N N . ILE A 1 293 ? 28.336 -2.916 -41.988 1.00 53.59 293 ILE A N 1
ATOM 2301 C CA . ILE A 1 293 ? 28.162 -2.292 -43.308 1.00 53.59 293 ILE A CA 1
ATOM 2302 C C . ILE A 1 293 ? 28.503 -3.282 -44.435 1.00 53.59 293 ILE A C 1
ATOM 2304 O O . ILE A 1 293 ? 27.861 -3.270 -45.486 1.00 53.59 293 ILE A O 1
ATOM 2308 N N . THR A 1 294 ? 29.476 -4.168 -44.205 1.00 54.84 294 THR A N 1
ATOM 2309 C CA . THR A 1 294 ? 29.937 -5.189 -45.163 1.00 54.84 294 THR A CA 1
ATOM 2310 C C . THR A 1 294 ? 29.328 -6.584 -44.959 1.00 54.84 294 THR A C 1
ATOM 2312 O O . THR A 1 294 ? 29.477 -7.434 -45.836 1.00 54.84 294 THR A O 1
ATOM 2315 N N . GLY A 1 295 ? 28.622 -6.831 -43.849 1.00 50.72 295 GLY A N 1
ATOM 2316 C CA . GLY A 1 295 ? 28.004 -8.125 -43.521 1.00 50.72 295 GLY A CA 1
ATOM 2317 C C . GLY A 1 295 ? 28.983 -9.216 -43.059 1.00 50.72 295 GLY A C 1
ATOM 2318 O O . GLY A 1 295 ? 28.673 -10.403 -43.163 1.00 50.72 295 GLY A O 1
ATOM 2319 N N . ALA A 1 296 ? 30.172 -8.845 -42.577 1.00 47.88 296 ALA A N 1
ATOM 2320 C CA . ALA A 1 296 ? 31.261 -9.769 -42.262 1.00 47.88 296 ALA A CA 1
ATOM 2321 C C . ALA A 1 296 ? 31.488 -9.915 -40.745 1.00 47.88 296 ALA A C 1
ATOM 2323 O O . ALA A 1 296 ? 32.210 -9.122 -40.158 1.00 47.88 296 ALA A O 1
ATOM 2324 N N . GLN A 1 297 ? 30.916 -10.968 -40.142 1.00 49.19 297 GLN A N 1
ATOM 2325 C CA . GLN A 1 297 ? 31.114 -11.398 -38.740 1.00 49.19 297 GLN A CA 1
ATOM 2326 C C . GLN A 1 297 ? 30.982 -10.277 -37.683 1.00 49.19 297 GLN A C 1
ATOM 2328 O O . GLN A 1 297 ? 31.959 -9.658 -37.268 1.00 49.19 297 GLN A O 1
ATOM 2333 N N . VAL A 1 298 ? 29.750 -10.074 -37.203 1.00 41.31 298 VAL A N 1
ATOM 2334 C CA . VAL A 1 298 ? 29.416 -9.148 -36.105 1.00 41.31 298 VAL A CA 1
ATOM 2335 C C . VAL A 1 298 ? 30.242 -9.459 -34.848 1.00 41.31 298 VAL A C 1
ATOM 2337 O O . VAL A 1 298 ? 30.348 -10.616 -34.448 1.00 41.31 298 VAL A O 1
ATOM 2340 N N . ALA A 1 299 ? 30.801 -8.418 -34.225 1.00 40.88 299 ALA A N 1
ATOM 2341 C CA . ALA A 1 299 ? 31.578 -8.510 -32.989 1.00 40.88 299 ALA A CA 1
ATOM 2342 C C . ALA A 1 299 ? 30.704 -8.367 -31.726 1.00 40.88 299 ALA A C 1
ATOM 2344 O O . ALA A 1 299 ? 29.637 -7.750 -31.762 1.00 40.88 299 ALA A O 1
ATOM 2345 N N . ASP A 1 300 ? 31.195 -8.894 -30.601 1.00 45.34 300 ASP A N 1
ATOM 2346 C CA . ASP A 1 300 ? 30.431 -9.136 -29.364 1.00 45.34 300 ASP A CA 1
ATOM 2347 C C . ASP A 1 300 ? 29.629 -7.925 -28.848 1.00 45.34 300 ASP A C 1
ATOM 2349 O O . ASP A 1 300 ? 28.472 -8.074 -28.458 1.00 45.34 300 ASP A O 1
ATOM 2353 N N . ILE A 1 301 ? 30.189 -6.707 -28.926 1.00 45.34 301 ILE A N 1
ATOM 2354 C CA . ILE A 1 301 ? 29.553 -5.456 -28.454 1.00 45.34 301 ILE A CA 1
ATOM 2355 C C . ILE A 1 301 ? 28.163 -5.238 -29.083 1.00 45.34 301 ILE A C 1
ATOM 2357 O O . ILE A 1 301 ? 27.253 -4.699 -28.446 1.00 45.34 301 ILE A O 1
ATOM 2361 N N . LEU A 1 302 ? 27.995 -5.669 -30.335 1.00 47.78 302 LEU A N 1
ATOM 2362 C CA . LEU A 1 302 ? 26.768 -5.512 -31.114 1.00 47.78 302 LEU A CA 1
ATOM 2363 C C . LEU A 1 302 ? 25.822 -6.708 -30.994 1.00 47.78 302 LEU A C 1
ATOM 2365 O O . LEU A 1 302 ? 24.619 -6.522 -31.170 1.00 47.78 302 LEU A O 1
ATOM 2369 N N . VAL A 1 303 ? 26.324 -7.896 -30.641 1.00 51.50 303 VAL A N 1
ATOM 2370 C CA . VAL A 1 303 ? 25.490 -9.086 -30.400 1.00 51.50 303 VAL A CA 1
ATOM 2371 C C . VAL A 1 303 ? 24.474 -8.797 -29.292 1.00 51.50 303 VAL A C 1
ATOM 2373 O O . VAL A 1 303 ? 23.286 -9.044 -29.479 1.00 51.50 303 VAL A O 1
ATOM 2376 N N . ASP A 1 304 ? 24.902 -8.164 -28.197 1.00 53.91 304 ASP A N 1
ATOM 2377 C CA . ASP A 1 304 ? 24.011 -7.778 -27.094 1.00 53.91 304 ASP A CA 1
ATOM 2378 C C . ASP A 1 304 ? 23.001 -6.679 -27.457 1.00 53.91 304 ASP A C 1
ATOM 2380 O O . ASP A 1 304 ? 21.905 -6.645 -26.890 1.00 53.91 304 ASP A O 1
ATOM 2384 N N . GLN A 1 305 ? 23.329 -5.781 -28.393 1.00 57.16 305 GLN A N 1
ATOM 2385 C CA . GLN A 1 305 ? 22.408 -4.713 -28.804 1.00 57.16 305 GLN A CA 1
ATOM 2386 C C . GLN A 1 305 ? 21.369 -5.234 -29.807 1.00 57.16 305 GLN A C 1
ATOM 2388 O O . GLN A 1 305 ? 20.184 -4.940 -29.666 1.00 57.16 305 GLN A O 1
ATOM 2393 N N . VAL A 1 306 ? 21.790 -6.074 -30.762 1.00 57.78 306 VAL A N 1
ATOM 2394 C CA . VAL A 1 306 ? 20.885 -6.790 -31.677 1.00 57.78 306 VAL A CA 1
ATOM 2395 C C . VAL A 1 306 ? 19.977 -7.733 -30.890 1.00 57.78 306 VAL A C 1
ATOM 2397 O O . VAL A 1 306 ? 18.772 -7.721 -31.119 1.00 57.78 306 VAL A O 1
ATOM 2400 N N . LYS A 1 307 ? 20.514 -8.475 -29.909 1.00 61.56 307 LYS A N 1
ATOM 2401 C CA . LYS A 1 307 ? 19.713 -9.273 -28.970 1.00 61.56 307 LYS A CA 1
ATOM 2402 C C . LYS A 1 307 ? 18.699 -8.397 -28.233 1.00 61.56 307 LYS A C 1
ATOM 2404 O O . LYS A 1 307 ? 17.520 -8.698 -28.285 1.00 61.56 307 LYS A O 1
ATOM 2409 N N . THR A 1 308 ? 19.121 -7.276 -27.641 1.00 61.75 308 THR A N 1
ATOM 2410 C CA . THR A 1 308 ? 18.210 -6.383 -26.895 1.00 61.75 308 THR A CA 1
ATOM 2411 C C . THR A 1 308 ? 17.050 -5.856 -27.761 1.00 61.75 308 THR A C 1
ATOM 2413 O O . THR A 1 308 ? 15.953 -5.700 -27.237 1.00 61.75 308 THR A O 1
ATOM 2416 N N . ILE A 1 309 ? 17.247 -5.628 -29.068 1.00 66.44 309 ILE A N 1
ATOM 2417 C CA . ILE A 1 309 ? 16.153 -5.238 -29.980 1.00 66.44 309 ILE A CA 1
ATOM 2418 C C . ILE A 1 309 ? 15.331 -6.447 -30.461 1.00 66.44 309 ILE A C 1
ATOM 2420 O O . ILE A 1 309 ? 14.111 -6.345 -30.536 1.00 66.44 309 ILE A O 1
ATOM 2424 N N . LYS A 1 310 ? 15.935 -7.611 -30.729 1.00 65.62 310 LYS A N 1
ATOM 2425 C CA . LYS A 1 310 ? 15.170 -8.827 -31.067 1.00 65.62 310 LYS A CA 1
ATOM 2426 C C . LYS A 1 310 ? 14.345 -9.356 -29.888 1.00 65.62 310 LYS A C 1
ATOM 2428 O O . LYS A 1 310 ? 13.242 -9.849 -30.099 1.00 65.62 310 LYS A O 1
ATOM 2433 N N . ASP A 1 311 ? 14.804 -9.163 -28.654 1.00 67.50 311 ASP A N 1
ATOM 2434 C CA . ASP A 1 311 ? 14.043 -9.458 -27.435 1.00 67.50 311 ASP A CA 1
ATOM 2435 C C . ASP A 1 311 ? 12.741 -8.617 -27.365 1.00 67.50 311 ASP A C 1
ATOM 2437 O O . ASP A 1 311 ? 11.739 -9.081 -26.825 1.00 67.50 311 ASP A O 1
ATOM 2441 N N . MET A 1 312 ? 12.695 -7.423 -27.984 1.00 74.12 312 MET A N 1
ATOM 2442 C CA . MET A 1 312 ? 11.486 -6.579 -28.064 1.00 74.12 312 MET A CA 1
ATOM 2443 C C . MET A 1 312 ? 10.394 -7.141 -28.996 1.00 74.12 312 MET A C 1
ATOM 2445 O O . MET A 1 312 ? 9.255 -6.679 -28.929 1.00 74.12 312 MET A O 1
ATOM 2449 N N . MET A 1 313 ? 10.695 -8.144 -29.832 1.00 70.81 313 MET A N 1
ATOM 2450 C CA . MET A 1 313 ? 9.683 -8.836 -30.650 1.00 70.81 313 MET A CA 1
ATOM 2451 C C . MET A 1 313 ? 8.715 -9.659 -29.802 1.00 70.81 313 MET A C 1
ATOM 2453 O O . MET A 1 313 ? 7.535 -9.755 -30.119 1.00 70.81 313 MET A O 1
ATOM 2457 N N . PHE A 1 314 ? 9.211 -10.220 -28.699 1.00 72.94 314 PHE A N 1
ATOM 2458 C CA . PHE A 1 314 ? 8.437 -11.075 -27.799 1.00 72.94 314 PHE A CA 1
ATOM 2459 C C . PHE A 1 314 ? 7.704 -10.276 -26.711 1.00 72.94 314 PHE A C 1
ATOM 2461 O O . PHE A 1 314 ? 6.939 -10.842 -25.935 1.00 72.94 314 PHE A O 1
ATOM 2468 N N . VAL A 1 315 ? 7.913 -8.957 -26.665 1.00 80.81 315 VAL A N 1
ATOM 2469 C CA . VAL A 1 315 ? 7.239 -8.042 -25.741 1.00 80.81 315 VAL A CA 1
ATOM 2470 C C . VAL A 1 315 ? 5.963 -7.493 -26.396 1.00 80.81 315 VAL A C 1
ATOM 2472 O O . VAL A 1 315 ? 6.036 -6.974 -27.517 1.00 80.81 315 VAL A O 1
ATOM 2475 N N . PRO A 1 316 ? 4.800 -7.561 -25.719 1.00 86.44 316 PRO A N 1
ATOM 2476 C CA . PRO A 1 316 ? 3.551 -7.022 -26.242 1.00 86.44 316 PRO A CA 1
ATOM 2477 C C . PRO A 1 316 ? 3.607 -5.493 -26.346 1.00 86.44 316 PRO A C 1
ATOM 2479 O O . PRO A 1 316 ? 4.183 -4.820 -25.492 1.00 86.44 316 PRO A O 1
ATOM 2482 N N . ILE A 1 317 ? 2.949 -4.919 -27.356 1.00 88.38 317 ILE A N 1
ATOM 2483 C CA . ILE A 1 317 ? 2.799 -3.458 -27.517 1.00 88.38 317 ILE A CA 1
ATOM 2484 C C . ILE A 1 317 ? 2.153 -2.817 -26.277 1.00 88.38 317 ILE A C 1
ATOM 2486 O O . ILE A 1 317 ? 2.522 -1.717 -25.854 1.00 88.38 317 ILE A O 1
ATOM 2490 N N . LYS A 1 318 ? 1.169 -3.521 -25.712 1.00 91.25 318 LYS A N 1
ATOM 2491 C CA . LYS A 1 318 ? 0.331 -3.114 -24.586 1.00 91.25 318 LYS A CA 1
ATOM 2492 C C . LYS A 1 318 ? 0.085 -4.322 -23.691 1.00 91.25 318 LYS A C 1
ATOM 2494 O O . LYS A 1 318 ? -0.291 -5.367 -24.212 1.00 91.25 318 LYS A O 1
ATOM 2499 N N . ALA A 1 319 ? 0.199 -4.156 -22.380 1.00 91.88 319 ALA A N 1
ATOM 2500 C CA . ALA A 1 319 ? -0.324 -5.079 -21.384 1.00 91.88 319 ALA A CA 1
ATOM 2501 C C . ALA A 1 319 ? -1.162 -4.304 -20.360 1.00 91.88 319 ALA A C 1
ATOM 2503 O O . ALA A 1 319 ? -0.720 -3.287 -19.827 1.00 91.88 319 ALA A O 1
ATOM 2504 N N . ASP A 1 320 ? -2.373 -4.781 -20.080 1.00 93.56 320 ASP A N 1
ATOM 2505 C CA . ASP A 1 320 ? -3.231 -4.165 -19.067 1.00 93.56 320 ASP A CA 1
ATOM 2506 C C . ASP A 1 320 ? -3.160 -4.919 -17.737 1.00 93.56 320 ASP A C 1
ATOM 2508 O O . ASP A 1 320 ? -3.005 -6.144 -17.698 1.00 93.56 320 ASP A O 1
ATOM 2512 N N . TYR A 1 321 ? -3.408 -4.180 -16.659 1.00 94.00 321 TYR A N 1
ATOM 2513 C CA . TYR A 1 321 ? -3.803 -4.716 -15.362 1.00 94.00 321 TYR A CA 1
ATOM 2514 C C . TYR A 1 321 ? -5.156 -4.130 -14.971 1.00 94.00 321 TYR A C 1
ATOM 2516 O O . TYR A 1 321 ? -5.337 -2.918 -15.066 1.00 94.00 321 TYR A O 1
ATOM 2524 N N . THR A 1 322 ? -6.089 -4.945 -14.478 1.00 94.31 322 THR A N 1
ATOM 2525 C CA . THR A 1 322 ? -7.298 -4.437 -13.803 1.00 94.31 322 THR A CA 1
ATOM 2526 C C . THR A 1 322 ? -7.179 -4.678 -12.305 1.00 94.31 322 THR A C 1
ATOM 2528 O O . THR A 1 322 ? -7.075 -5.829 -11.875 1.00 94.31 322 THR A O 1
ATOM 2531 N N . VAL A 1 323 ? -7.196 -3.596 -11.524 1.00 93.50 323 VAL A N 1
ATOM 2532 C CA . VAL A 1 323 ? -7.153 -3.610 -10.057 1.00 93.50 323 VAL A CA 1
ATOM 2533 C C . VAL A 1 323 ? -8.552 -3.314 -9.534 1.00 93.50 323 VAL A C 1
ATOM 2535 O O . VAL A 1 323 ? -9.136 -2.287 -9.882 1.00 93.50 323 VAL A O 1
ATOM 2538 N N . THR A 1 324 ? -9.087 -4.194 -8.690 1.00 90.94 324 THR A N 1
ATOM 2539 C CA . THR A 1 324 ? -10.413 -4.029 -8.080 1.00 90.94 324 THR A CA 1
ATOM 2540 C C . THR A 1 324 ? -10.377 -4.323 -6.585 1.00 90.94 324 THR A C 1
ATOM 2542 O O . THR A 1 324 ? -9.848 -5.357 -6.167 1.00 90.94 324 THR A O 1
ATOM 2545 N N . TRP A 1 325 ? -10.980 -3.451 -5.779 1.00 88.44 325 TRP A N 1
ATOM 2546 C CA . TRP A 1 325 ? -10.937 -3.550 -4.314 1.00 88.44 325 TRP A CA 1
ATOM 2547 C C . TRP A 1 325 ? -12.099 -4.363 -3.723 1.00 88.44 325 TRP A C 1
ATOM 2549 O O . TRP A 1 325 ? -11.913 -5.019 -2.699 1.00 88.44 325 TRP A O 1
ATOM 2559 N N . GLY A 1 326 ? -13.252 -4.375 -4.405 1.00 88.75 326 GLY A N 1
ATOM 2560 C CA . GLY A 1 326 ? -14.466 -5.105 -4.013 1.00 88.75 326 GLY A CA 1
ATOM 2561 C C . GLY A 1 326 ? -15.209 -4.502 -2.814 1.00 88.75 326 GLY A C 1
ATOM 2562 O O . GLY A 1 326 ? -14.640 -3.736 -2.025 1.00 88.75 326 GLY A O 1
ATOM 2563 N N . LEU A 1 327 ? -16.492 -4.852 -2.670 1.00 91.81 327 LEU A N 1
ATOM 2564 C CA . LEU A 1 327 ? -17.297 -4.453 -1.519 1.00 91.81 327 LEU A CA 1
ATOM 2565 C C . LEU A 1 327 ? -16.891 -5.260 -0.275 1.00 91.81 327 LEU A C 1
ATOM 2567 O O . LEU A 1 327 ? -17.120 -6.466 -0.194 1.00 91.81 327 LEU A O 1
ATOM 2571 N N . ASN A 1 328 ? -16.307 -4.602 0.729 1.00 93.81 328 ASN A N 1
ATOM 2572 C CA . ASN A 1 328 ? -15.880 -5.276 1.958 1.00 93.81 328 ASN A CA 1
ATOM 2573 C C . ASN A 1 328 ? -15.890 -4.335 3.173 1.00 93.81 328 ASN A C 1
ATOM 2575 O O . ASN A 1 328 ? -15.352 -3.234 3.109 1.00 93.81 328 ASN A O 1
ATOM 2579 N N . ILE A 1 329 ? -16.396 -4.802 4.320 1.00 96.25 329 ILE A N 1
ATOM 2580 C CA . ILE A 1 329 ? -16.267 -4.101 5.614 1.00 96.25 329 ILE A CA 1
ATOM 2581 C C . ILE A 1 329 ? -15.040 -4.630 6.367 1.00 96.25 329 ILE A C 1
ATOM 2583 O O . ILE A 1 329 ? -14.772 -5.830 6.391 1.00 96.25 329 ILE A O 1
ATOM 2587 N N . VAL A 1 330 ? -14.289 -3.731 7.000 1.00 94.38 330 VAL A N 1
ATOM 2588 C CA . VAL A 1 330 ? -13.061 -4.032 7.753 1.00 94.38 330 VAL A CA 1
ATOM 2589 C C . VAL A 1 330 ? -13.204 -3.697 9.240 1.00 94.38 330 VAL A C 1
ATOM 2591 O O . VAL A 1 330 ? -12.794 -4.492 10.083 1.00 94.38 330 VAL A O 1
ATOM 2594 N N . ASP A 1 331 ? -13.809 -2.557 9.577 1.00 94.25 331 ASP A N 1
ATOM 2595 C CA . ASP A 1 331 ? -14.080 -2.137 10.958 1.00 94.25 331 ASP A CA 1
ATOM 2596 C C . ASP A 1 331 ? -15.384 -1.328 11.032 1.00 94.25 331 ASP A C 1
ATOM 2598 O O . ASP A 1 331 ? -15.826 -0.754 10.037 1.00 94.25 331 ASP A O 1
ATOM 2602 N N . ILE A 1 332 ? -15.973 -1.244 12.224 1.00 95.44 332 ILE A N 1
ATOM 2603 C CA . ILE A 1 332 ? -17.105 -0.362 12.527 1.00 95.44 332 ILE A CA 1
ATOM 2604 C C . ILE A 1 332 ? -16.883 0.370 13.854 1.00 95.44 332 ILE A C 1
ATOM 2606 O O . ILE A 1 332 ? -16.333 -0.189 14.811 1.00 95.44 332 ILE A O 1
ATOM 2610 N N . GLU A 1 333 ? -17.337 1.620 13.929 1.00 93.25 333 GLU A N 1
ATOM 2611 C CA . GLU A 1 333 ? -17.202 2.473 15.109 1.00 93.25 333 GLU A CA 1
ATOM 2612 C C . GLU A 1 333 ? -18.501 3.207 15.470 1.00 93.25 333 GLU A C 1
ATOM 2614 O O . GLU A 1 333 ? -19.074 3.863 14.605 1.00 93.25 333 GLU A O 1
ATOM 2619 N N . PRO A 1 334 ? -18.930 3.196 16.745 1.00 94.00 334 PRO A N 1
ATOM 2620 C CA . PRO A 1 334 ? -18.396 2.397 17.845 1.00 94.00 334 PRO A CA 1
ATOM 2621 C C . PRO A 1 334 ? -18.870 0.934 17.759 1.00 94.00 334 PRO A C 1
ATOM 2623 O O . PRO A 1 334 ? -20.032 0.657 17.478 1.00 94.00 334 PRO A O 1
ATOM 2626 N N . SER A 1 335 ? -18.002 -0.023 18.103 1.00 93.88 335 SER A N 1
ATOM 2627 C CA . SER A 1 335 ? -18.378 -1.448 18.210 1.00 93.88 335 SER A CA 1
ATOM 2628 C C . SER A 1 335 ? -19.090 -1.808 19.528 1.00 93.88 335 SER A C 1
ATOM 2630 O O . SER A 1 335 ? -19.267 -2.984 19.849 1.00 93.88 335 SER A O 1
ATOM 2632 N N . ILE A 1 336 ? -19.498 -0.804 20.307 1.00 95.62 336 ILE A N 1
ATOM 2633 C CA . ILE A 1 336 ? -20.403 -0.940 21.449 1.00 95.62 336 ILE A CA 1
ATOM 2634 C C . ILE A 1 336 ? -21.326 0.276 21.526 1.00 95.62 336 ILE A C 1
ATOM 2636 O O . ILE A 1 336 ? -20.897 1.411 21.329 1.00 95.62 336 ILE A O 1
ATOM 2640 N N . MET A 1 337 ? -22.593 0.039 21.838 1.00 94.94 337 MET A N 1
ATOM 2641 C CA . MET A 1 337 ? -23.587 1.072 22.094 1.00 94.94 337 MET A CA 1
ATOM 2642 C C . MET A 1 337 ? -24.404 0.726 23.338 1.00 94.94 337 MET A C 1
ATOM 2644 O O . MET A 1 337 ? -24.434 -0.412 23.806 1.00 94.94 337 MET A O 1
ATOM 2648 N N . LYS A 1 338 ? -25.077 1.736 23.884 1.00 92.56 338 LYS A N 1
ATOM 2649 C CA . LYS A 1 338 ? -26.051 1.572 24.962 1.00 92.56 338 LYS A CA 1
ATOM 2650 C C . LYS A 1 338 ? -27.449 1.444 24.356 1.00 92.56 338 LYS A C 1
ATOM 2652 O O . LYS A 1 338 ? -27.773 2.193 23.437 1.00 92.56 338 LYS A O 1
ATOM 2657 N N . ALA A 1 339 ? -28.283 0.563 24.907 1.00 92.25 339 ALA A N 1
ATOM 2658 C CA . ALA A 1 339 ? -29.711 0.548 24.600 1.00 92.25 339 ALA A CA 1
ATOM 2659 C C . ALA A 1 339 ? -30.389 1.809 25.172 1.00 92.25 339 ALA A C 1
ATOM 2661 O O . ALA A 1 339 ? -30.494 1.978 26.391 1.00 92.25 339 ALA A O 1
ATOM 2662 N N . GLU A 1 340 ? -30.786 2.734 24.299 1.00 91.56 340 GLU A N 1
ATOM 2663 C CA . GLU A 1 340 ? -31.534 3.947 24.642 1.00 91.56 340 GLU A CA 1
ATOM 2664 C C . GLU A 1 340 ? -32.215 4.556 23.407 1.00 91.56 340 GLU A C 1
ATOM 2666 O O . GLU A 1 340 ? -31.728 4.416 22.288 1.00 91.56 340 GLU A O 1
ATOM 2671 N N . ALA A 1 341 ? -33.321 5.276 23.619 1.00 94.19 341 ALA A N 1
ATOM 2672 C CA . ALA A 1 341 ? -34.082 5.973 22.578 1.00 94.19 341 ALA A CA 1
ATOM 2673 C C . ALA A 1 341 ? -33.388 7.267 22.091 1.00 94.19 341 ALA A C 1
ATOM 2675 O O . ALA A 1 341 ? -33.965 8.353 22.136 1.00 94.19 341 ALA A O 1
ATOM 2676 N N . VAL A 1 342 ? -32.123 7.165 21.677 1.00 93.12 342 VAL A N 1
ATOM 2677 C CA . VAL A 1 342 ? -31.296 8.281 21.194 1.00 93.12 342 VAL A CA 1
ATOM 2678 C C . VAL A 1 342 ? -30.530 7.828 19.958 1.00 93.12 342 VAL A C 1
ATOM 2680 O O . VAL A 1 342 ? -29.828 6.820 20.022 1.00 93.12 342 VAL A O 1
ATOM 2683 N N . ASP A 1 343 ? -30.637 8.582 18.866 1.00 96.12 343 ASP A N 1
ATOM 2684 C CA . ASP A 1 343 ? -29.927 8.298 17.616 1.00 96.12 343 ASP A CA 1
ATOM 2685 C C . ASP A 1 343 ? -28.397 8.289 17.826 1.00 96.12 343 ASP A C 1
ATOM 2687 O O . ASP A 1 343 ? -27.867 9.062 18.638 1.00 96.12 343 ASP A O 1
ATOM 2691 N N . LYS A 1 344 ? -27.675 7.405 17.122 1.00 94.75 344 LYS A N 1
ATOM 2692 C CA . LYS A 1 344 ? -26.211 7.247 17.240 1.00 94.75 344 LYS A CA 1
ATOM 2693 C C . LYS A 1 344 ? -25.531 7.207 15.873 1.00 94.75 344 LYS A C 1
ATOM 2695 O O . LYS A 1 344 ? -25.974 6.429 15.033 1.00 94.75 344 LYS A O 1
ATOM 2700 N N . PRO A 1 345 ? -24.423 7.940 15.663 1.00 96.50 345 PRO A N 1
ATOM 2701 C CA . PRO A 1 345 ? -23.602 7.746 14.477 1.00 96.50 345 PRO A CA 1
ATOM 2702 C C . PRO A 1 345 ? -22.905 6.379 14.522 1.00 96.50 345 PRO A C 1
ATOM 2704 O O . PRO A 1 345 ? -22.502 5.905 15.590 1.00 96.50 345 PRO A O 1
ATOM 2707 N N . LEU A 1 346 ? -22.743 5.785 13.346 1.00 96.94 346 LEU A N 1
ATOM 2708 C CA . LEU A 1 346 ? -21.959 4.592 13.071 1.00 96.94 346 LEU A CA 1
ATOM 2709 C C . LEU A 1 346 ? -21.084 4.871 11.843 1.00 96.94 346 LEU A C 1
ATOM 2711 O O . LEU A 1 346 ? -21.592 5.065 10.740 1.00 96.94 346 LEU A O 1
ATOM 2715 N N . SER A 1 347 ? -19.770 4.856 12.030 1.00 95.94 347 SER A N 1
ATOM 2716 C CA . SER A 1 347 ? -18.794 4.879 10.941 1.00 95.94 347 SER A CA 1
ATOM 2717 C C . SER A 1 347 ? -18.469 3.443 10.533 1.00 95.94 347 SER A C 1
ATOM 2719 O O . SER A 1 347 ? -18.012 2.649 11.356 1.00 95.94 347 SER A O 1
ATOM 2721 N N . ILE A 1 348 ? -18.689 3.106 9.266 1.00 97.44 348 ILE A N 1
ATOM 2722 C CA . ILE A 1 348 ? -18.379 1.808 8.661 1.00 97.44 348 ILE A CA 1
ATOM 2723 C C . ILE A 1 348 ? -17.158 2.002 7.758 1.00 97.44 348 ILE A C 1
ATOM 2725 O O . ILE A 1 348 ? -17.171 2.839 6.860 1.00 97.44 348 ILE A O 1
ATOM 2729 N N . ILE A 1 349 ? -16.083 1.257 8.014 1.00 95.31 349 ILE A N 1
ATOM 2730 C CA . ILE A 1 349 ? -14.780 1.424 7.355 1.00 95.31 349 ILE A CA 1
ATOM 2731 C C . ILE A 1 349 ? -14.484 0.176 6.526 1.00 95.31 349 ILE A C 1
ATOM 2733 O O . ILE A 1 349 ? -14.612 -0.946 7.021 1.00 95.31 349 ILE A O 1
ATOM 2737 N N . GLY A 1 350 ? -14.083 0.361 5.272 1.00 94.38 350 GLY A N 1
ATOM 2738 C CA . GLY A 1 350 ? -13.989 -0.725 4.303 1.00 94.38 350 GLY A CA 1
ATOM 2739 C C . GLY A 1 350 ? -13.535 -0.268 2.921 1.00 94.38 350 GLY A C 1
ATOM 2740 O O . GLY A 1 350 ? -12.751 0.670 2.808 1.00 94.38 350 GLY A O 1
ATOM 2741 N N . THR A 1 351 ? -14.030 -0.939 1.885 1.00 92.38 351 THR A N 1
ATOM 2742 C CA . THR A 1 351 ? -13.842 -0.588 0.470 1.00 92.38 351 THR A CA 1
ATOM 2743 C C . THR A 1 351 ? -15.102 -0.861 -0.336 1.00 92.38 351 THR A C 1
ATOM 2745 O O . THR A 1 351 ? -15.980 -1.617 0.088 1.00 92.38 351 THR A O 1
ATOM 2748 N N . GLY A 1 352 ? -15.161 -0.266 -1.529 1.00 89.88 352 GLY A N 1
ATOM 2749 C CA . GLY A 1 352 ? -16.238 -0.494 -2.483 1.00 89.88 352 GLY A CA 1
ATOM 2750 C C . GLY A 1 352 ? -17.523 0.268 -2.169 1.00 89.88 352 GLY A C 1
ATOM 2751 O O . GLY A 1 352 ? -18.524 -0.014 -2.807 1.00 89.88 352 GLY A O 1
ATOM 2752 N N . PHE A 1 353 ? -17.522 1.241 -1.247 1.00 91.06 353 PHE A N 1
ATOM 2753 C CA . PHE A 1 353 ? -18.689 2.103 -0.976 1.00 91.06 353 PHE A CA 1
ATOM 2754 C C . PHE A 1 353 ? -18.811 3.290 -1.952 1.00 91.06 353 PHE A C 1
ATOM 2756 O O . PHE A 1 353 ? -19.764 4.057 -1.872 1.00 91.06 353 PHE A O 1
ATOM 2763 N N . GLY A 1 354 ? -17.823 3.500 -2.828 1.00 84.19 354 GLY A N 1
ATOM 2764 C CA . GLY A 1 354 ? -17.670 4.737 -3.599 1.00 84.19 354 GLY A CA 1
ATOM 2765 C C . GLY A 1 354 ? -18.610 4.840 -4.800 1.00 84.19 354 GLY A C 1
ATOM 2766 O O . GLY A 1 354 ? -18.594 3.975 -5.679 1.00 84.19 354 GLY A O 1
ATOM 2767 N N . ILE A 1 355 ? -19.368 5.935 -4.862 1.00 77.69 355 ILE A N 1
ATOM 2768 C CA . ILE A 1 355 ? -20.237 6.290 -5.992 1.00 77.69 355 ILE A CA 1
ATOM 2769 C C . ILE A 1 355 ? -19.437 6.948 -7.132 1.00 77.69 355 ILE A C 1
ATOM 2771 O O . ILE A 1 355 ? -18.660 7.880 -6.920 1.00 77.69 355 ILE A O 1
ATOM 2775 N N . ASN A 1 356 ? -19.613 6.464 -8.362 1.00 66.50 356 ASN A N 1
ATOM 2776 C CA . ASN A 1 356 ? -18.865 6.873 -9.548 1.00 66.50 356 ASN A CA 1
ATOM 2777 C C . ASN A 1 356 ? -19.721 7.752 -10.473 1.00 66.50 356 ASN A C 1
ATOM 2779 O O . ASN A 1 356 ? -20.241 7.320 -11.504 1.00 66.50 356 ASN A O 1
ATOM 2783 N N . ALA A 1 357 ? -19.784 9.042 -10.138 1.00 58.03 357 ALA A N 1
ATOM 2784 C CA . ALA A 1 357 ? -20.531 10.059 -10.882 1.00 58.03 357 ALA A CA 1
ATOM 2785 C C . ALA A 1 357 ? -20.082 10.284 -12.349 1.00 58.03 357 ALA A C 1
ATOM 2787 O O . ALA A 1 357 ? -20.676 11.118 -13.033 1.00 58.03 357 ALA A O 1
ATOM 2788 N N . ARG A 1 358 ? -19.047 9.583 -12.851 1.00 56.69 358 ARG A N 1
ATOM 2789 C CA . ARG A 1 358 ? -18.693 9.596 -14.283 1.00 56.69 358 ARG A CA 1
ATOM 2790 C C . ARG A 1 358 ? -19.557 8.668 -15.136 1.00 56.69 358 ARG A C 1
ATOM 2792 O O . ARG A 1 358 ? -19.734 8.990 -16.302 1.00 56.69 358 ARG A O 1
ATOM 2799 N N . TRP A 1 359 ? -20.057 7.552 -14.594 1.00 55.78 359 TRP A N 1
ATOM 2800 C CA . TRP A 1 359 ? -20.704 6.515 -15.411 1.00 55.78 359 TRP A CA 1
ATOM 2801 C C . TRP A 1 359 ? -22.118 6.916 -15.845 1.00 55.78 359 TRP A C 1
ATOM 2803 O O . TRP A 1 359 ? -22.362 7.143 -17.025 1.00 55.78 359 TRP A O 1
ATOM 2813 N N . TYR A 1 360 ? -23.061 7.030 -14.904 1.00 50.34 360 TYR A N 1
ATOM 2814 C CA . TYR A 1 360 ? -24.468 7.318 -15.206 1.00 50.34 360 TYR A CA 1
ATOM 2815 C C . TYR A 1 360 ? -25.167 8.098 -14.091 1.00 50.34 360 TYR A C 1
ATOM 2817 O O . TYR A 1 360 ? -24.701 8.186 -12.960 1.00 50.34 360 TYR A O 1
ATOM 2825 N N . TRP A 1 361 ? -26.340 8.649 -14.413 1.00 51.50 361 TRP A N 1
ATOM 2826 C CA . TRP A 1 361 ? -27.164 9.477 -13.519 1.00 51.50 361 TRP A CA 1
ATOM 2827 C C . TRP A 1 361 ? -27.952 8.659 -12.468 1.00 51.50 361 TRP A C 1
ATOM 2829 O O . TRP A 1 361 ? -28.897 9.179 -11.878 1.00 51.50 361 TRP A O 1
ATOM 2839 N N . TYR A 1 362 ? -27.611 7.376 -12.307 1.00 55.88 362 TYR A N 1
ATOM 2840 C CA . TYR A 1 362 ? -28.379 6.341 -11.600 1.00 55.88 362 TYR A CA 1
ATOM 2841 C C . TYR A 1 362 ? -27.468 5.271 -10.971 1.00 55.88 362 TYR A C 1
ATOM 2843 O O . TYR A 1 362 ? -27.820 4.095 -10.951 1.00 55.88 362 TYR A O 1
ATOM 2851 N N . ASP A 1 363 ? -26.274 5.657 -10.528 1.00 70.19 363 ASP A N 1
ATOM 2852 C CA . ASP A 1 363 ? -25.421 4.771 -9.732 1.00 70.19 363 ASP A CA 1
ATOM 2853 C C . ASP A 1 363 ? -26.129 4.423 -8.405 1.00 70.19 363 ASP A C 1
ATOM 2855 O O . ASP A 1 363 ? -26.692 5.320 -7.771 1.00 70.19 363 ASP A O 1
ATOM 2859 N N . GLU A 1 364 ? -26.184 3.145 -8.010 1.00 81.00 364 GLU A N 1
ATOM 2860 C CA . GLU A 1 364 ? -26.957 2.751 -6.821 1.00 81.00 364 GLU A CA 1
ATOM 2861 C C . GLU A 1 364 ? -26.168 3.052 -5.547 1.00 81.00 364 GLU A C 1
ATOM 2863 O O . GLU A 1 364 ? -25.103 2.493 -5.319 1.00 81.00 364 GLU A O 1
ATOM 2868 N N . GLU A 1 365 ? -26.716 3.907 -4.690 1.00 88.19 365 GLU A N 1
ATOM 2869 C CA . GLU A 1 365 ? -26.116 4.263 -3.406 1.00 88.19 365 GLU A CA 1
ATOM 2870 C C . GLU A 1 365 ? -26.022 3.072 -2.425 1.00 88.19 365 GLU A C 1
ATOM 2872 O O . GLU A 1 365 ? -26.907 2.209 -2.404 1.00 88.19 365 GLU A O 1
ATOM 2877 N N . PRO A 1 366 ? -24.999 3.029 -1.545 1.00 93.06 366 PRO A N 1
ATOM 2878 C CA . PRO A 1 366 ? -24.820 1.945 -0.586 1.00 93.06 366 PRO A CA 1
ATOM 2879 C C . PRO A 1 366 ? -25.889 1.990 0.507 1.00 93.06 366 PRO A C 1
ATOM 2881 O O . PRO A 1 366 ? -26.140 3.024 1.139 1.00 93.06 366 PRO A O 1
ATOM 2884 N N . ILE A 1 367 ? -26.487 0.828 0.762 1.00 96.06 367 ILE A N 1
ATOM 2885 C CA . ILE A 1 367 ? -27.573 0.638 1.720 1.00 96.06 367 ILE A CA 1
ATOM 2886 C C . ILE A 1 367 ? -27.043 -0.151 2.916 1.00 96.06 367 ILE A C 1
ATOM 2888 O O . ILE A 1 367 ? -26.551 -1.272 2.773 1.00 96.06 367 ILE A O 1
ATOM 2892 N N . THR A 1 368 ? -27.190 0.400 4.121 1.00 97.94 368 THR A N 1
ATOM 2893 C CA . THR A 1 368 ? -26.865 -0.322 5.357 1.00 97.94 368 THR A CA 1
ATOM 2894 C C . THR A 1 368 ? -28.091 -1.060 5.884 1.00 97.94 368 THR A C 1
ATOM 2896 O O . THR A 1 368 ? -29.195 -0.523 5.934 1.00 97.94 368 THR A O 1
ATOM 2899 N N . PHE A 1 369 ? -27.894 -2.293 6.337 1.00 97.75 369 PHE A N 1
ATOM 2900 C CA . PHE A 1 369 ? -28.900 -3.085 7.029 1.00 97.75 369 PHE A CA 1
ATOM 2901 C C . PHE A 1 369 ? -28.409 -3.461 8.424 1.00 97.75 369 PHE A C 1
ATOM 2903 O O . PHE A 1 369 ? -27.341 -4.059 8.582 1.00 97.75 369 PHE A O 1
ATOM 2910 N N . LEU A 1 370 ? -29.216 -3.155 9.439 1.00 97.31 370 LEU A N 1
ATOM 2911 C CA . LEU A 1 370 ? -28.958 -3.551 10.819 1.00 97.31 370 LEU A CA 1
ATOM 2912 C C . LEU A 1 370 ? -29.895 -4.670 11.249 1.00 97.31 370 LEU A C 1
ATOM 2914 O O . LEU A 1 370 ? -31.102 -4.636 11.006 1.00 97.31 370 LEU A O 1
ATOM 2918 N N . LYS A 1 371 ? -29.338 -5.644 11.966 1.00 95.88 371 LYS A N 1
ATOM 2919 C CA . LYS A 1 371 ? -30.112 -6.712 12.594 1.00 95.88 371 LYS A CA 1
ATOM 2920 C C . LYS A 1 371 ? -29.556 -7.031 13.972 1.00 95.88 371 LYS A C 1
ATOM 2922 O O . LYS A 1 371 ? -28.432 -7.516 14.081 1.00 95.88 371 LYS A O 1
ATOM 2927 N N . ASP A 1 372 ? -30.367 -6.814 15.002 1.00 95.50 372 ASP A N 1
ATOM 2928 C CA . ASP A 1 372 ? -30.145 -7.407 16.319 1.00 95.50 372 ASP A CA 1
ATOM 2929 C C . ASP A 1 372 ? -30.298 -8.934 16.203 1.00 95.50 372 ASP A C 1
ATOM 2931 O O . ASP A 1 372 ? -31.284 -9.431 15.653 1.00 95.50 372 ASP A O 1
ATOM 2935 N N . LYS A 1 373 ? -29.295 -9.689 16.657 1.00 93.56 373 LYS A N 1
ATOM 2936 C CA . LYS A 1 373 ? -29.283 -11.153 16.527 1.00 93.56 373 LYS A CA 1
ATOM 2937 C C . LYS A 1 373 ? -30.157 -11.871 17.559 1.00 93.56 373 LYS A C 1
ATOM 2939 O O . LYS A 1 373 ? -30.495 -13.030 17.326 1.00 93.56 373 LYS A O 1
ATOM 2944 N N . ASN A 1 374 ? -30.511 -11.212 18.665 1.00 90.69 374 ASN A N 1
ATOM 2945 C CA . ASN A 1 374 ? -31.215 -11.810 19.803 1.00 90.69 374 ASN A CA 1
ATOM 2946 C C . ASN A 1 374 ? -32.606 -11.204 20.058 1.00 90.69 374 ASN A C 1
ATOM 2948 O O . ASN A 1 374 ? -33.458 -11.870 20.650 1.00 90.69 374 ASN A O 1
ATOM 2952 N N . ALA A 1 375 ? -32.877 -9.979 19.601 1.00 84.50 375 ALA A N 1
ATOM 2953 C CA . ALA A 1 375 ? -34.233 -9.437 19.575 1.00 84.50 375 ALA A CA 1
ATOM 2954 C C . ALA A 1 375 ? -35.070 -10.047 18.431 1.00 84.50 375 ALA A C 1
ATOM 2956 O O . ALA A 1 375 ? -34.556 -10.472 17.400 1.00 84.50 375 ALA A O 1
ATOM 2957 N N . SER A 1 376 ? -36.398 -10.050 18.583 1.00 73.88 376 SER A N 1
ATOM 2958 C CA . SER A 1 376 ? -37.341 -10.439 17.513 1.00 73.88 376 SER A CA 1
ATOM 2959 C C . SER A 1 376 ? -37.670 -9.274 16.563 1.00 73.88 376 SER A C 1
ATOM 2961 O O . SER A 1 376 ? -38.799 -9.156 16.087 1.00 73.88 376 SER A O 1
ATOM 2963 N N . THR A 1 377 ? -36.716 -8.368 16.343 1.00 68.38 377 THR A N 1
ATOM 2964 C CA . THR A 1 377 ? -36.880 -7.188 15.488 1.00 68.38 377 THR A CA 1
ATOM 2965 C C . THR A 1 377 ? -36.801 -7.551 14.005 1.00 68.38 377 THR A C 1
ATOM 2967 O O . THR A 1 377 ? -36.210 -8.556 13.603 1.00 68.38 377 THR A O 1
ATOM 2970 N N . LEU A 1 378 ? -37.425 -6.718 13.169 1.00 78.00 378 LEU A N 1
ATOM 2971 C CA . LEU A 1 378 ? -37.194 -6.747 11.727 1.00 78.00 378 LEU A CA 1
ATOM 2972 C C . LEU A 1 378 ? -35.801 -6.181 11.417 1.00 78.00 378 LEU A C 1
ATOM 2974 O O . LEU A 1 378 ? -35.227 -5.444 12.218 1.00 78.00 378 LEU A O 1
ATOM 2978 N N . VAL A 1 379 ? -35.272 -6.523 10.241 1.00 89.75 379 VAL A N 1
ATOM 2979 C CA . VAL A 1 379 ? -34.055 -5.889 9.720 1.00 89.75 379 VAL A CA 1
ATOM 2980 C C . VAL A 1 379 ? -34.371 -4.426 9.416 1.00 89.75 379 VAL A C 1
ATOM 2982 O O . VAL A 1 379 ? -35.326 -4.137 8.695 1.00 89.75 379 VAL A O 1
ATOM 2985 N N . GLU A 1 380 ? -33.578 -3.516 9.966 1.00 94.56 380 GLU A N 1
ATOM 2986 C CA . GLU A 1 380 ? -33.701 -2.080 9.731 1.00 94.56 380 GLU A CA 1
ATOM 2987 C C . GLU A 1 380 ? -32.876 -1.705 8.497 1.00 94.56 380 GLU A C 1
ATOM 2989 O O . GLU A 1 380 ? -31.676 -1.977 8.465 1.00 94.56 380 GLU A O 1
ATOM 2994 N N . ARG A 1 381 ? -33.505 -1.092 7.487 1.00 96.38 381 ARG A N 1
ATOM 2995 C CA . ARG A 1 381 ? -32.807 -0.525 6.324 1.00 96.38 381 ARG A CA 1
ATOM 2996 C C . ARG A 1 381 ? -32.495 0.943 6.600 1.00 96.38 381 ARG A C 1
ATOM 2998 O O . ARG A 1 381 ? -33.405 1.714 6.894 1.00 96.38 381 ARG A O 1
ATOM 3005 N N . ILE A 1 382 ? -31.230 1.312 6.463 1.00 95.69 382 ILE A N 1
ATOM 3006 C CA . ILE A 1 382 ? -30.696 2.648 6.709 1.00 95.69 382 ILE A CA 1
ATOM 3007 C C . ILE A 1 382 ? -30.039 3.154 5.421 1.00 95.69 382 ILE A C 1
ATOM 3009 O O . ILE A 1 382 ? -29.135 2.519 4.873 1.00 95.69 382 ILE A O 1
ATOM 3013 N N . GLU A 1 383 ? -30.524 4.296 4.944 1.00 93.94 383 GLU A N 1
ATOM 3014 C CA . GLU A 1 383 ? -29.831 5.133 3.961 1.00 93.94 383 GLU A CA 1
ATOM 3015 C C . GLU A 1 383 ? -28.719 5.905 4.677 1.00 93.94 383 GLU A C 1
ATOM 3017 O O . GLU A 1 383 ? -28.839 6.215 5.864 1.00 93.94 383 GLU A O 1
ATOM 3022 N N . HIS A 1 384 ? -27.605 6.134 3.991 1.00 93.69 384 HIS A N 1
ATOM 3023 C CA . HIS A 1 384 ? -26.406 6.690 4.605 1.00 93.69 384 HIS A CA 1
ATOM 3024 C C . HIS A 1 384 ? -26.500 8.214 4.784 1.00 93.69 384 HIS A C 1
ATOM 3026 O O . HIS A 1 384 ? -27.209 8.896 4.048 1.00 93.69 384 HIS A O 1
ATOM 3032 N N . ASP A 1 385 ? -25.753 8.751 5.749 1.00 95.50 385 ASP A N 1
ATOM 3033 C CA . ASP A 1 385 ? -25.623 10.197 5.951 1.00 95.50 385 ASP A CA 1
ATOM 3034 C C . ASP A 1 385 ? -24.530 10.792 5.046 1.00 95.50 385 ASP A C 1
ATOM 3036 O O . ASP A 1 385 ? -24.642 11.935 4.603 1.00 95.50 385 ASP A O 1
ATOM 3040 N N . ASN A 1 386 ? -23.450 10.032 4.803 1.00 94.25 386 ASN A N 1
ATOM 3041 C CA . ASN A 1 386 ? -22.287 10.451 4.015 1.00 94.25 386 ASN A CA 1
ATOM 3042 C C . ASN A 1 386 ? -21.452 9.249 3.507 1.00 94.25 386 ASN A C 1
ATOM 3044 O O . ASN A 1 386 ? -21.456 8.178 4.118 1.00 94.25 386 ASN A O 1
ATOM 3048 N N . ILE A 1 387 ? -20.687 9.452 2.427 1.00 91.88 387 ILE A N 1
ATOM 3049 C CA . ILE A 1 387 ? -19.709 8.505 1.858 1.00 91.88 387 ILE A CA 1
ATOM 3050 C C . ILE A 1 387 ? -18.398 9.265 1.592 1.00 91.88 387 ILE A C 1
ATOM 3052 O O . ILE A 1 387 ? -18.437 10.375 1.060 1.00 91.88 387 ILE A O 1
ATOM 3056 N N . SER A 1 388 ? -17.226 8.692 1.898 1.00 90.44 388 SER A N 1
ATOM 3057 C CA . SER A 1 388 ? -15.959 9.280 1.431 1.00 90.44 388 SER A CA 1
ATOM 3058 C C . SER A 1 388 ? -15.815 9.178 -0.099 1.00 90.44 388 SER A C 1
ATOM 3060 O O . SER A 1 388 ? -16.234 8.172 -0.679 1.00 90.44 388 SER A O 1
ATOM 3062 N N . PRO A 1 389 ? -15.186 10.163 -0.776 1.00 84.88 389 PRO A N 1
ATOM 3063 C CA . PRO A 1 389 ? -14.963 10.115 -2.227 1.00 84.88 389 PRO A CA 1
ATOM 3064 C C . PRO A 1 389 ? -14.213 8.858 -2.696 1.00 84.88 389 PRO A C 1
ATOM 3066 O O . PRO A 1 389 ? -14.435 8.364 -3.798 1.00 84.88 389 PRO A O 1
ATOM 3069 N N . GLU A 1 390 ? -13.342 8.315 -1.848 1.00 86.19 390 GLU A N 1
ATOM 3070 C CA . GLU A 1 390 ? -12.545 7.114 -2.104 1.00 86.19 390 GLU A CA 1
ATOM 3071 C C . GLU A 1 390 ? -13.320 5.809 -1.831 1.00 86.19 390 GLU A C 1
ATOM 3073 O O . GLU A 1 390 ? -12.805 4.723 -2.076 1.00 86.19 390 GLU A O 1
ATOM 3078 N N . GLY A 1 391 ? -14.557 5.882 -1.323 1.00 89.81 391 GLY A N 1
ATOM 3079 C CA . GLY A 1 391 ? -15.397 4.707 -1.069 1.00 89.81 391 GLY A CA 1
ATOM 3080 C C . GLY A 1 391 ? -14.942 3.837 0.104 1.00 89.81 391 GLY A C 1
ATOM 3081 O O . GLY A 1 391 ? -15.210 2.634 0.116 1.00 89.81 391 GLY A O 1
ATOM 3082 N N . THR A 1 392 ? -14.234 4.435 1.066 1.00 92.88 392 THR A N 1
ATOM 3083 C CA . THR A 1 392 ? -13.559 3.759 2.191 1.00 92.88 392 THR A CA 1
ATOM 3084 C C . THR A 1 392 ? -14.223 3.964 3.552 1.00 92.88 392 THR A C 1
ATOM 3086 O O . THR A 1 392 ? -13.958 3.220 4.500 1.00 92.88 392 THR A O 1
ATOM 3089 N N . LEU A 1 393 ? -15.083 4.976 3.660 1.00 94.06 393 LEU A N 1
ATOM 3090 C CA . LEU A 1 393 ? -15.856 5.320 4.845 1.00 94.06 393 LEU A CA 1
ATOM 3091 C C . LEU A 1 393 ? -17.309 5.558 4.432 1.00 94.06 393 LEU A C 1
ATOM 3093 O O . LEU A 1 393 ? -17.577 6.332 3.516 1.00 94.06 393 LEU A O 1
ATOM 3097 N N . LEU A 1 394 ? -18.223 4.905 5.138 1.00 95.75 394 LEU A N 1
ATOM 3098 C CA . LEU A 1 394 ? -19.664 5.081 5.034 1.00 95.75 394 LEU A CA 1
ATOM 3099 C C . LEU A 1 394 ? -20.177 5.489 6.419 1.00 95.75 394 LEU A C 1
ATOM 3101 O O . LEU A 1 394 ? -19.949 4.776 7.397 1.00 95.75 394 LEU A O 1
ATOM 3105 N N . GLU A 1 395 ? -20.824 6.644 6.527 1.00 97.12 395 GLU A N 1
ATOM 3106 C CA . GLU A 1 395 ? -21.341 7.167 7.797 1.00 97.12 395 GLU A CA 1
ATOM 3107 C C . GLU A 1 395 ? -22.863 7.053 7.812 1.00 97.12 395 GLU A C 1
ATOM 3109 O O . GLU A 1 395 ? -23.524 7.467 6.858 1.00 97.12 395 GLU A O 1
ATOM 3114 N N . VAL A 1 396 ? -23.425 6.469 8.874 1.00 97.69 396 VAL A N 1
ATOM 3115 C CA . VAL A 1 396 ? -24.872 6.248 9.000 1.00 97.69 396 VAL A CA 1
ATOM 3116 C C . VAL A 1 396 ? -25.370 6.531 10.417 1.00 97.69 396 VAL A C 1
ATOM 3118 O O . VAL A 1 396 ? -24.686 6.236 11.399 1.00 97.69 396 VAL A O 1
ATOM 3121 N N . THR A 1 397 ? -26.600 7.022 10.546 1.00 97.56 397 THR A N 1
ATOM 3122 C CA . THR A 1 397 ? -27.238 7.267 11.842 1.00 97.56 397 THR A CA 1
ATOM 3123 C C . THR A 1 397 ? -28.166 6.111 12.202 1.00 97.56 397 THR A C 1
ATOM 3125 O O . THR A 1 397 ? -29.209 5.901 11.585 1.00 97.56 397 THR A O 1
ATOM 3128 N N . ILE A 1 398 ? -27.810 5.362 13.249 1.00 95.94 398 ILE A N 1
ATOM 3129 C CA . ILE A 1 398 ? -28.662 4.325 13.836 1.00 95.94 398 ILE A CA 1
ATOM 3130 C C . ILE A 1 398 ? -29.825 4.999 14.578 1.00 95.94 398 ILE A C 1
ATOM 3132 O O . ILE A 1 398 ? -29.569 5.735 15.537 1.00 95.94 398 ILE A O 1
ATOM 3136 N N . PRO A 1 399 ? -31.095 4.726 14.216 1.00 95.19 399 PRO A N 1
ATOM 3137 C CA . PRO A 1 399 ? -32.237 5.332 14.886 1.00 95.19 399 PRO A CA 1
ATOM 3138 C C . PRO A 1 399 ? -32.368 4.885 16.348 1.00 95.19 399 PRO A C 1
ATOM 3140 O O . PRO A 1 399 ? -32.353 3.691 16.653 1.00 95.19 399 PRO A O 1
ATOM 3143 N N . GLY A 1 400 ? -32.641 5.820 17.255 1.00 94.19 400 GLY A N 1
ATOM 3144 C CA . GLY A 1 400 ? -32.896 5.544 18.670 1.00 94.19 400 GLY A CA 1
ATOM 3145 C C . GLY A 1 400 ? -34.066 4.579 18.887 1.00 94.19 400 GLY A C 1
ATOM 3146 O O . GLY A 1 400 ? -34.027 3.759 19.797 1.00 94.19 400 GLY A O 1
ATOM 3147 N N . ARG A 1 401 ? -35.067 4.584 17.995 1.00 93.06 401 ARG A N 1
ATOM 3148 C CA . ARG A 1 401 ? -36.180 3.608 17.990 1.00 93.06 401 ARG A CA 1
ATOM 3149 C C . ARG A 1 401 ? -35.745 2.151 17.759 1.00 93.06 401 ARG A C 1
ATOM 3151 O O . ARG A 1 401 ? -36.488 1.242 18.112 1.00 93.06 401 ARG A O 1
ATOM 3158 N N . PHE A 1 402 ? -34.577 1.926 17.154 1.00 93.31 402 PHE A N 1
ATOM 3159 C CA . PHE A 1 402 ? -33.973 0.600 16.992 1.00 93.31 402 PHE A CA 1
ATOM 3160 C C . PHE A 1 402 ? -33.152 0.222 18.236 1.00 93.31 402 PHE A C 1
ATOM 3162 O O . PHE A 1 402 ? -33.215 -0.914 18.698 1.00 93.31 402 PHE A O 1
ATOM 3169 N N . LEU A 1 403 ? -32.441 1.192 18.826 1.00 93.06 403 LEU A N 1
ATOM 3170 C CA . LEU A 1 403 ? -31.599 0.995 20.013 1.00 93.06 403 LEU A CA 1
ATOM 3171 C C . LEU A 1 403 ? -32.377 0.895 21.337 1.00 93.06 403 LEU A C 1
ATOM 3173 O O . LEU A 1 403 ? -31.907 0.224 22.250 1.00 93.06 403 LEU A O 1
ATOM 3177 N N . GLU A 1 404 ? -33.555 1.514 21.460 1.00 91.25 404 GLU A N 1
ATOM 3178 C CA . GLU A 1 404 ? -34.350 1.561 22.702 1.00 91.25 404 GLU A CA 1
ATOM 3179 C C . GLU A 1 404 ? -34.635 0.174 23.299 1.00 91.25 404 GLU A C 1
ATOM 3181 O O . GLU A 1 404 ? -34.606 0.006 24.516 1.00 91.25 404 GLU A O 1
ATOM 3186 N N . ASN A 1 405 ? -34.889 -0.814 22.438 1.00 88.31 405 ASN A N 1
ATOM 3187 C CA . ASN A 1 405 ? -35.235 -2.186 22.819 1.00 88.31 405 ASN A CA 1
ATOM 3188 C C . ASN A 1 405 ? -34.194 -3.208 22.321 1.00 88.31 405 ASN A C 1
ATOM 3190 O O . ASN A 1 405 ? -34.499 -4.398 22.219 1.00 88.31 405 ASN A O 1
ATOM 3194 N N . ALA A 1 406 ? -32.983 -2.755 21.980 1.00 92.12 406 ALA A N 1
ATOM 3195 C CA . ALA A 1 406 ? -31.922 -3.630 21.499 1.00 92.12 406 ALA A CA 1
ATOM 3196 C C . ALA A 1 406 ? -31.390 -4.527 22.630 1.00 92.12 406 ALA A C 1
ATOM 3198 O O . ALA A 1 406 ? -31.052 -4.062 23.718 1.00 92.12 406 ALA A O 1
ATOM 3199 N N . VAL A 1 407 ? -31.293 -5.823 22.343 1.00 93.38 407 VAL A N 1
ATOM 3200 C CA . VAL A 1 407 ? -30.663 -6.849 23.188 1.00 93.38 407 VAL A CA 1
ATOM 3201 C C . VAL A 1 407 ? -29.205 -7.032 22.766 1.00 93.38 407 VAL A C 1
ATOM 3203 O O . VAL A 1 407 ? -28.318 -7.201 23.600 1.00 93.38 407 VAL A O 1
ATOM 3206 N N . GLY A 1 408 ? -28.958 -6.959 21.458 1.00 92.31 408 GLY A N 1
ATOM 3207 C CA . GLY A 1 408 ? -27.661 -7.139 20.837 1.00 92.31 408 GLY A CA 1
ATOM 3208 C C . GLY A 1 408 ? -27.140 -8.585 20.869 1.00 92.31 408 GLY A C 1
ATOM 3209 O O . GLY A 1 408 ? -27.697 -9.459 21.535 1.00 92.31 408 GLY A O 1
ATOM 3210 N N . PRO A 1 409 ? -26.031 -8.856 20.162 1.00 95.56 409 PRO A N 1
ATOM 3211 C CA . PRO A 1 409 ? -25.280 -7.890 19.369 1.00 95.56 409 PRO A CA 1
ATOM 3212 C C . PRO A 1 409 ? -25.952 -7.622 18.007 1.00 95.56 409 PRO A C 1
ATOM 3214 O O . PRO A 1 409 ? -26.719 -8.444 17.501 1.00 95.56 409 PRO A O 1
ATOM 3217 N N . ILE A 1 410 ? -25.691 -6.449 17.431 1.00 96.94 410 ILE A N 1
ATOM 3218 C CA . ILE A 1 410 ? -26.257 -5.996 16.155 1.00 96.94 410 ILE A CA 1
ATOM 3219 C C . ILE A 1 410 ? -25.242 -6.257 15.040 1.00 96.94 410 ILE A C 1
ATOM 3221 O O . ILE A 1 410 ? -24.175 -5.645 15.012 1.00 96.94 410 ILE A O 1
ATOM 3225 N N . SER A 1 411 ? -25.594 -7.128 14.094 1.00 97.19 411 SER A N 1
ATOM 3226 C CA . SER A 1 411 ? -24.867 -7.237 12.823 1.00 97.19 411 SER A CA 1
ATOM 3227 C C . SER A 1 411 ? -25.133 -6.032 11.931 1.00 97.19 411 SER A C 1
ATOM 3229 O O . SER A 1 411 ? -26.286 -5.618 11.776 1.00 97.19 411 SER A O 1
ATOM 3231 N N . VAL A 1 412 ? -24.064 -5.551 11.298 1.00 98.31 412 VAL A N 1
ATOM 3232 C CA . VAL A 1 412 ? -24.071 -4.538 10.238 1.00 98.31 412 VAL A CA 1
ATOM 3233 C C . VAL A 1 412 ? -23.789 -5.237 8.908 1.00 98.31 412 VAL A C 1
ATOM 3235 O O . VAL A 1 412 ? -22.740 -5.869 8.762 1.00 98.31 412 VAL A O 1
ATOM 3238 N N . LYS A 1 413 ? -24.709 -5.130 7.948 1.00 98.12 413 LYS A N 1
ATOM 3239 C CA . LYS A 1 413 ? -24.526 -5.535 6.545 1.00 98.12 413 LYS A CA 1
ATOM 3240 C C . LYS A 1 413 ? -24.553 -4.280 5.671 1.00 98.12 413 LYS A C 1
ATOM 3242 O O . LYS A 1 413 ? -25.354 -3.390 5.940 1.00 98.12 413 LYS A O 1
ATOM 3247 N N . VAL A 1 414 ? -23.731 -4.222 4.630 1.00 97.94 414 VAL A N 1
ATOM 3248 C CA . VAL A 1 414 ? -23.855 -3.240 3.542 1.00 97.94 414 VAL A CA 1
ATOM 3249 C C . VAL A 1 414 ? -24.171 -3.992 2.254 1.00 97.94 414 VAL A C 1
ATOM 3251 O O . VAL A 1 414 ? -23.633 -5.072 2.011 1.00 97.94 414 VAL A O 1
ATOM 3254 N N . GLU A 1 415 ? -25.070 -3.426 1.463 1.00 95.69 415 GLU A N 1
ATOM 3255 C CA . GLU A 1 415 ? -25.450 -3.873 0.125 1.00 95.69 415 GLU A CA 1
ATOM 3256 C C . GLU A 1 415 ? -25.176 -2.725 -0.849 1.00 95.69 415 GLU A C 1
ATOM 3258 O O . GLU A 1 415 ? -25.516 -1.576 -0.550 1.00 95.69 415 GLU A O 1
ATOM 3263 N N . HIS A 1 416 ? -24.519 -3.011 -1.971 1.00 91.50 416 HIS A N 1
ATOM 3264 C CA . HIS A 1 416 ? -24.118 -1.998 -2.950 1.00 91.50 416 HIS A CA 1
ATOM 3265 C C . HIS A 1 416 ? -24.025 -2.646 -4.335 1.00 91.50 416 HIS A C 1
ATOM 3267 O O . HIS A 1 416 ? -23.348 -3.663 -4.478 1.00 91.50 416 HIS A O 1
ATOM 3273 N N . ARG A 1 417 ? -24.763 -2.108 -5.317 1.00 84.38 417 ARG A N 1
ATOM 3274 C CA . ARG A 1 417 ? -24.861 -2.608 -6.707 1.00 84.38 417 ARG A CA 1
ATOM 3275 C C . ARG A 1 417 ? -24.989 -4.139 -6.842 1.00 84.38 417 ARG A C 1
ATOM 3277 O O . ARG A 1 417 ? -24.411 -4.776 -7.719 1.00 84.38 417 ARG A O 1
ATOM 3284 N N . GLY A 1 418 ? -25.776 -4.745 -5.950 1.00 86.06 418 GLY A N 1
ATOM 3285 C CA . GLY A 1 418 ? -26.053 -6.186 -5.918 1.00 86.06 418 GLY A CA 1
ATOM 3286 C C . GLY A 1 418 ? -25.019 -7.065 -5.197 1.00 86.06 418 GLY A C 1
ATOM 3287 O O . GLY A 1 418 ? -25.295 -8.249 -4.999 1.00 86.06 418 GLY A O 1
ATOM 3288 N N . GLU A 1 419 ? -23.877 -6.527 -4.755 1.00 90.88 419 GLU A N 1
ATOM 3289 C CA . GLU A 1 419 ? -22.987 -7.213 -3.809 1.00 90.88 419 GLU A CA 1
ATOM 3290 C C . GLU A 1 419 ? -23.465 -7.016 -2.356 1.00 90.88 419 GLU A C 1
ATOM 3292 O O . GLU A 1 419 ? -24.025 -5.978 -1.997 1.00 90.88 419 GLU A O 1
ATOM 3297 N N . GLU A 1 420 ? -23.209 -8.004 -1.490 1.00 95.38 420 GLU A N 1
ATOM 3298 C CA . GLU A 1 420 ? -23.458 -7.924 -0.044 1.00 95.38 420 GLU A CA 1
ATOM 3299 C C . GLU A 1 420 ? -22.189 -8.228 0.762 1.00 95.38 420 GLU A C 1
ATOM 3301 O O . GLU A 1 420 ? -21.543 -9.258 0.564 1.00 95.38 420 GLU A O 1
ATOM 3306 N N . THR A 1 421 ? -21.896 -7.401 1.767 1.00 96.62 421 THR A N 1
ATOM 3307 C CA . THR A 1 421 ? -20.849 -7.652 2.771 1.00 96.62 421 THR A CA 1
ATOM 3308 C C . THR A 1 421 ? -21.417 -7.533 4.185 1.00 96.62 421 THR A C 1
ATOM 3310 O O . THR A 1 421 ? -22.256 -6.681 4.467 1.00 96.62 421 THR A O 1
ATOM 3313 N N . THR A 1 422 ? -20.927 -8.348 5.120 1.00 97.31 422 THR A N 1
ATOM 3314 C CA . THR A 1 422 ? -21.248 -8.235 6.555 1.00 97.31 422 THR A CA 1
ATOM 3315 C C . THR A 1 422 ? -19.993 -7.862 7.334 1.00 97.31 422 THR A C 1
ATOM 3317 O O . THR A 1 422 ? -18.914 -8.373 7.047 1.00 97.31 422 THR A O 1
ATOM 3320 N N . SER A 1 423 ? -20.126 -6.974 8.320 1.00 97.19 423 SER A N 1
ATOM 3321 C CA . SER A 1 423 ? -19.026 -6.593 9.207 1.00 97.19 423 SER A CA 1
ATOM 3322 C C . SER A 1 423 ? -18.429 -7.822 9.915 1.00 97.19 423 SER A C 1
ATOM 3324 O O . SER A 1 423 ? -19.190 -8.646 10.432 1.00 97.19 423 SER A O 1
ATOM 3326 N N . PRO A 1 424 ? -17.089 -7.945 10.012 1.00 95.06 424 PRO A N 1
ATOM 3327 C CA . PRO A 1 424 ? -16.437 -9.045 10.728 1.00 95.06 424 PRO A CA 1
ATOM 3328 C C . PRO A 1 424 ? -16.655 -8.982 12.251 1.00 95.06 424 PRO A C 1
ATOM 3330 O O . PRO A 1 424 ? -16.371 -9.950 12.957 1.00 95.06 424 PRO A O 1
ATOM 3333 N N . ILE A 1 425 ? -17.164 -7.855 12.761 1.00 93.88 425 ILE A N 1
ATOM 3334 C CA . ILE A 1 425 ? -17.553 -7.646 14.159 1.00 93.88 425 ILE A CA 1
ATOM 3335 C C . ILE A 1 425 ? -18.976 -7.081 14.246 1.00 93.88 425 ILE A C 1
ATOM 3337 O O . ILE A 1 425 ? -19.395 -6.283 13.408 1.00 93.88 425 ILE A O 1
ATOM 3341 N N . ASP A 1 426 ? -19.708 -7.449 15.292 1.00 96.19 426 ASP A N 1
ATOM 3342 C CA . ASP A 1 426 ? -21.016 -6.864 15.593 1.00 96.19 426 ASP A CA 1
ATOM 3343 C C . ASP A 1 426 ? -20.890 -5.657 16.538 1.00 96.19 426 ASP A C 1
ATOM 3345 O O . ASP A 1 426 ? -19.965 -5.584 17.351 1.00 96.19 426 ASP A O 1
ATOM 3349 N N . ILE A 1 427 ? -21.879 -4.759 16.520 1.00 96.50 427 ILE A N 1
ATOM 3350 C CA . ILE A 1 427 ? -22.040 -3.749 17.573 1.00 96.50 427 ILE A CA 1
ATOM 3351 C C . ILE A 1 427 ? -22.588 -4.455 18.813 1.00 96.50 427 ILE A C 1
ATOM 3353 O O . ILE A 1 427 ? -23.703 -4.985 18.806 1.00 96.50 427 ILE A O 1
ATOM 3357 N N . ARG A 1 428 ? -21.828 -4.463 19.907 1.00 95.44 428 ARG A N 1
ATOM 3358 C CA . ARG A 1 428 ? -22.330 -4.956 21.195 1.00 95.44 428 ARG A CA 1
ATOM 3359 C C . ARG A 1 428 ? -23.323 -3.962 21.798 1.00 95.44 428 ARG A C 1
ATOM 3361 O O . ARG A 1 428 ? -23.122 -2.755 21.709 1.00 95.44 428 ARG A O 1
ATOM 3368 N N . ILE A 1 429 ? -24.353 -4.469 22.466 1.00 94.69 429 ILE A N 1
ATOM 3369 C CA . ILE A 1 429 ? -25.153 -3.673 23.401 1.00 94.69 429 ILE A CA 1
ATOM 3370 C C . ILE A 1 429 ? -24.608 -3.915 24.810 1.00 94.69 429 ILE A C 1
ATOM 3372 O O . ILE A 1 429 ? -24.285 -5.053 25.155 1.00 94.69 429 ILE A O 1
ATOM 3376 N N . GLY A 1 430 ? -24.474 -2.850 25.599 1.00 91.44 430 GLY A N 1
ATOM 3377 C CA . GLY A 1 430 ? -24.035 -2.915 26.993 1.00 91.44 430 GLY A CA 1
ATOM 3378 C C . GLY A 1 430 ? -24.676 -1.834 27.863 1.00 91.44 430 GLY A C 1
ATOM 3379 O O . GLY A 1 430 ? -25.191 -0.829 27.363 1.00 91.44 430 GLY A O 1
ATOM 3380 N N . ASP A 1 431 ? -24.642 -2.039 29.177 1.00 84.31 431 ASP A N 1
ATOM 3381 C CA . ASP A 1 431 ? -25.211 -1.148 30.181 1.00 84.31 431 ASP A CA 1
ATOM 3382 C C . ASP A 1 431 ? -24.147 -0.602 31.153 1.00 84.31 431 ASP A C 1
ATOM 3384 O O . ASP A 1 431 ? -23.326 -1.319 31.717 1.00 84.31 431 ASP A O 1
ATOM 3388 N N . GLY A 1 432 ? -24.158 0.718 31.363 1.00 89.38 432 GLY A N 1
ATOM 3389 C CA . GLY A 1 432 ? -23.220 1.385 32.269 1.00 89.38 432 GLY A CA 1
ATOM 3390 C C . GLY A 1 432 ? -21.837 1.638 31.657 1.00 89.38 432 GLY A C 1
ATOM 3391 O O . GLY A 1 432 ? -21.733 2.318 30.636 1.00 89.38 432 GLY A O 1
ATOM 3392 N N . LEU A 1 433 ? -20.788 1.178 32.347 1.00 95.94 433 LEU A N 1
ATOM 3393 C CA . LEU A 1 433 ? -19.377 1.488 32.086 1.00 95.94 433 LEU A CA 1
ATOM 3394 C C . LEU A 1 433 ? -18.623 0.240 31.599 1.00 95.94 433 LEU A C 1
ATOM 3396 O O . LEU A 1 433 ? -18.243 -0.612 32.402 1.00 95.94 433 LEU A O 1
ATOM 3400 N N . GLU A 1 434 ? -18.351 0.163 30.296 1.00 96.12 434 GLU A N 1
ATOM 3401 C CA . GLU A 1 434 ? -17.613 -0.946 29.674 1.00 96.12 434 GLU A CA 1
ATOM 3402 C C . GLU A 1 434 ? -16.586 -0.421 28.657 1.00 96.12 434 GLU A C 1
ATOM 3404 O O . GLU A 1 434 ? -16.876 0.497 27.892 1.00 96.12 434 GLU A O 1
ATOM 3409 N N . ILE A 1 435 ? -15.397 -1.028 28.619 1.00 96.75 435 ILE A N 1
ATOM 3410 C CA . ILE A 1 435 ? -14.436 -0.907 27.518 1.00 96.75 435 ILE A CA 1
ATOM 3411 C C . ILE A 1 435 ? -14.699 -2.038 26.519 1.00 96.75 435 ILE A C 1
ATOM 3413 O O . ILE A 1 435 ? -14.594 -3.213 26.871 1.00 96.75 435 ILE A O 1
ATOM 3417 N N . ALA A 1 436 ? -14.959 -1.704 25.258 1.00 94.75 436 ALA A N 1
ATOM 3418 C CA . ALA A 1 436 ? -15.092 -2.690 24.187 1.00 94.75 436 ALA A CA 1
ATOM 3419 C C . ALA A 1 436 ? -13.801 -2.902 23.386 1.00 94.75 436 ALA A C 1
ATOM 3421 O O . ALA A 1 436 ? -13.605 -3.992 22.851 1.00 94.75 436 ALA A O 1
ATOM 3422 N N . ARG A 1 437 ? -12.917 -1.895 23.291 1.00 93.69 437 ARG A N 1
ATOM 3423 C CA . ARG A 1 437 ? -11.659 -2.021 22.539 1.00 93.69 437 ARG A CA 1
ATOM 3424 C C . ARG A 1 437 ? -10.528 -1.147 23.075 1.00 93.69 437 ARG A C 1
ATOM 3426 O O . ARG A 1 437 ? -10.754 -0.059 23.596 1.00 93.69 437 ARG A O 1
ATOM 3433 N N . LEU A 1 438 ? -9.298 -1.597 22.845 1.00 94.69 438 LEU A N 1
ATOM 3434 C CA . LEU A 1 438 ? -8.110 -0.748 22.764 1.00 94.69 438 LEU A CA 1
ATOM 3435 C C . LEU A 1 438 ? -7.723 -0.695 21.278 1.00 94.69 438 LEU A C 1
ATOM 3437 O O . LEU A 1 438 ? -7.532 -1.756 20.688 1.00 94.69 438 LEU A O 1
ATOM 3441 N N . LYS A 1 439 ? -7.620 0.489 20.655 1.00 88.06 439 LYS A N 1
ATOM 3442 C CA . LYS A 1 439 ? -7.172 0.603 19.246 1.00 88.06 439 LYS A CA 1
ATOM 3443 C C . LYS A 1 439 ? -5.736 0.118 19.052 1.00 88.06 439 LYS A C 1
ATOM 3445 O O . LYS A 1 439 ? -5.405 -0.441 18.016 1.00 88.06 439 LYS A O 1
ATOM 3450 N N . MET A 1 440 ? -4.915 0.314 20.079 1.00 89.94 440 MET A N 1
ATOM 3451 C CA . MET A 1 440 ? -3.588 -0.267 20.235 1.00 89.94 440 MET A CA 1
ATOM 3452 C C . MET A 1 440 ? -3.602 -1.032 21.558 1.00 89.94 440 MET A C 1
ATOM 3454 O O . MET A 1 440 ? -3.665 -0.428 22.630 1.00 89.94 440 MET A O 1
ATOM 3458 N N . ASN A 1 441 ? -3.604 -2.362 21.480 1.00 92.81 441 ASN A N 1
ATOM 3459 C CA . ASN A 1 441 ? -3.514 -3.260 22.635 1.00 92.81 441 ASN A CA 1
ATOM 3460 C C . ASN A 1 441 ? -2.059 -3.633 22.973 1.00 92.81 441 ASN A C 1
ATOM 3462 O O . ASN A 1 441 ? -1.835 -4.502 23.808 1.00 92.81 441 ASN A O 1
ATOM 3466 N N . THR A 1 442 ? -1.081 -2.999 22.327 1.00 92.38 442 THR A N 1
ATOM 3467 C CA . THR A 1 442 ? 0.353 -3.159 22.580 1.00 92.38 442 THR A CA 1
ATOM 3468 C C . THR A 1 442 ? 1.054 -1.802 22.475 1.00 92.38 442 THR A C 1
ATOM 3470 O O . THR A 1 442 ? 0.563 -0.925 21.760 1.00 92.38 442 THR A O 1
ATOM 3473 N N . GLY A 1 443 ? 2.158 -1.604 23.200 1.00 91.50 443 GLY A N 1
ATOM 3474 C CA . GLY A 1 443 ? 2.955 -0.372 23.138 1.00 91.50 443 GLY A CA 1
ATOM 3475 C C . GLY A 1 443 ? 3.881 -0.149 24.338 1.00 91.50 443 GLY A C 1
ATOM 3476 O O . GLY A 1 443 ? 3.840 -0.874 25.335 1.00 91.50 443 GLY A O 1
ATOM 3477 N N . GLN A 1 444 ? 4.722 0.877 24.237 1.00 90.12 444 GLN A N 1
ATOM 3478 C CA . GLN A 1 444 ? 5.688 1.303 25.247 1.00 90.12 444 GLN A CA 1
ATOM 3479 C C . GLN A 1 444 ? 5.186 2.496 26.084 1.00 90.12 444 GLN A C 1
ATOM 3481 O O . GLN A 1 444 ? 4.286 3.235 25.674 1.00 90.12 444 GLN A O 1
ATOM 3486 N N . PRO A 1 445 ? 5.766 2.740 27.275 1.00 92.12 445 PRO A N 1
ATOM 3487 C CA . PRO A 1 445 ? 5.497 3.951 28.041 1.00 92.12 445 PRO A CA 1
ATOM 3488 C C . PRO A 1 445 ? 5.812 5.230 27.255 1.00 92.12 445 PRO A C 1
ATOM 3490 O O . PRO A 1 445 ? 6.918 5.411 26.754 1.00 92.12 445 PRO A O 1
ATOM 3493 N N . GLY A 1 446 ? 4.843 6.144 27.200 1.00 94.31 446 GLY A N 1
ATOM 3494 C CA . GLY A 1 446 ? 4.885 7.358 26.379 1.00 94.31 446 GLY A CA 1
ATOM 3495 C C . GLY A 1 446 ? 3.985 7.305 25.140 1.00 94.31 446 GLY A C 1
ATOM 3496 O O . GLY A 1 446 ? 3.551 8.366 24.682 1.00 94.31 446 GLY A O 1
ATOM 3497 N N . ASP A 1 447 ? 3.627 6.110 24.662 1.00 92.69 447 ASP A N 1
ATOM 3498 C CA . ASP A 1 447 ? 2.733 5.937 23.513 1.00 92.69 447 ASP A CA 1
ATOM 3499 C C . ASP A 1 447 ? 1.328 6.485 23.795 1.00 92.69 447 ASP A C 1
ATOM 3501 O O . ASP A 1 447 ? 0.896 6.618 24.945 1.00 92.69 447 ASP A O 1
ATOM 3505 N N . LYS A 1 448 ? 0.591 6.809 22.729 1.00 95.31 448 LYS A N 1
ATOM 3506 C CA . LYS A 1 448 ? -0.798 7.276 22.805 1.00 95.31 448 LYS A CA 1
ATOM 3507 C C . LYS A 1 448 ? -1.726 6.165 22.337 1.00 95.31 448 LYS A C 1
ATOM 3509 O O . LYS A 1 448 ? -1.669 5.802 21.169 1.00 95.31 448 LYS A O 1
ATOM 3514 N N . ILE A 1 449 ? -2.623 5.692 23.198 1.00 95.12 449 ILE A N 1
ATOM 3515 C CA . ILE A 1 449 ? -3.648 4.713 22.809 1.00 95.12 449 ILE A CA 1
ATOM 3516 C C . ILE A 1 449 ? -5.052 5.296 22.933 1.00 95.12 449 ILE A C 1
ATOM 3518 O O . ILE A 1 449 ? -5.299 6.194 23.743 1.00 95.12 449 ILE A O 1
ATOM 3522 N N . ILE A 1 450 ? -5.977 4.771 22.132 1.00 95.12 450 ILE A N 1
ATOM 3523 C CA . ILE A 1 450 ? -7.403 5.100 22.189 1.00 95.12 450 ILE A CA 1
ATOM 3524 C C . ILE A 1 450 ? -8.145 3.915 22.809 1.00 95.12 450 ILE A C 1
ATOM 3526 O O . ILE A 1 450 ? -7.996 2.774 22.370 1.00 95.12 450 ILE A O 1
ATOM 3530 N N . ILE A 1 451 ? -8.931 4.210 23.840 1.00 97.12 451 ILE A N 1
ATOM 3531 C CA . ILE A 1 451 ? -9.791 3.279 24.568 1.00 97.12 451 ILE A CA 1
ATOM 3532 C C . ILE A 1 451 ? -11.229 3.551 24.126 1.00 97.12 451 ILE A C 1
ATOM 3534 O O . ILE A 1 451 ? -11.703 4.676 24.280 1.00 97.12 451 ILE A O 1
ATOM 3538 N N . GLU A 1 452 ? -11.912 2.544 23.586 1.00 95.56 452 GLU A N 1
ATOM 3539 C CA . GLU A 1 452 ? -13.280 2.640 23.063 1.00 95.56 452 GLU A CA 1
ATOM 3540 C C . GLU A 1 452 ? -14.262 1.903 23.978 1.00 95.56 452 GLU A C 1
ATOM 3542 O O . GLU A 1 452 ? -13.981 0.787 24.425 1.00 95.56 452 GLU A O 1
ATOM 3547 N N . GLY A 1 453 ? -15.417 2.503 24.263 1.00 96.06 453 GLY A N 1
ATOM 3548 C CA . GLY A 1 453 ? -16.350 1.991 25.264 1.00 96.06 453 GLY A CA 1
ATOM 3549 C C . GLY A 1 453 ? -17.629 2.815 25.433 1.00 96.06 453 GLY A C 1
ATOM 3550 O O . GLY A 1 453 ? -17.948 3.686 24.628 1.00 96.06 453 GLY A O 1
ATOM 3551 N N . ILE A 1 454 ? -18.347 2.546 26.521 1.00 95.38 454 ILE A N 1
ATOM 3552 C CA . ILE A 1 454 ? -19.536 3.278 26.982 1.00 95.38 454 ILE A CA 1
ATOM 3553 C C . ILE A 1 454 ? -19.378 3.687 28.453 1.00 95.38 454 ILE A C 1
ATOM 3555 O O . ILE A 1 454 ? -18.553 3.139 29.179 1.00 95.38 454 ILE A O 1
ATOM 3559 N N . GLY A 1 455 ? -20.164 4.674 28.895 1.00 94.50 455 GLY A N 1
ATOM 3560 C CA . GLY A 1 455 ? -20.202 5.125 30.294 1.00 94.50 455 GLY A CA 1
ATOM 3561 C C . GLY A 1 455 ? -19.104 6.111 30.713 1.00 94.50 455 GLY A C 1
ATOM 3562 O O . GLY A 1 455 ? -19.093 6.546 31.864 1.00 94.50 455 GLY A O 1
ATOM 3563 N N . PHE A 1 456 ? -18.208 6.500 29.802 1.00 96.50 456 PHE A N 1
ATOM 3564 C CA . PHE A 1 456 ? -17.221 7.558 30.043 1.00 96.50 456 PHE A CA 1
ATOM 3565 C C . PHE A 1 456 ? -17.916 8.914 30.271 1.00 96.50 456 PHE A C 1
ATOM 3567 O O . PHE A 1 456 ? -18.861 9.265 29.562 1.00 96.50 456 PHE A O 1
ATOM 3574 N N . ASP A 1 457 ? -17.452 9.697 31.249 1.00 96.38 457 ASP A N 1
ATOM 3575 C CA . ASP A 1 457 ? -17.986 11.045 31.502 1.00 96.38 457 ASP A CA 1
ATOM 3576 C C . ASP A 1 457 ? -17.364 12.050 30.518 1.00 96.38 457 ASP A C 1
ATOM 3578 O O . ASP A 1 457 ? -16.195 11.922 30.157 1.00 96.38 457 ASP A O 1
ATOM 3582 N N . SER A 1 458 ? -18.090 13.090 30.107 1.00 95.06 458 SER A N 1
ATOM 3583 C CA . SER A 1 458 ? -17.545 14.118 29.206 1.00 95.06 458 SER A CA 1
ATOM 3584 C C . SER A 1 458 ? -16.414 14.942 29.840 1.00 95.06 458 SER A C 1
ATOM 3586 O O . SER A 1 458 ? -15.602 15.539 29.132 1.00 95.06 458 SER A O 1
ATOM 3588 N N . LEU A 1 459 ? -16.312 14.964 31.174 1.00 95.31 459 LEU A N 1
ATOM 3589 C CA . LEU A 1 459 ? -15.234 15.642 31.886 1.00 95.31 459 LEU A CA 1
ATOM 3590 C C . LEU A 1 459 ? -14.042 14.709 32.138 1.00 95.31 459 LEU A C 1
ATOM 3592 O O . LEU A 1 459 ? -14.077 13.810 32.980 1.00 95.31 459 LEU A O 1
ATOM 3596 N N . LYS A 1 460 ? -12.914 15.029 31.496 1.00 95.50 460 LYS A N 1
ATOM 3597 C CA . LYS A 1 460 ? -11.583 14.429 31.719 1.00 95.50 460 LYS A CA 1
ATOM 3598 C C . LYS A 1 460 ? -11.210 14.219 33.194 1.00 95.50 460 LYS A C 1
ATOM 3600 O O . LYS A 1 460 ? -10.548 13.241 33.506 1.00 95.50 460 LYS A O 1
ATOM 3605 N N . SER A 1 461 ? -11.631 15.104 34.097 1.00 95.19 461 SER A N 1
ATOM 3606 C CA . SER A 1 461 ? -11.335 15.032 35.536 1.00 95.19 461 SER A CA 1
ATOM 3607 C C . SER A 1 461 ? -12.142 13.992 36.326 1.00 95.19 461 SER A C 1
ATOM 3609 O O . SER A 1 461 ? -11.804 13.740 37.480 1.00 95.19 461 SER A O 1
ATOM 3611 N N . LYS A 1 462 ? -13.192 13.396 35.744 1.00 97.00 462 LYS A N 1
ATOM 3612 C CA . LYS A 1 462 ? -14.006 12.336 36.372 1.00 97.00 462 LYS A CA 1
ATOM 3613 C C . LYS A 1 462 ? -13.714 10.929 35.845 1.00 97.00 462 LYS A C 1
ATOM 3615 O O . LYS A 1 462 ? -14.181 9.960 36.438 1.00 97.00 462 LYS A O 1
ATOM 3620 N N . ASN A 1 463 ? -12.978 10.820 34.741 1.00 98.00 463 ASN A N 1
ATOM 3621 C CA . ASN A 1 463 ? -12.507 9.545 34.212 1.00 98.00 463 ASN A CA 1
ATOM 3622 C C . ASN A 1 463 ? -11.121 9.259 34.794 1.00 98.00 463 ASN A C 1
ATOM 3624 O O . ASN A 1 463 ? -10.257 10.137 34.810 1.00 98.00 463 ASN A O 1
ATOM 3628 N N . ARG A 1 464 ? -10.881 8.026 35.231 1.00 98.12 464 ARG A N 1
ATOM 3629 C CA . ARG A 1 464 ? -9.590 7.585 35.762 1.00 98.12 464 ARG A CA 1
ATOM 3630 C C . ARG A 1 464 ? -9.184 6.275 35.101 1.00 98.12 464 ARG A C 1
ATOM 3632 O O . ARG A 1 464 ? -9.610 5.197 35.497 1.00 98.12 464 ARG A O 1
ATOM 3639 N N . VAL A 1 465 ? -8.346 6.378 34.075 1.00 98.50 465 VAL A N 1
ATOM 3640 C CA . VAL A 1 465 ? -7.782 5.214 33.381 1.00 98.50 465 VAL A CA 1
ATOM 3641 C C . VAL A 1 465 ? -6.594 4.675 34.172 1.00 98.50 465 VAL A C 1
ATOM 3643 O O . VAL A 1 465 ? -5.726 5.444 34.596 1.00 98.50 465 VAL A O 1
ATOM 3646 N N . THR A 1 466 ? -6.532 3.357 34.361 1.00 98.06 466 THR A N 1
ATOM 3647 C CA . THR A 1 466 ? -5.391 2.689 34.994 1.00 98.06 466 THR A CA 1
ATOM 3648 C C . THR A 1 466 ? -4.890 1.498 34.188 1.00 98.06 466 THR A C 1
ATOM 3650 O O . THR A 1 466 ? -5.667 0.810 33.532 1.00 98.06 466 THR A O 1
ATOM 3653 N N . PHE A 1 467 ? -3.586 1.257 34.274 1.00 98.44 467 PHE A N 1
ATOM 3654 C CA . PHE A 1 467 ? -2.868 0.119 33.703 1.00 98.44 467 PHE A CA 1
ATOM 3655 C C . PHE A 1 467 ? -2.339 -0.771 34.835 1.00 98.44 467 PHE A C 1
ATOM 3657 O O . PHE A 1 467 ? -2.176 -0.329 35.979 1.00 98.44 467 PHE A O 1
ATOM 3664 N N . LYS A 1 468 ? -2.035 -2.028 34.519 1.00 97.44 468 LYS A N 1
ATOM 3665 C CA . LYS A 1 468 ? -1.416 -2.980 35.447 1.00 97.44 468 LYS A CA 1
ATOM 3666 C C . LYS A 1 468 ? 0.059 -2.628 35.671 1.00 97.44 468 LYS A C 1
ATOM 3668 O O . LYS A 1 468 ? 0.822 -2.482 34.723 1.00 97.44 468 LYS A O 1
ATOM 3673 N N . GLY A 1 469 ? 0.459 -2.490 36.930 1.00 95.69 469 GLY A N 1
ATOM 3674 C CA . GLY A 1 469 ? 1.848 -2.310 37.351 1.00 95.69 469 GLY A CA 1
ATOM 3675 C C . GLY A 1 469 ? 2.384 -3.529 38.100 1.00 95.69 469 GLY A C 1
ATOM 3676 O O . GLY A 1 469 ? 1.661 -4.486 38.396 1.00 95.69 469 GLY A O 1
ATOM 3677 N N . GLN A 1 470 ? 3.673 -3.490 38.438 1.00 91.38 470 GLN A N 1
ATOM 3678 C CA . GLN A 1 470 ? 4.312 -4.538 39.240 1.00 91.38 470 GLN A CA 1
ATOM 3679 C C . GLN A 1 470 ? 3.623 -4.712 40.607 1.00 91.38 470 GLN A C 1
ATOM 3681 O O . GLN A 1 470 ? 3.016 -3.781 41.143 1.00 91.38 470 GLN A O 1
ATOM 3686 N N . ASN A 1 471 ? 3.719 -5.916 41.180 1.00 91.00 471 ASN A N 1
ATOM 3687 C CA . ASN A 1 471 ? 3.162 -6.271 42.495 1.00 91.00 471 ASN A CA 1
ATOM 3688 C C . ASN A 1 471 ? 1.648 -5.988 42.652 1.00 91.00 471 ASN A C 1
ATOM 3690 O O . ASN A 1 471 ? 1.180 -5.703 43.751 1.00 91.00 471 ASN A O 1
ATOM 3694 N N . GLY A 1 472 ? 0.880 -6.051 41.555 1.00 87.19 472 GLY A N 1
ATOM 3695 C CA . GLY A 1 472 ? -0.573 -5.827 41.558 1.00 87.19 472 GLY A CA 1
ATOM 3696 C C . GLY A 1 472 ? -0.996 -4.357 41.652 1.00 87.19 472 GLY A C 1
ATOM 3697 O O . GLY A 1 472 ? -2.169 -4.070 41.886 1.00 87.19 472 GLY A O 1
ATOM 3698 N N . THR A 1 473 ? -0.068 -3.413 41.480 1.00 95.56 473 THR A N 1
ATOM 3699 C CA . THR A 1 473 ? -0.385 -1.978 41.492 1.00 95.56 473 THR A CA 1
ATOM 3700 C C . THR A 1 473 ? -1.221 -1.561 40.273 1.00 95.56 473 THR A C 1
ATOM 3702 O O . THR A 1 473 ? -1.188 -2.198 39.219 1.00 95.56 473 THR A O 1
ATOM 3705 N N . ARG A 1 474 ? -1.984 -0.467 40.409 1.00 96.62 474 ARG A N 1
ATOM 3706 C CA . ARG A 1 474 ? -2.710 0.187 39.307 1.00 96.62 474 ARG A CA 1
ATOM 3707 C C . ARG A 1 474 ? -2.076 1.546 39.030 1.00 96.62 474 ARG A C 1
ATOM 3709 O O . ARG A 1 474 ? -2.194 2.457 39.849 1.00 96.62 474 ARG A O 1
ATOM 3716 N N . ILE A 1 475 ? -1.393 1.676 37.897 1.00 97.88 475 ILE A N 1
ATOM 3717 C CA . ILE A 1 475 ? -0.714 2.911 37.491 1.00 97.88 475 ILE A CA 1
ATOM 3718 C C . ILE A 1 475 ? -1.714 3.790 36.737 1.00 97.88 475 ILE A C 1
ATOM 3720 O O . ILE A 1 475 ? -2.348 3.325 35.794 1.00 97.88 475 ILE A O 1
ATOM 3724 N N . VAL A 1 476 ? -1.885 5.046 37.155 1.00 97.69 476 VAL A N 1
ATOM 3725 C CA . VAL A 1 476 ? -2.824 5.981 36.510 1.00 97.69 476 VAL A CA 1
ATOM 3726 C C . VAL A 1 476 ? -2.223 6.505 35.205 1.00 97.69 476 VAL A C 1
ATOM 3728 O O . VAL A 1 476 ? -1.088 6.979 35.194 1.00 97.69 476 VAL A O 1
ATOM 3731 N N . ALA A 1 477 ? -2.991 6.438 34.118 1.00 97.75 477 ALA A N 1
ATOM 3732 C CA . ALA A 1 477 ? -2.606 6.977 32.817 1.00 97.75 477 ALA A CA 1
ATOM 3733 C C . ALA A 1 477 ? -2.999 8.453 32.671 1.00 97.75 477 ALA A C 1
ATOM 3735 O O . ALA A 1 477 ? -3.996 8.911 33.234 1.00 97.75 477 ALA A O 1
ATOM 3736 N N . SER A 1 478 ? -2.236 9.202 31.872 1.00 97.19 478 SER A N 1
ATOM 3737 C CA . SER A 1 478 ? -2.586 10.587 31.546 1.00 97.19 478 SER A CA 1
ATOM 3738 C C . SER A 1 478 ? -3.613 10.599 30.419 1.00 97.19 478 SER A C 1
ATOM 3740 O O . SER A 1 478 ? -3.276 10.322 29.270 1.00 97.19 478 SER A O 1
ATOM 3742 N N . ILE A 1 479 ? -4.870 10.923 30.723 1.00 98.12 479 ILE A N 1
ATOM 3743 C CA . ILE A 1 479 ? -5.878 11.161 29.683 1.00 98.12 479 ILE A CA 1
ATOM 3744 C C . ILE A 1 479 ? -5.462 12.408 28.897 1.00 98.12 479 ILE A C 1
ATOM 3746 O O . ILE A 1 479 ? -5.194 13.456 29.482 1.00 98.12 479 ILE A O 1
ATOM 3750 N N . ILE A 1 480 ? -5.417 12.319 27.573 1.00 97.06 480 ILE A N 1
ATOM 3751 C CA . ILE A 1 480 ? -5.124 13.433 26.668 1.00 97.06 480 ILE A CA 1
ATOM 3752 C C . ILE A 1 480 ? -6.443 14.102 26.274 1.00 97.06 480 ILE A C 1
ATOM 3754 O O . ILE A 1 480 ? -6.660 15.264 26.629 1.00 97.06 480 ILE A O 1
ATOM 3758 N N . LYS A 1 481 ? -7.325 13.330 25.624 1.00 96.44 481 LYS A N 1
ATOM 3759 C CA . LYS A 1 481 ? -8.566 13.743 24.949 1.00 96.44 481 LYS A CA 1
ATOM 3760 C C . LYS A 1 481 ? -9.734 12.864 25.426 1.00 96.44 481 LYS A C 1
ATOM 3762 O O . LYS A 1 481 ? -9.520 11.709 25.794 1.00 96.44 481 LYS A O 1
ATOM 3767 N N . VAL A 1 482 ? -10.943 13.423 25.432 1.00 96.75 482 VAL A N 1
ATOM 3768 C CA . VAL A 1 482 ? -12.200 12.739 25.777 1.00 96.75 482 VAL A CA 1
ATOM 3769 C C . VAL A 1 482 ? -13.214 13.050 24.689 1.00 96.75 482 VAL A C 1
ATOM 3771 O O . VAL A 1 482 ? -13.406 14.219 24.359 1.00 96.75 482 VAL A O 1
ATOM 3774 N N . GLU A 1 483 ? -13.848 12.017 24.150 1.00 94.12 483 GLU A N 1
ATOM 3775 C CA . GLU A 1 483 ? -14.878 12.087 23.111 1.00 94.12 483 GLU A CA 1
ATOM 3776 C C . GLU A 1 483 ? -16.008 11.100 23.437 1.00 94.12 483 GLU A C 1
ATOM 3778 O O . GLU A 1 483 ? -15.894 10.292 24.363 1.00 94.12 483 GLU A O 1
ATOM 3783 N N . SER A 1 484 ? -17.118 11.160 22.697 1.00 89.44 484 SER A N 1
ATOM 3784 C CA . SER A 1 484 ? -18.236 10.228 22.894 1.00 89.44 484 SER A CA 1
ATOM 3785 C C . SER A 1 484 ? -17.758 8.785 22.699 1.00 89.44 484 SER A C 1
ATOM 3787 O O . SER A 1 484 ? -17.337 8.409 21.609 1.00 89.44 484 SER A O 1
ATOM 3789 N N . GLY A 1 485 ? -17.759 8.000 23.778 1.00 91.88 485 GLY A N 1
ATOM 3790 C CA . GLY A 1 485 ? -17.299 6.610 23.778 1.00 91.88 485 GLY A CA 1
ATOM 3791 C C . GLY A 1 485 ? -15.795 6.395 23.553 1.00 91.88 485 GLY A C 1
ATOM 3792 O O . GLY A 1 485 ? -15.385 5.245 23.411 1.00 91.88 485 GLY A O 1
ATOM 3793 N N . LYS A 1 486 ? -14.955 7.446 23.546 1.00 95.62 486 LYS A N 1
ATOM 3794 C CA . LYS A 1 486 ? -13.495 7.316 23.365 1.00 95.62 486 LYS A CA 1
ATOM 3795 C C . LYS A 1 486 ? -12.681 8.111 24.394 1.00 95.62 486 LYS A C 1
ATOM 3797 O O . LYS A 1 486 ? -12.948 9.284 24.658 1.00 95.62 486 LYS A O 1
ATOM 3802 N N . LEU A 1 487 ? -11.624 7.493 24.926 1.00 97.81 487 LEU A N 1
ATOM 3803 C CA . LEU A 1 487 ? -10.594 8.141 25.748 1.00 97.81 487 LEU A CA 1
ATOM 3804 C C . LEU A 1 487 ? -9.219 7.944 25.102 1.00 97.81 487 LEU A C 1
ATOM 3806 O O . LEU A 1 487 ? -8.731 6.818 25.020 1.00 97.81 487 LEU A O 1
ATOM 3810 N N . THR A 1 488 ? -8.557 9.025 24.685 1.00 97.38 488 THR A N 1
ATOM 3811 C CA . THR A 1 488 ? -7.144 8.965 24.273 1.00 97.38 488 THR A CA 1
ATOM 3812 C C . THR A 1 488 ? -6.262 9.140 25.503 1.00 97.38 488 THR A C 1
ATOM 3814 O O . THR A 1 488 ? -6.413 10.137 26.215 1.00 97.38 488 THR A O 1
ATOM 3817 N N . VAL A 1 489 ? -5.319 8.232 25.754 1.00 97.75 489 VAL A N 1
ATOM 3818 C CA . VAL A 1 489 ? -4.433 8.265 26.932 1.00 97.75 489 VAL A CA 1
ATOM 3819 C C . VAL A 1 489 ? -2.965 8.061 26.565 1.00 97.75 489 VAL A C 1
ATOM 3821 O O . VAL A 1 489 ? -2.658 7.377 25.595 1.00 97.75 489 VAL A O 1
ATOM 3824 N N . THR A 1 490 ? -2.058 8.616 27.369 1.00 97.75 490 THR A N 1
ATOM 3825 C CA . THR A 1 490 ? -0.634 8.255 27.357 1.00 97.75 490 THR A CA 1
ATOM 3826 C C . THR A 1 490 ? -0.402 7.011 28.212 1.00 97.75 490 THR A C 1
ATOM 3828 O O . THR A 1 490 ? -0.762 7.009 29.395 1.00 97.75 490 THR A O 1
ATOM 3831 N N . VAL A 1 491 ? 0.242 5.992 27.641 1.00 96.94 491 VAL A N 1
ATOM 3832 C CA . VAL A 1 491 ? 0.704 4.781 28.336 1.00 96.94 491 VAL A CA 1
ATOM 3833 C C . VAL A 1 491 ? 1.709 5.181 29.433 1.00 96.94 491 VAL A C 1
ATOM 3835 O O . VAL A 1 491 ? 2.717 5.820 29.122 1.00 96.94 491 VAL A O 1
ATOM 3838 N N . PRO A 1 492 ? 1.460 4.885 30.723 1.00 97.00 492 PRO A N 1
ATOM 3839 C CA . PRO A 1 492 ? 2.293 5.396 31.809 1.00 97.00 492 PRO A CA 1
ATOM 3840 C C . PRO A 1 492 ? 3.540 4.533 32.075 1.00 97.00 492 PRO A C 1
ATOM 3842 O O . PRO A 1 492 ? 3.588 3.347 31.765 1.00 97.00 492 PRO A O 1
ATOM 3845 N N . ASN A 1 493 ? 4.553 5.127 32.714 1.00 94.50 493 ASN A N 1
ATOM 3846 C CA . ASN A 1 493 ? 5.786 4.433 33.109 1.00 94.50 493 ASN A CA 1
ATOM 3847 C C . ASN A 1 493 ? 5.549 3.339 34.168 1.00 94.50 493 ASN A C 1
ATOM 3849 O O . ASN A 1 493 ? 4.699 3.485 35.046 1.00 94.50 493 ASN A O 1
ATOM 3853 N N . ASN A 1 494 ? 6.402 2.307 34.160 1.00 91.62 494 ASN A N 1
ATOM 3854 C CA . ASN A 1 494 ? 6.434 1.193 35.128 1.00 91.62 494 ASN A CA 1
ATOM 3855 C C . ASN A 1 494 ? 5.212 0.246 35.102 1.00 91.62 494 ASN A C 1
ATOM 3857 O O . ASN A 1 494 ? 4.909 -0.414 36.102 1.00 91.62 494 ASN A O 1
ATOM 3861 N N . ILE A 1 495 ? 4.521 0.163 33.963 1.00 94.94 495 ILE A N 1
ATOM 3862 C CA . ILE A 1 495 ? 3.485 -0.847 33.708 1.00 94.94 495 ILE A CA 1
ATOM 3863 C C . ILE A 1 495 ? 4.080 -2.219 33.350 1.00 94.94 495 ILE A C 1
ATOM 3865 O O . ILE A 1 495 ? 5.278 -2.349 33.105 1.00 94.94 495 ILE A O 1
ATOM 3869 N N . ILE A 1 496 ? 3.224 -3.240 33.324 1.00 93.31 496 ILE A N 1
ATOM 3870 C CA . ILE A 1 496 ? 3.492 -4.595 32.824 1.00 93.31 496 ILE A CA 1
ATOM 3871 C C . ILE A 1 496 ? 2.267 -5.115 32.057 1.00 93.31 496 ILE A C 1
ATOM 3873 O O . ILE A 1 496 ? 1.156 -4.641 32.291 1.00 93.31 496 ILE A O 1
ATOM 3877 N N . THR A 1 497 ? 2.451 -6.131 31.210 1.00 94.19 497 THR A N 1
ATOM 3878 C CA . THR A 1 497 ? 1.370 -6.749 30.421 1.00 94.19 497 THR A CA 1
ATOM 3879 C C . THR A 1 497 ? 0.163 -7.180 31.261 1.00 94.19 497 THR A C 1
ATOM 3881 O O . THR A 1 497 ? 0.300 -7.894 32.266 1.00 94.19 497 THR A O 1
ATOM 3884 N N . GLY A 1 498 ? -1.023 -6.750 30.829 1.00 95.88 498 GLY A N 1
ATOM 3885 C CA . GLY A 1 498 ? -2.338 -7.084 31.369 1.00 95.88 498 GLY A CA 1
ATOM 3886 C C . GLY A 1 498 ? -3.278 -5.875 31.431 1.00 95.88 498 GLY A C 1
ATOM 3887 O O . GLY A 1 498 ? -3.085 -4.870 30.755 1.00 95.88 498 GLY A O 1
ATOM 3888 N N . ASP A 1 499 ? -4.320 -5.991 32.246 1.00 97.75 499 ASP A N 1
ATOM 3889 C CA . ASP A 1 499 ? -5.558 -5.218 32.136 1.00 97.75 499 ASP A CA 1
ATOM 3890 C C . ASP A 1 499 ? -5.395 -3.689 32.214 1.00 97.75 499 ASP A C 1
ATOM 3892 O O . ASP A 1 499 ? -4.916 -3.140 33.215 1.00 97.75 499 ASP A O 1
ATOM 3896 N N . VAL A 1 500 ? -5.944 -2.987 31.226 1.00 98.38 500 VAL A N 1
ATOM 3897 C CA . VAL A 1 500 ? -6.368 -1.583 31.300 1.00 98.38 500 VAL A CA 1
ATOM 3898 C C . VAL A 1 500 ? -7.811 -1.534 31.797 1.00 98.38 500 VAL A C 1
ATOM 3900 O O . VAL A 1 500 ? -8.647 -2.310 31.343 1.00 98.38 500 VAL A O 1
ATOM 3903 N N . THR A 1 501 ? -8.109 -0.623 32.725 1.00 98.19 501 THR A N 1
ATOM 3904 C CA . THR A 1 501 ? -9.471 -0.367 33.227 1.00 98.19 501 THR A CA 1
ATOM 3905 C C . THR A 1 501 ? -9.756 1.131 33.276 1.00 98.19 501 THR A C 1
ATOM 3907 O O . THR A 1 501 ? -8.844 1.934 33.497 1.00 98.19 501 THR A O 1
ATOM 3910 N N . VAL A 1 502 ? -11.024 1.514 33.118 1.00 98.44 502 VAL A N 1
ATOM 3911 C CA . VAL A 1 502 ? -11.514 2.879 33.345 1.00 98.44 502 VAL A CA 1
ATOM 3912 C C . VAL A 1 502 ? -12.369 2.890 34.607 1.00 98.44 502 VAL A C 1
ATOM 3914 O O . VAL A 1 502 ? -13.227 2.031 34.795 1.00 98.44 502 VAL A O 1
ATOM 3917 N N . GLU A 1 503 ? -12.147 3.874 35.468 1.00 97.94 503 GLU A N 1
ATOM 3918 C CA . GLU A 1 503 ? -12.997 4.179 36.614 1.00 97.94 503 GLU A CA 1
ATOM 3919 C C . GLU A 1 503 ? -13.740 5.502 36.376 1.00 97.94 503 GLU A C 1
ATOM 3921 O O . GLU A 1 503 ? -13.130 6.499 35.979 1.00 97.94 503 GLU A O 1
ATOM 3926 N N . VAL A 1 504 ? -15.054 5.516 36.617 1.00 97.50 504 VAL A N 1
ATOM 3927 C CA . VAL A 1 504 ? -15.928 6.696 36.502 1.00 97.50 504 VAL A CA 1
ATOM 3928 C C . VAL A 1 504 ? -16.932 6.671 37.653 1.00 97.50 504 VAL A C 1
ATOM 3930 O O . VAL A 1 504 ? -17.612 5.672 37.865 1.00 97.50 504 VAL A O 1
ATOM 3933 N N . ASN A 1 505 ? -17.042 7.761 38.420 1.00 93.00 505 ASN A N 1
ATOM 3934 C CA . ASN A 1 505 ? -17.981 7.883 39.552 1.00 93.00 505 ASN A CA 1
ATOM 3935 C C . ASN A 1 505 ? -17.920 6.704 40.567 1.00 93.00 505 ASN A C 1
ATOM 3937 O O . ASN A 1 505 ? -18.943 6.291 41.114 1.00 93.00 505 ASN A O 1
ATOM 3941 N N . ASN A 1 506 ? -16.715 6.180 40.833 1.00 92.12 506 ASN A N 1
ATOM 3942 C CA . ASN A 1 506 ? -16.414 4.988 41.654 1.00 92.12 506 ASN A CA 1
ATOM 3943 C C . ASN A 1 506 ? -16.913 3.635 41.092 1.00 92.12 506 ASN A C 1
ATOM 3945 O O . ASN A 1 506 ? -16.798 2.614 41.769 1.00 92.12 506 ASN A O 1
ATOM 3949 N N . GLN A 1 507 ? -17.450 3.593 39.870 1.00 96.50 507 GLN A N 1
ATOM 3950 C CA . GLN A 1 507 ? -17.632 2.351 39.112 1.00 96.50 507 GLN A CA 1
ATOM 3951 C C . GLN A 1 507 ? -16.344 2.057 38.336 1.00 96.50 507 GLN A C 1
ATOM 3953 O O . GLN A 1 507 ? -15.707 2.983 37.843 1.00 96.50 507 GLN A O 1
ATOM 3958 N N . THR A 1 508 ? -15.952 0.787 38.223 1.00 96.69 508 THR A N 1
ATOM 3959 C CA . THR A 1 508 ? -14.800 0.348 37.412 1.00 96.69 508 THR A CA 1
ATOM 3960 C C . THR A 1 508 ? -15.295 -0.567 36.299 1.00 96.69 508 THR A C 1
ATOM 3962 O O . THR A 1 508 ? -16.137 -1.425 36.551 1.00 96.69 508 THR A O 1
ATOM 3965 N N . SER A 1 509 ? -14.775 -0.375 35.088 1.00 97.56 509 SER A N 1
ATOM 3966 C CA . SER A 1 509 ? -15.072 -1.198 33.915 1.00 97.56 509 SER A CA 1
ATOM 3967 C C . SER A 1 509 ? -14.563 -2.640 34.047 1.00 97.56 509 SER A C 1
ATOM 3969 O O . SER A 1 509 ? -13.766 -2.975 34.927 1.00 97.56 509 SER A O 1
ATOM 3971 N N . ASN A 1 510 ? -14.928 -3.476 33.076 1.00 96.31 510 ASN A N 1
ATOM 3972 C CA . ASN A 1 510 ? -14.130 -4.643 32.696 1.00 96.31 510 ASN A CA 1
ATOM 3973 C C . ASN A 1 510 ? -12.661 -4.266 32.389 1.00 96.31 510 ASN A C 1
ATOM 3975 O O . ASN A 1 510 ? -12.342 -3.113 32.081 1.00 96.31 510 ASN A O 1
ATOM 3979 N N . GLY A 1 511 ? -11.772 -5.257 32.452 1.00 96.88 511 GLY A N 1
ATOM 3980 C CA . GLY A 1 511 ? -10.397 -5.146 31.970 1.00 96.88 511 GLY A CA 1
ATOM 3981 C C . GLY A 1 511 ? -10.267 -5.587 30.512 1.00 96.88 511 GLY A C 1
ATOM 3982 O O . GLY A 1 511 ? -10.885 -6.574 30.119 1.00 96.88 511 GLY A O 1
ATOM 3983 N N . LEU A 1 512 ? -9.435 -4.890 29.733 1.00 97.75 512 LEU A N 1
ATOM 3984 C CA . LEU A 1 512 ? -8.890 -5.390 28.463 1.00 97.75 512 LEU A CA 1
ATOM 3985 C C . LEU A 1 512 ? -7.368 -5.474 28.563 1.00 97.75 512 LEU A C 1
ATOM 3987 O O . LEU A 1 512 ? -6.737 -4.538 29.051 1.00 97.75 512 LEU A O 1
ATOM 3991 N N . GLU A 1 513 ? -6.768 -6.573 28.111 1.00 97.25 513 GLU A N 1
ATOM 3992 C CA . GLU A 1 513 ? -5.315 -6.753 28.171 1.00 97.25 513 GLU A CA 1
ATOM 3993 C C . GLU A 1 513 ? -4.576 -5.764 27.257 1.00 97.25 513 GLU A C 1
ATOM 3995 O O . GLU A 1 513 ? -4.874 -5.646 26.068 1.00 97.25 513 GLU A O 1
ATOM 4000 N N . PHE A 1 514 ? -3.583 -5.080 27.829 1.00 96.75 514 PHE A N 1
ATOM 4001 C CA . PHE A 1 514 ? -2.577 -4.319 27.102 1.00 96.75 514 PHE A CA 1
ATOM 4002 C C . PHE A 1 514 ? -1.211 -4.990 27.265 1.00 96.75 514 PHE A C 1
ATOM 4004 O O . PHE A 1 514 ? -0.782 -5.280 28.384 1.00 96.75 514 PHE A O 1
ATOM 4011 N N . VAL A 1 515 ? -0.527 -5.234 26.153 1.00 95.12 515 VAL A N 1
ATOM 4012 C CA . VAL A 1 515 ? 0.777 -5.894 26.084 1.00 95.12 515 VAL A CA 1
ATOM 4013 C C . VAL A 1 515 ? 1.892 -4.855 26.109 1.00 95.12 515 VAL A C 1
ATOM 4015 O O . VAL A 1 515 ? 1.899 -3.906 25.333 1.00 95.12 515 VAL A O 1
ATOM 4018 N N . VAL A 1 516 ? 2.872 -5.057 26.985 1.00 93.31 516 VAL A N 1
ATOM 4019 C CA . VAL A 1 516 ? 4.147 -4.337 26.931 1.00 93.31 516 VAL A CA 1
ATOM 4020 C C . VAL A 1 516 ? 5.139 -5.258 26.216 1.00 93.31 516 VAL A C 1
ATOM 4022 O O . VAL A 1 516 ? 5.489 -6.295 26.791 1.00 93.31 516 VAL A O 1
ATOM 4025 N N . PRO A 1 517 ? 5.553 -4.958 24.972 1.00 92.12 517 PRO A N 1
ATOM 4026 C CA . PRO A 1 517 ? 6.529 -5.775 24.265 1.00 92.12 517 PRO A CA 1
ATOM 4027 C C . PRO A 1 517 ? 7.931 -5.584 24.856 1.00 92.12 517 PRO A C 1
ATOM 4029 O O . PRO A 1 517 ? 8.229 -4.574 25.498 1.00 92.12 517 PRO A O 1
ATOM 4032 N N . TYR A 1 518 ? 8.804 -6.554 24.612 1.00 90.69 518 TYR A N 1
ATOM 4033 C CA . TYR A 1 518 ? 10.224 -6.484 24.949 1.00 90.69 518 TYR A CA 1
ATOM 4034 C C . TYR A 1 518 ? 10.987 -5.888 23.772 1.00 90.69 518 TYR A C 1
ATOM 4036 O O . TYR A 1 518 ? 10.694 -6.225 22.627 1.00 90.69 518 TYR A O 1
ATOM 4044 N N . ILE A 1 519 ? 11.944 -4.997 24.033 1.00 90.06 519 ILE A N 1
ATOM 4045 C CA . ILE A 1 519 ? 12.720 -4.374 22.954 1.00 90.06 519 ILE A CA 1
ATOM 4046 C C . ILE A 1 519 ? 13.978 -5.192 22.679 1.00 90.06 519 ILE A C 1
ATOM 4048 O O . ILE A 1 519 ? 14.788 -5.414 23.580 1.00 90.06 519 ILE A O 1
ATOM 4052 N N . LEU A 1 520 ? 14.152 -5.605 21.427 1.00 91.88 520 LEU A N 1
ATOM 4053 C CA . LEU A 1 520 ? 15.407 -6.117 20.896 1.00 91.88 520 LEU A CA 1
ATOM 4054 C C . LEU A 1 520 ? 16.105 -5.000 20.118 1.00 91.88 520 LEU A C 1
ATOM 4056 O O . LEU A 1 520 ? 15.636 -4.615 19.050 1.00 91.88 520 LEU A O 1
ATOM 4060 N N . ASP A 1 521 ? 17.215 -4.487 20.642 1.00 91.69 521 ASP A N 1
ATOM 4061 C CA . ASP A 1 521 ? 18.042 -3.505 19.937 1.00 91.69 521 ASP A CA 1
ATOM 4062 C C . ASP A 1 521 ? 19.114 -4.241 19.122 1.00 91.69 521 ASP A C 1
ATOM 4064 O O . ASP A 1 521 ? 19.956 -4.932 19.698 1.00 91.69 521 ASP A O 1
ATOM 4068 N N . ILE A 1 522 ? 19.112 -4.092 17.794 1.00 93.38 522 ILE A N 1
ATOM 4069 C CA . ILE A 1 522 ? 20.105 -4.718 16.903 1.00 93.38 522 ILE A CA 1
ATOM 4070 C C . ILE A 1 522 ? 20.994 -3.653 16.268 1.00 93.38 522 ILE A C 1
ATOM 4072 O O . ILE A 1 522 ? 20.506 -2.741 15.605 1.00 93.38 522 ILE A O 1
ATOM 4076 N N . THR A 1 523 ? 22.310 -3.783 16.431 1.00 93.50 523 THR A N 1
ATOM 4077 C CA . THR A 1 523 ? 23.307 -3.056 15.628 1.00 93.50 523 THR A CA 1
ATOM 4078 C C . THR A 1 523 ? 24.050 -4.064 14.762 1.00 93.50 523 THR A C 1
ATOM 4080 O O . THR A 1 523 ? 24.495 -5.076 15.284 1.00 93.50 523 THR A O 1
ATOM 4083 N N . PHE A 1 524 ? 24.247 -3.795 13.476 1.00 94.38 524 PHE A N 1
ATOM 4084 C CA . PHE A 1 524 ? 25.092 -4.626 12.610 1.00 94.38 524 PHE A CA 1
ATOM 4085 C C . PHE A 1 524 ? 25.863 -3.758 11.619 1.00 94.38 524 PHE A C 1
ATOM 4087 O O . PHE A 1 524 ? 25.636 -2.548 11.552 1.00 94.38 524 PHE A O 1
ATOM 4094 N N . GLY A 1 525 ? 26.772 -4.353 10.858 1.00 92.62 525 GLY A N 1
ATOM 4095 C CA . GLY A 1 525 ? 27.448 -3.665 9.767 1.00 92.62 525 GLY A CA 1
ATOM 4096 C C . GLY A 1 525 ? 28.690 -4.392 9.285 1.00 92.62 525 GLY A C 1
ATOM 4097 O O . GLY A 1 525 ? 29.057 -5.452 9.790 1.00 92.62 525 GLY A O 1
ATOM 4098 N N . ASP A 1 526 ? 29.328 -3.763 8.314 1.00 90.81 526 ASP A N 1
ATOM 4099 C CA . ASP A 1 526 ? 30.614 -4.147 7.748 1.00 90.81 526 ASP A CA 1
ATOM 4100 C C . ASP A 1 526 ? 31.742 -3.757 8.730 1.00 90.81 526 ASP A C 1
ATOM 4102 O O . ASP A 1 526 ? 31.763 -2.636 9.256 1.00 90.81 526 ASP A O 1
ATOM 4106 N N . ASN A 1 527 ? 32.660 -4.689 9.010 1.00 90.56 527 ASN A N 1
ATOM 4107 C CA . ASN A 1 527 ? 33.848 -4.459 9.842 1.00 90.56 527 ASN A CA 1
ATOM 4108 C C . ASN A 1 527 ? 35.180 -4.742 9.123 1.00 90.56 527 ASN A C 1
ATOM 4110 O O . ASN A 1 527 ? 36.201 -4.845 9.808 1.00 90.56 527 ASN A O 1
ATOM 4114 N N . GLY A 1 528 ? 35.192 -4.840 7.793 1.00 85.94 528 GLY A N 1
ATOM 4115 C CA . GLY A 1 528 ? 36.395 -4.980 6.972 1.00 85.94 528 GLY A CA 1
ATOM 4116 C C . GLY A 1 528 ? 37.204 -3.686 6.842 1.00 85.94 528 GLY A C 1
ATOM 4117 O O . GLY A 1 528 ? 36.865 -2.640 7.412 1.00 85.94 528 GLY A O 1
ATOM 4118 N N . ASN A 1 529 ? 38.299 -3.724 6.086 1.00 82.88 529 ASN A N 1
ATOM 4119 C CA . ASN A 1 529 ? 39.057 -2.538 5.684 1.00 82.88 529 ASN A CA 1
ATOM 4120 C C . ASN A 1 529 ? 38.361 -1.776 4.549 1.00 82.88 529 ASN A C 1
ATOM 4122 O O . ASN A 1 529 ? 38.335 -0.542 4.596 1.00 82.88 529 ASN A O 1
ATOM 4126 N N . PHE A 1 530 ? 37.796 -2.477 3.565 1.00 77.62 530 PHE A N 1
ATOM 4127 C CA . PHE A 1 530 ? 36.941 -1.903 2.520 1.00 77.62 530 PHE A CA 1
ATOM 4128 C C . PHE A 1 530 ? 35.477 -1.798 2.987 1.00 77.62 530 PHE A C 1
ATOM 4130 O O . PHE A 1 530 ? 35.136 -2.316 4.047 1.00 77.62 530 PHE A O 1
ATOM 4137 N N . ASN A 1 531 ? 34.665 -0.959 2.330 1.00 82.94 531 ASN A N 1
ATOM 4138 C CA . ASN A 1 531 ? 33.274 -0.666 2.725 1.00 82.94 531 ASN A CA 1
ATOM 4139 C C . ASN A 1 531 ? 32.339 -0.900 1.539 1.00 82.94 531 ASN A C 1
ATOM 4141 O O . ASN A 1 531 ? 31.848 0.053 0.923 1.00 82.94 531 ASN A O 1
ATOM 4145 N N . ASP A 1 532 ? 32.154 -2.168 1.212 1.00 75.00 532 ASP A N 1
ATOM 4146 C CA . ASP A 1 532 ? 31.445 -2.662 0.031 1.00 75.00 532 ASP A CA 1
ATOM 4147 C C . ASP A 1 532 ? 30.429 -3.776 0.352 1.00 75.00 532 ASP A C 1
ATOM 4149 O O . ASP A 1 532 ? 29.563 -4.065 -0.482 1.00 75.00 532 ASP A O 1
ATOM 4153 N N . ASP A 1 533 ? 30.443 -4.292 1.589 1.00 78.12 533 ASP A N 1
ATOM 4154 C CA . ASP A 1 533 ? 29.499 -5.296 2.074 1.00 78.12 533 ASP A CA 1
ATOM 4155 C C . ASP A 1 533 ? 28.097 -4.730 2.356 1.00 78.12 533 ASP A C 1
ATOM 4157 O O . ASP A 1 533 ? 27.915 -3.706 3.028 1.00 78.12 533 ASP A O 1
ATOM 4161 N N . ILE A 1 534 ? 27.070 -5.443 1.887 1.00 82.00 534 ILE A N 1
ATOM 4162 C CA . ILE A 1 534 ? 25.655 -5.089 2.054 1.00 82.00 534 ILE A CA 1
ATOM 4163 C C . ILE A 1 534 ? 24.884 -6.274 2.647 1.00 82.00 534 ILE A C 1
ATOM 4165 O O . ILE A 1 534 ? 25.001 -7.398 2.158 1.00 82.00 534 ILE A O 1
ATOM 4169 N N . PHE A 1 535 ? 24.029 -6.017 3.646 1.00 87.50 535 PHE A N 1
ATOM 4170 C CA . PHE A 1 535 ? 23.252 -7.051 4.344 1.00 87.50 535 PHE A CA 1
ATOM 4171 C C . PHE A 1 535 ? 21.756 -6.743 4.435 1.00 87.50 535 PHE A C 1
ATOM 4173 O O . PHE A 1 535 ? 21.340 -5.585 4.489 1.00 87.50 535 PHE A O 1
ATOM 4180 N N . LYS A 1 536 ? 20.969 -7.811 4.565 1.00 89.00 536 LYS A N 1
ATOM 4181 C CA . LYS A 1 536 ? 19.537 -7.816 4.881 1.00 89.00 536 LYS A CA 1
ATOM 4182 C C . LYS A 1 536 ? 19.323 -8.357 6.294 1.00 89.00 536 LYS A C 1
ATOM 4184 O O . LYS A 1 536 ? 19.907 -9.380 6.659 1.00 89.00 536 LYS A O 1
ATOM 4189 N N . LEU A 1 537 ? 18.472 -7.700 7.078 1.00 94.12 537 LEU A N 1
ATOM 4190 C CA . LEU A 1 537 ? 18.088 -8.127 8.426 1.00 94.12 537 LEU A CA 1
ATOM 4191 C C . LEU A 1 537 ? 16.653 -8.661 8.416 1.00 94.12 537 LEU A C 1
ATOM 4193 O O . LEU A 1 537 ? 15.721 -7.954 8.033 1.00 94.12 537 LEU A O 1
ATOM 4197 N N . VAL A 1 538 ? 16.471 -9.891 8.893 1.00 89.81 538 VAL A N 1
ATOM 4198 C CA . VAL A 1 538 ? 15.175 -10.581 8.975 1.00 89.81 538 VAL A CA 1
ATOM 4199 C C . VAL A 1 538 ? 14.968 -11.098 10.401 1.00 89.81 538 VAL A C 1
ATOM 4201 O O . VAL A 1 538 ? 15.907 -11.608 11.009 1.00 89.81 538 VAL A O 1
ATOM 4204 N N . ILE A 1 539 ? 13.756 -10.983 10.947 1.00 93.06 539 ILE A N 1
ATOM 4205 C CA . ILE A 1 539 ? 13.383 -11.516 12.268 1.00 93.06 539 ILE A CA 1
ATOM 4206 C C . ILE A 1 539 ? 12.050 -12.250 12.139 1.00 93.06 539 ILE A C 1
ATOM 4208 O O . ILE A 1 539 ? 11.085 -11.674 11.646 1.00 93.06 539 ILE A O 1
ATOM 4212 N N . ASP A 1 540 ? 12.012 -13.518 12.559 1.00 90.62 540 ASP A N 1
ATOM 4213 C CA . ASP A 1 540 ? 10.852 -14.417 12.423 1.00 90.62 540 ASP A CA 1
ATOM 4214 C C . ASP A 1 540 ? 10.229 -14.368 11.016 1.00 90.62 540 ASP A C 1
ATOM 4216 O O . ASP A 1 540 ? 9.021 -14.232 10.833 1.00 90.62 540 ASP A O 1
ATOM 4220 N N . ASP A 1 541 ? 11.104 -14.424 10.011 1.00 83.38 541 ASP A N 1
ATOM 4221 C CA . ASP A 1 541 ? 10.797 -14.351 8.579 1.00 83.38 541 ASP A CA 1
ATOM 4222 C C . ASP A 1 541 ? 10.180 -13.024 8.075 1.00 83.38 541 ASP A C 1
ATOM 4224 O O . ASP A 1 541 ? 10.012 -12.867 6.865 1.00 83.38 541 ASP A O 1
ATOM 4228 N N . LYS A 1 542 ? 9.971 -12.007 8.933 1.00 78.25 542 LYS A N 1
ATOM 4229 C CA . LYS A 1 542 ? 9.730 -10.618 8.493 1.00 78.25 542 LYS A CA 1
ATOM 4230 C C . LYS A 1 542 ? 11.053 -9.894 8.210 1.00 78.25 542 LYS A C 1
ATOM 4232 O O . LYS A 1 542 ? 11.941 -9.849 9.061 1.00 78.25 542 LYS A O 1
ATOM 4237 N N . VAL A 1 543 ? 11.168 -9.260 7.040 1.00 81.75 543 VAL A N 1
ATOM 4238 C CA . VAL A 1 543 ? 12.263 -8.321 6.733 1.00 81.75 543 VAL A CA 1
ATOM 4239 C C . VAL A 1 543 ? 12.123 -7.068 7.604 1.00 81.75 543 VAL A C 1
ATOM 4241 O O . VAL A 1 543 ? 11.057 -6.458 7.660 1.00 81.75 543 VAL A O 1
ATOM 4244 N N . ILE A 1 544 ? 13.202 -6.702 8.295 1.00 85.38 544 ILE A N 1
ATOM 4245 C CA . ILE A 1 544 ? 13.302 -5.513 9.158 1.00 85.38 544 ILE A CA 1
ATOM 4246 C C . ILE A 1 544 ? 14.142 -4.417 8.490 1.00 85.38 544 ILE A C 1
ATOM 4248 O O . ILE A 1 544 ? 13.894 -3.234 8.704 1.00 85.38 544 ILE A O 1
ATOM 4252 N N . MET A 1 545 ? 15.121 -4.806 7.669 1.00 84.31 545 MET A N 1
ATOM 4253 C CA . MET A 1 545 ? 15.862 -3.901 6.794 1.00 84.31 545 MET A CA 1
ATOM 4254 C C . MET A 1 545 ? 16.340 -4.659 5.554 1.00 84.31 545 MET A C 1
ATOM 4256 O O . MET A 1 545 ? 16.884 -5.756 5.689 1.00 84.31 545 MET A O 1
ATOM 4260 N N . ASP A 1 546 ? 16.199 -4.047 4.381 1.00 82.75 546 ASP A N 1
ATOM 4261 C CA . ASP A 1 546 ? 16.948 -4.409 3.176 1.00 82.75 546 ASP A CA 1
ATOM 4262 C C . ASP A 1 546 ? 18.052 -3.374 2.931 1.00 82.75 546 ASP A C 1
ATOM 4264 O O . ASP A 1 546 ? 17.836 -2.168 3.077 1.00 82.75 546 ASP A O 1
ATOM 4268 N N . GLY A 1 547 ? 19.258 -3.840 2.616 1.00 74.56 547 GLY A N 1
ATOM 4269 C CA . GLY A 1 547 ? 20.415 -2.976 2.406 1.00 74.56 547 GLY A CA 1
ATOM 4270 C C . GLY A 1 547 ? 20.521 -2.524 0.952 1.00 74.56 547 GLY A C 1
ATOM 4271 O O . GLY A 1 547 ? 20.689 -3.349 0.061 1.00 74.56 547 GLY A O 1
ATOM 4272 N N . SER A 1 548 ? 20.487 -1.214 0.703 1.00 75.44 548 SER A N 1
ATOM 4273 C CA . SER A 1 548 ? 20.688 -0.630 -0.637 1.00 75.44 548 SER A CA 1
ATOM 4274 C C . SER A 1 548 ? 22.102 -0.083 -0.876 1.00 75.44 548 SER A C 1
ATOM 4276 O O . SER A 1 548 ? 22.456 0.271 -1.999 1.00 75.44 548 SER A O 1
ATOM 4278 N N . SER A 1 549 ? 22.926 0.014 0.172 1.00 74.06 549 SER A N 1
ATOM 4279 C CA . SER A 1 549 ? 24.314 0.487 0.101 1.00 74.06 549 SER A CA 1
ATOM 4280 C C . SER A 1 549 ? 25.163 -0.074 1.252 1.00 74.06 549 SER A C 1
ATOM 4282 O O . SER A 1 549 ? 24.590 -0.451 2.278 1.00 74.06 549 SER A O 1
ATOM 4284 N N . PRO A 1 550 ? 26.503 -0.107 1.125 1.00 78.25 550 PRO A N 1
ATOM 4285 C CA . PRO A 1 550 ? 27.383 -0.650 2.160 1.00 78.25 550 PRO A CA 1
ATOM 4286 C C . PRO A 1 550 ? 27.502 0.256 3.388 1.00 78.25 550 PRO A C 1
ATOM 4288 O O . PRO A 1 550 ? 27.690 1.470 3.255 1.00 78.25 550 PRO A O 1
ATOM 4291 N N . GLN A 1 551 ? 27.419 -0.313 4.595 1.00 84.75 551 GLN A N 1
ATOM 4292 C CA . GLN A 1 551 ? 27.339 0.458 5.844 1.00 84.75 551 GLN A CA 1
ATOM 4293 C C . GLN A 1 551 ? 28.223 -0.109 6.966 1.00 84.75 551 GLN A C 1
ATOM 4295 O O . GLN A 1 551 ? 27.914 -1.146 7.554 1.00 84.75 551 GLN A O 1
ATOM 4300 N N . ARG A 1 552 ? 29.233 0.672 7.388 1.00 88.12 552 ARG A N 1
ATOM 4301 C CA . ARG A 1 552 ? 30.005 0.448 8.630 1.00 88.12 552 ARG A CA 1
ATOM 4302 C C . ARG A 1 552 ? 29.146 0.259 9.880 1.00 88.12 552 ARG A C 1
ATOM 4304 O O . ARG A 1 552 ? 29.592 -0.387 10.818 1.00 88.12 552 ARG A O 1
ATOM 4311 N N . LYS A 1 553 ? 27.966 0.882 9.956 1.00 92.56 553 LYS A N 1
ATOM 4312 C CA . LYS A 1 553 ? 27.037 0.699 11.076 1.00 92.56 553 LYS A CA 1
ATOM 4313 C C . LYS A 1 553 ? 25.597 0.998 10.682 1.00 92.56 553 LYS A C 1
ATOM 4315 O O . LYS A 1 553 ? 25.243 2.141 10.408 1.00 92.56 553 LYS A O 1
ATOM 4320 N N . VAL A 1 554 ? 24.759 -0.016 10.824 1.00 90.12 554 VAL A N 1
ATOM 4321 C CA . VAL A 1 554 ? 23.306 0.078 10.917 1.00 90.12 554 VAL A CA 1
ATOM 4322 C C . VAL A 1 554 ? 22.892 0.022 12.392 1.00 90.12 554 VAL A C 1
ATOM 4324 O O . VAL A 1 554 ? 23.394 -0.794 13.166 1.00 90.12 554 VAL A O 1
ATOM 4327 N N . GLY A 1 555 ? 21.936 0.868 12.782 1.00 88.38 555 GLY A N 1
ATOM 4328 C CA . GLY A 1 555 ? 21.264 0.791 14.081 1.00 88.38 555 GLY A CA 1
ATOM 4329 C C . GLY A 1 555 ? 21.933 1.551 15.244 1.00 88.38 555 GLY A C 1
ATOM 4330 O O . GLY A 1 555 ? 22.871 2.329 15.040 1.00 88.38 555 GLY A O 1
ATOM 4331 N N . PRO A 1 556 ? 21.453 1.360 16.490 1.00 90.06 556 PRO A N 1
ATOM 4332 C CA . PRO A 1 556 ? 20.515 0.314 16.905 1.00 90.06 556 PRO A CA 1
ATOM 4333 C C . PRO A 1 556 ? 19.122 0.451 16.273 1.00 90.06 556 PRO A C 1
ATOM 4335 O O . PRO A 1 556 ? 18.524 1.523 16.301 1.00 90.06 556 PRO A O 1
ATOM 4338 N N . ILE A 1 557 ? 18.620 -0.648 15.709 1.00 88.19 557 ILE A N 1
ATOM 4339 C CA . ILE A 1 557 ? 17.222 -0.821 15.307 1.00 88.19 557 ILE A CA 1
ATOM 4340 C C . ILE A 1 557 ? 16.494 -1.450 16.496 1.00 88.19 557 ILE A C 1
ATOM 4342 O O . ILE A 1 557 ? 16.797 -2.585 16.863 1.00 88.19 557 ILE A O 1
ATOM 4346 N N . SER A 1 558 ? 15.553 -0.722 17.095 1.00 90.00 558 SER A N 1
ATOM 4347 C CA . SER A 1 558 ? 14.738 -1.201 18.217 1.00 90.00 558 SER A CA 1
ATOM 4348 C C . SER A 1 558 ? 13.493 -1.933 17.709 1.00 90.00 558 SER A C 1
ATOM 4350 O O . SER A 1 558 ? 12.565 -1.299 17.208 1.00 90.00 558 SER A O 1
ATOM 4352 N N . VAL A 1 559 ? 13.446 -3.258 17.857 1.00 89.19 559 VAL A N 1
ATOM 4353 C CA . VAL A 1 559 ? 12.319 -4.097 17.415 1.00 89.19 559 VAL A CA 1
ATOM 4354 C C . VAL A 1 559 ? 11.483 -4.556 18.621 1.00 89.19 559 VAL A C 1
ATOM 4356 O O . VAL A 1 559 ? 12.028 -5.201 19.519 1.00 89.19 559 VAL A O 1
ATOM 4359 N N . PRO A 1 560 ? 10.170 -4.257 18.677 1.00 89.88 560 PRO A N 1
ATOM 4360 C CA . PRO A 1 560 ? 9.286 -4.756 19.728 1.00 89.88 560 PRO A CA 1
ATOM 4361 C C . PRO A 1 560 ? 8.869 -6.211 19.464 1.00 89.88 560 PRO A C 1
ATOM 4363 O O . PRO A 1 560 ? 8.298 -6.522 18.422 1.00 89.88 560 PRO A O 1
ATOM 4366 N N . LEU A 1 561 ? 9.112 -7.095 20.433 1.00 90.12 561 LEU A N 1
ATOM 4367 C CA . LEU A 1 561 ? 8.854 -8.536 20.350 1.00 90.12 561 LEU A CA 1
ATOM 4368 C C . LEU A 1 561 ? 8.046 -9.055 21.555 1.00 90.12 561 LEU A C 1
ATOM 4370 O O . LEU A 1 561 ? 7.948 -8.415 22.606 1.00 90.12 561 LEU A O 1
ATOM 4374 N N . SER A 1 562 ? 7.463 -10.246 21.411 1.00 90.25 562 SER A N 1
ATOM 4375 C CA . SER A 1 562 ? 6.881 -11.012 22.523 1.00 90.25 562 SER A CA 1
ATOM 4376 C C . SER A 1 562 ? 7.960 -11.547 23.475 1.00 90.25 562 SER A C 1
ATOM 4378 O O . SER A 1 562 ? 9.138 -11.539 23.147 1.00 90.25 562 SER A O 1
ATOM 4380 N N . ALA A 1 563 ? 7.585 -12.068 24.649 1.00 91.00 563 ALA A N 1
ATOM 4381 C CA . ALA A 1 563 ? 8.524 -12.874 25.438 1.00 91.00 563 ALA A CA 1
ATOM 4382 C C . ALA A 1 563 ? 8.780 -14.218 24.743 1.00 91.00 563 ALA A C 1
ATOM 4384 O O . ALA A 1 563 ? 7.823 -14.933 24.440 1.00 91.00 563 ALA A O 1
ATOM 4385 N N . GLY A 1 564 ? 10.045 -14.604 24.577 1.00 92.88 564 GLY A N 1
ATOM 4386 C CA . GLY A 1 564 ? 10.397 -15.909 24.025 1.00 92.88 564 GLY A CA 1
ATOM 4387 C C . GLY A 1 564 ? 11.627 -15.902 23.129 1.00 92.88 564 GLY A C 1
ATOM 4388 O O . GLY A 1 564 ? 12.459 -15.000 23.173 1.00 92.88 564 GLY A O 1
ATOM 4389 N N . SER A 1 565 ? 11.743 -16.969 22.340 1.00 95.00 565 SER A N 1
ATOM 4390 C CA . SER A 1 565 ? 12.842 -17.217 21.410 1.00 95.00 565 SER A CA 1
ATOM 4391 C C . SER A 1 565 ? 12.447 -16.802 19.997 1.00 95.00 565 SER A C 1
ATOM 4393 O O . SER A 1 565 ? 11.568 -17.430 19.414 1.00 95.00 565 SER A O 1
ATOM 4395 N N . HIS A 1 566 ? 13.181 -15.850 19.441 1.00 96.25 566 HIS A N 1
ATOM 4396 C CA . HIS A 1 566 ? 13.025 -15.311 18.094 1.00 96.25 566 HIS A CA 1
ATOM 4397 C C . HIS A 1 566 ? 14.218 -15.716 17.219 1.00 96.25 566 HIS A C 1
ATOM 4399 O O . HIS A 1 566 ? 15.326 -15.928 17.726 1.00 96.25 566 HIS A O 1
ATOM 4405 N N . VAL A 1 567 ? 14.002 -15.849 15.911 1.00 97.12 567 VAL A N 1
ATOM 4406 C CA . VAL A 1 567 ? 15.042 -16.193 14.931 1.00 97.12 567 VAL A CA 1
ATOM 4407 C C . VAL A 1 567 ? 15.421 -14.939 14.156 1.00 97.12 567 VAL A C 1
ATOM 4409 O O . VAL A 1 567 ? 14.683 -14.496 13.279 1.00 97.12 567 VAL A O 1
ATOM 4412 N N . VAL A 1 568 ? 16.592 -14.386 14.462 1.00 97.62 568 VAL A N 1
ATOM 4413 C CA . VAL A 1 568 ? 17.200 -13.302 13.686 1.00 97.62 568 VAL A CA 1
ATOM 4414 C C . VAL A 1 568 ? 18.105 -13.907 12.620 1.00 97.62 568 VAL A C 1
ATOM 4416 O O . VAL A 1 568 ? 18.921 -14.776 12.922 1.00 97.62 568 VAL A O 1
ATOM 4419 N N . LYS A 1 569 ? 17.996 -13.428 11.384 1.00 97.50 569 LYS A N 1
ATOM 4420 C CA . LYS A 1 569 ? 18.884 -13.773 10.273 1.00 97.50 569 LYS A CA 1
ATOM 4421 C C . LYS A 1 569 ? 19.537 -12.496 9.753 1.00 97.50 569 LYS A C 1
ATOM 4423 O O . LYS A 1 569 ? 18.831 -11.544 9.419 1.00 97.50 569 LYS A O 1
ATOM 4428 N N . LEU A 1 570 ? 20.863 -12.494 9.669 1.00 96.94 570 LEU A N 1
ATOM 4429 C CA . LEU A 1 570 ? 21.617 -11.529 8.871 1.00 96.94 570 LEU A CA 1
ATOM 4430 C C . LEU A 1 570 ? 22.031 -12.242 7.580 1.00 96.94 570 LEU A C 1
ATOM 4432 O O . LEU A 1 570 ? 22.592 -13.335 7.640 1.00 96.94 570 LEU A O 1
ATOM 4436 N N . ILE A 1 571 ? 21.693 -11.669 6.430 1.00 91.75 571 ILE A N 1
ATOM 4437 C CA . ILE A 1 571 ? 21.866 -12.292 5.110 1.00 91.75 571 ILE A CA 1
ATOM 4438 C C . ILE A 1 571 ? 22.765 -11.387 4.272 1.00 91.75 571 ILE A C 1
ATOM 4440 O O . ILE A 1 571 ? 22.519 -10.183 4.217 1.00 91.75 571 ILE A O 1
ATOM 4444 N N . GLY A 1 572 ? 23.784 -11.947 3.624 1.00 83.31 572 GLY A N 1
ATOM 4445 C CA . GLY A 1 572 ? 24.631 -11.201 2.696 1.00 83.31 572 GLY A CA 1
ATOM 4446 C C . GLY A 1 572 ? 23.880 -10.915 1.397 1.00 83.31 572 GLY A C 1
ATOM 4447 O O . GLY A 1 572 ? 23.354 -11.832 0.771 1.00 83.31 572 GLY A O 1
ATOM 4448 N N . ILE A 1 573 ? 23.826 -9.649 0.985 1.00 79.00 573 ILE A N 1
ATOM 4449 C CA . ILE A 1 573 ? 23.317 -9.227 -0.331 1.00 79.00 573 ILE A CA 1
ATOM 4450 C C . ILE A 1 573 ? 24.486 -9.122 -1.316 1.00 79.00 573 ILE A C 1
ATOM 4452 O O . ILE A 1 573 ? 24.385 -9.578 -2.454 1.00 79.00 573 ILE A O 1
ATOM 4456 N N . ARG A 1 574 ? 25.605 -8.528 -0.882 1.00 68.56 574 ARG A N 1
ATOM 4457 C CA . ARG A 1 574 ? 26.791 -8.279 -1.711 1.00 68.56 574 ARG A CA 1
ATOM 4458 C C . ARG A 1 574 ? 28.054 -8.198 -0.853 1.00 68.56 574 ARG A C 1
ATOM 4460 O O . ARG A 1 574 ? 27.981 -7.650 0.238 1.00 68.56 574 ARG A O 1
ATOM 4467 N N . ALA A 1 575 ? 29.155 -8.682 -1.420 1.00 66.25 575 ALA A N 1
ATOM 4468 C CA . ALA A 1 575 ? 30.552 -8.355 -1.121 1.00 66.25 575 ALA A CA 1
ATOM 4469 C C . ALA A 1 575 ? 31.213 -8.122 -2.496 1.00 66.25 575 ALA A C 1
ATOM 4471 O O . ALA A 1 575 ? 30.909 -8.892 -3.415 1.00 66.25 575 ALA A O 1
ATOM 4472 N N . GLU A 1 576 ? 32.021 -7.079 -2.708 1.00 62.00 576 GLU A N 1
ATOM 4473 C CA . GLU A 1 576 ? 32.607 -6.798 -4.037 1.00 62.00 576 GLU A CA 1
ATOM 4474 C C . GLU A 1 576 ? 33.958 -7.497 -4.264 1.00 62.00 576 GLU A C 1
ATOM 4476 O O . GLU A 1 576 ? 34.357 -7.685 -5.415 1.00 62.00 576 GLU A O 1
ATOM 4481 N N . ASP A 1 577 ? 34.636 -7.928 -3.197 1.00 64.19 577 ASP A N 1
ATOM 4482 C CA . ASP A 1 577 ? 35.958 -8.574 -3.227 1.00 64.19 577 ASP A CA 1
ATOM 4483 C C . ASP A 1 577 ? 35.939 -10.110 -3.026 1.00 64.19 577 ASP A C 1
ATOM 4485 O O . ASP A 1 577 ? 36.993 -10.747 -3.023 1.00 64.19 577 ASP A O 1
ATOM 4489 N N . GLU A 1 578 ? 34.746 -10.702 -2.889 1.00 76.12 578 GLU A N 1
ATOM 4490 C CA . GLU A 1 578 ? 34.488 -12.097 -2.479 1.00 76.12 578 GLU A CA 1
ATOM 4491 C C . GLU A 1 578 ? 34.790 -12.439 -0.992 1.00 76.12 578 GLU A C 1
ATOM 4493 O O . GLU A 1 578 ? 34.911 -13.621 -0.654 1.00 76.12 578 GLU A O 1
ATOM 4498 N N . ILE A 1 579 ? 34.844 -11.460 -0.071 1.00 75.19 579 ILE A N 1
ATOM 4499 C CA . ILE A 1 579 ? 35.104 -11.656 1.375 1.00 75.19 579 ILE A CA 1
ATOM 4500 C C . ILE A 1 579 ? 34.073 -10.908 2.245 1.00 75.19 579 ILE A C 1
ATOM 4502 O O . ILE A 1 579 ? 34.341 -9.854 2.804 1.00 75.19 579 ILE A O 1
ATOM 4506 N N . GLY A 1 580 ? 32.896 -11.508 2.451 1.00 83.00 580 GLY A N 1
ATOM 4507 C CA . GLY A 1 580 ? 31.785 -10.880 3.183 1.00 83.00 580 GLY A CA 1
ATOM 4508 C C . GLY A 1 580 ? 32.040 -10.678 4.682 1.00 83.00 580 GLY A C 1
ATOM 4509 O O . GLY A 1 580 ? 31.753 -11.579 5.485 1.00 83.00 580 GLY A O 1
ATOM 4510 N N . THR A 1 581 ? 32.567 -9.517 5.073 1.00 89.50 581 THR A N 1
ATOM 4511 C CA . THR A 1 581 ? 32.920 -9.147 6.451 1.00 89.50 581 THR A CA 1
ATOM 4512 C C . THR A 1 581 ? 31.725 -8.587 7.213 1.00 89.50 581 THR A C 1
ATOM 4514 O O . THR A 1 581 ? 30.952 -7.789 6.702 1.00 89.50 581 THR A O 1
ATOM 4517 N N . TYR A 1 582 ? 31.524 -8.997 8.465 1.00 93.25 582 TYR A N 1
ATOM 4518 C CA . TYR A 1 582 ? 30.362 -8.532 9.228 1.00 93.25 582 TYR A CA 1
ATOM 4519 C C . TYR A 1 582 ? 30.585 -8.525 10.733 1.00 93.25 582 TYR A C 1
ATOM 4521 O O . TYR A 1 582 ? 31.416 -9.261 11.277 1.00 93.25 582 TYR A O 1
ATOM 4529 N N . TYR A 1 583 ? 29.734 -7.756 11.410 1.00 94.50 583 TYR A N 1
ATOM 4530 C CA . TYR A 1 583 ? 29.417 -7.908 12.824 1.00 94.50 583 TYR A CA 1
ATOM 4531 C C . TYR A 1 583 ? 27.914 -7.732 13.093 1.00 94.50 583 TYR A C 1
ATOM 4533 O O . TYR A 1 583 ? 27.207 -7.062 12.338 1.00 94.50 583 TYR A O 1
ATOM 4541 N N . ILE A 1 584 ? 27.435 -8.279 14.212 1.00 94.50 584 ILE A N 1
ATOM 4542 C CA . ILE A 1 584 ? 26.090 -8.054 14.755 1.00 94.50 584 ILE A CA 1
ATOM 4543 C C . ILE A 1 584 ? 26.089 -8.080 16.292 1.00 94.50 584 ILE A C 1
ATOM 4545 O O . ILE A 1 584 ? 26.668 -8.952 16.936 1.00 94.50 584 ILE A O 1
ATOM 4549 N N . GLU A 1 585 ? 25.426 -7.097 16.894 1.00 93.31 585 GLU A N 1
ATOM 4550 C CA . GLU A 1 585 ? 25.313 -6.876 18.334 1.00 93.31 585 GLU A CA 1
ATOM 4551 C C . GLU A 1 585 ? 23.837 -6.835 18.746 1.00 93.31 585 GLU A C 1
ATOM 4553 O O . GLU A 1 585 ? 23.012 -6.201 18.085 1.00 93.31 585 GLU A O 1
ATOM 4558 N N . PHE A 1 586 ? 23.524 -7.472 19.878 1.00 92.19 586 PHE A N 1
ATOM 4559 C CA . PHE A 1 586 ? 22.175 -7.578 20.432 1.00 92.19 586 PHE A CA 1
ATOM 4560 C C . PHE A 1 586 ? 22.118 -6.952 21.834 1.00 92.19 586 PHE A C 1
ATOM 4562 O O . PHE A 1 586 ? 22.759 -7.445 22.768 1.00 92.19 586 PHE A O 1
ATOM 4569 N N . GLU A 1 587 ? 21.336 -5.884 21.991 1.00 90.00 587 GLU A N 1
ATOM 4570 C CA . GLU A 1 587 ? 21.070 -5.194 23.260 1.00 90.00 587 GLU A CA 1
ATOM 4571 C C . GLU A 1 587 ? 19.548 -5.090 23.529 1.00 90.00 587 GLU A C 1
ATOM 4573 O O . GLU A 1 587 ? 18.739 -5.779 22.907 1.00 90.00 587 GLU A O 1
ATOM 4578 N N . GLY A 1 588 ? 19.141 -4.280 24.511 1.00 88.56 588 GLY A N 1
ATOM 4579 C CA . GLY A 1 588 ? 17.747 -4.173 24.957 1.00 88.56 588 GLY A CA 1
ATOM 4580 C C .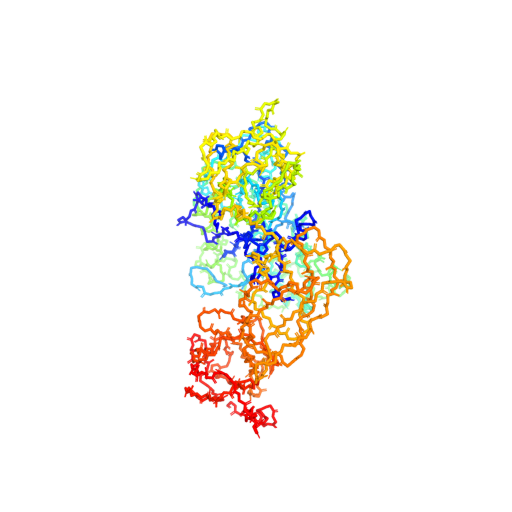 GLY A 1 588 ? 17.401 -5.175 26.066 1.00 88.56 588 GLY A C 1
ATOM 4581 O O . GLY A 1 588 ? 18.151 -5.327 27.037 1.00 88.56 588 GLY A O 1
ATOM 4582 N N . ASP A 1 589 ? 16.264 -5.856 25.939 1.00 90.25 589 ASP A N 1
ATOM 4583 C CA . ASP A 1 589 ? 15.711 -6.813 26.910 1.00 90.25 589 ASP A CA 1
ATOM 4584 C C . ASP A 1 589 ? 16.095 -8.278 26.588 1.00 90.25 589 ASP A C 1
ATOM 4586 O O . ASP A 1 589 ? 15.349 -9.232 26.825 1.00 90.25 589 ASP A O 1
ATOM 4590 N N . VAL A 1 590 ? 17.302 -8.463 26.045 1.00 91.12 590 VAL A N 1
ATOM 4591 C CA . VAL A 1 590 ? 17.889 -9.769 25.711 1.00 91.12 590 VAL A CA 1
ATOM 4592 C C . VAL A 1 590 ? 18.262 -10.550 26.973 1.00 91.12 590 VAL A C 1
ATOM 4594 O O . VAL A 1 590 ? 18.993 -10.068 27.842 1.00 91.12 590 VAL A O 1
ATOM 4597 N N . ILE A 1 591 ? 17.803 -11.801 27.035 1.00 91.12 591 ILE A N 1
ATOM 4598 C CA . ILE A 1 591 ? 18.159 -12.801 28.049 1.00 91.12 591 ILE A CA 1
ATOM 4599 C C . ILE A 1 591 ? 19.369 -13.625 27.586 1.00 91.12 591 ILE A C 1
ATOM 4601 O O . ILE A 1 591 ? 20.282 -13.871 28.375 1.00 91.12 591 ILE A O 1
ATOM 4605 N N . ALA A 1 592 ? 19.373 -14.069 26.324 1.00 90.19 592 ALA A N 1
ATOM 4606 C CA . ALA A 1 592 ? 20.443 -14.876 25.736 1.00 90.19 592 ALA A CA 1
ATOM 4607 C C . ALA A 1 592 ? 20.465 -14.776 24.202 1.00 90.19 592 ALA A C 1
ATOM 4609 O O . ALA A 1 592 ? 19.431 -14.545 23.580 1.00 90.19 592 ALA A O 1
ATOM 4610 N N . VAL A 1 593 ? 21.630 -15.037 23.607 1.00 92.12 593 VAL A N 1
ATOM 4611 C CA . VAL A 1 593 ? 21.831 -15.214 22.161 1.00 92.12 593 VAL A CA 1
ATOM 4612 C C . VAL A 1 593 ? 22.599 -16.516 21.953 1.00 92.12 593 VAL A C 1
ATOM 4614 O O . VAL A 1 593 ? 23.564 -16.776 22.671 1.00 92.12 593 VAL A O 1
ATOM 4617 N N . ASN A 1 594 ? 22.171 -17.327 20.989 1.00 93.25 594 ASN A N 1
ATOM 4618 C CA . ASN A 1 594 ? 22.872 -18.523 20.514 1.00 93.25 594 ASN A CA 1
ATOM 4619 C C . ASN A 1 594 ? 22.815 -18.543 18.979 1.00 93.25 594 ASN A C 1
ATOM 4621 O O . ASN A 1 594 ? 21.963 -17.869 18.408 1.00 93.25 594 ASN A O 1
ATOM 4625 N N . GLY A 1 595 ? 23.651 -19.339 18.314 1.00 94.38 595 GLY A N 1
ATOM 4626 C CA . GLY A 1 595 ? 23.651 -19.463 16.853 1.00 94.38 595 GLY A CA 1
ATOM 4627 C C . GLY A 1 595 ? 25.055 -19.338 16.280 1.00 94.38 595 GLY A C 1
ATOM 4628 O O . GLY A 1 595 ? 26.006 -19.840 16.882 1.00 94.38 595 GLY A O 1
ATOM 4629 N N . ASP A 1 596 ? 25.157 -18.673 15.133 1.00 96.06 596 ASP A N 1
ATOM 4630 C CA . ASP A 1 596 ? 26.419 -18.370 14.457 1.00 96.06 596 ASP A CA 1
ATOM 4631 C C . ASP A 1 596 ? 27.322 -17.387 15.234 1.00 96.06 596 ASP A C 1
ATOM 4633 O O . ASP A 1 596 ? 26.981 -16.875 16.306 1.00 96.06 596 ASP A O 1
ATOM 4637 N N . ALA A 1 597 ? 28.513 -17.127 14.688 1.00 93.00 597 ALA A N 1
ATOM 4638 C CA . ALA A 1 597 ? 29.419 -16.106 15.200 1.00 93.00 597 ALA A CA 1
ATOM 4639 C C . ALA A 1 597 ? 28.816 -14.695 15.062 1.00 93.00 597 ALA A C 1
ATOM 4641 O O . ALA A 1 597 ? 28.141 -14.383 14.085 1.00 93.00 597 ALA A O 1
ATOM 4642 N N . LEU A 1 598 ? 29.089 -13.830 16.045 1.00 93.00 598 LEU A N 1
ATOM 4643 C CA . LEU A 1 598 ? 28.643 -12.429 16.047 1.00 93.00 598 LEU A CA 1
ATOM 4644 C C . LEU A 1 598 ? 29.505 -11.516 15.156 1.00 93.00 598 LEU A C 1
ATOM 4646 O O . LEU A 1 598 ? 29.165 -10.354 14.974 1.00 93.00 598 LEU A O 1
ATOM 4650 N N . GLU A 1 599 ? 30.614 -12.024 14.623 1.00 92.56 599 GLU A N 1
ATOM 4651 C CA . GLU A 1 599 ? 31.462 -11.366 13.628 1.00 92.56 599 GLU A CA 1
ATOM 4652 C C . GLU A 1 599 ? 32.180 -12.427 12.778 1.00 92.56 599 GLU A C 1
ATOM 4654 O O . GLU A 1 599 ? 32.412 -13.546 13.249 1.00 92.56 599 GLU A O 1
ATOM 4659 N N . GLY A 1 600 ? 32.516 -12.104 11.528 1.00 90.06 600 GLY A N 1
ATOM 4660 C CA . GLY A 1 600 ? 33.136 -13.055 10.600 1.00 90.06 600 GLY A CA 1
ATOM 4661 C C . GLY A 1 600 ? 33.492 -12.456 9.239 1.00 90.06 600 GLY A C 1
ATOM 4662 O O . GLY A 1 600 ? 33.577 -11.238 9.105 1.00 90.06 600 GLY A O 1
ATOM 4663 N N . ARG A 1 601 ? 33.750 -13.326 8.253 1.00 90.12 601 ARG A N 1
ATOM 4664 C CA . ARG A 1 601 ? 34.215 -12.989 6.883 1.00 90.12 601 ARG A CA 1
ATOM 4665 C C . ARG A 1 601 ? 33.615 -13.882 5.795 1.00 90.12 601 ARG A C 1
ATOM 4667 O O . ARG A 1 601 ? 34.191 -14.100 4.735 1.00 90.12 601 ARG A O 1
ATOM 4674 N N . ASP A 1 602 ? 32.520 -14.530 6.144 1.00 87.50 602 ASP A N 1
ATOM 4675 C CA . ASP A 1 602 ? 31.895 -15.604 5.390 1.00 87.50 602 ASP A CA 1
ATOM 4676 C C . ASP A 1 602 ? 30.411 -15.307 5.133 1.00 87.50 602 ASP A C 1
ATOM 4678 O O . ASP A 1 602 ? 29.628 -16.228 4.915 1.00 87.50 602 ASP A O 1
ATOM 4682 N N . LEU A 1 603 ? 30.030 -14.021 5.167 1.00 85.81 603 LEU A N 1
ATOM 4683 C CA . LEU A 1 603 ? 28.679 -13.532 4.885 1.00 85.81 603 LEU A CA 1
ATOM 4684 C C . LEU A 1 603 ? 28.551 -13.014 3.443 1.00 85.81 603 LEU A C 1
ATOM 4686 O O . LEU A 1 603 ? 28.117 -11.896 3.185 1.00 85.81 603 LEU A O 1
ATOM 4690 N N . LEU A 1 604 ? 28.951 -13.862 2.496 1.00 83.88 604 LEU A N 1
ATOM 4691 C CA . LEU A 1 604 ? 28.816 -13.631 1.055 1.00 83.88 604 LEU A CA 1
ATOM 4692 C C . LEU A 1 604 ? 27.342 -13.547 0.627 1.00 83.88 604 LEU A C 1
ATOM 4694 O O . LEU A 1 604 ? 26.448 -13.943 1.387 1.00 83.88 604 LEU A O 1
ATOM 4698 N N . LYS A 1 605 ? 27.101 -13.096 -0.614 1.00 77.31 605 LYS A N 1
ATOM 4699 C CA . LYS A 1 605 ? 25.769 -13.074 -1.241 1.00 77.31 605 LYS A CA 1
ATOM 4700 C C . LYS A 1 605 ? 25.017 -14.398 -1.029 1.00 77.31 605 LYS A C 1
ATOM 4702 O O . LYS A 1 605 ? 25.590 -15.478 -1.172 1.00 77.31 605 LYS A O 1
ATOM 4707 N N . ASP A 1 606 ? 23.740 -14.283 -0.670 1.00 77.56 606 ASP A N 1
ATOM 4708 C CA . ASP A 1 606 ? 22.784 -15.358 -0.365 1.00 77.56 606 ASP A CA 1
ATOM 4709 C C . ASP A 1 606 ? 23.164 -16.275 0.818 1.00 77.56 606 ASP A C 1
ATOM 4711 O O . ASP A 1 606 ? 22.392 -17.161 1.197 1.00 77.56 606 ASP A O 1
ATOM 4715 N N . SER A 1 607 ? 24.315 -16.056 1.466 1.00 87.75 607 SER A N 1
ATOM 4716 C CA . SER A 1 607 ? 24.670 -16.754 2.701 1.00 87.75 607 SER A CA 1
ATOM 4717 C C . SER A 1 607 ? 23.989 -16.111 3.916 1.00 87.75 607 SER A C 1
ATOM 4719 O O . SER A 1 607 ? 23.615 -14.936 3.908 1.00 87.75 607 SER A O 1
ATOM 4721 N N . VAL A 1 608 ? 23.781 -16.907 4.968 1.00 93.88 608 VAL A N 1
ATOM 4722 C CA . VAL A 1 608 ? 22.928 -16.549 6.109 1.00 93.88 608 VAL A CA 1
ATOM 4723 C C . VAL A 1 608 ? 23.643 -16.841 7.422 1.00 93.88 608 VAL A C 1
ATOM 4725 O O . VAL A 1 608 ? 24.152 -17.944 7.621 1.00 93.88 608 VAL A O 1
ATOM 4728 N N . LYS A 1 609 ? 23.605 -15.879 8.347 1.00 96.44 609 LYS A N 1
ATOM 4729 C CA . LYS A 1 609 ? 23.942 -16.051 9.765 1.00 96.44 609 LYS A CA 1
ATOM 4730 C C . LYS A 1 609 ? 22.670 -16.034 10.593 1.00 96.44 609 LYS A C 1
ATOM 4732 O O . LYS A 1 609 ? 21.903 -15.075 10.529 1.00 96.44 609 LYS A O 1
ATOM 4737 N N . SER A 1 610 ? 22.431 -17.105 11.342 1.00 96.94 610 SER A N 1
ATOM 4738 C CA . SER A 1 610 ? 21.193 -17.344 12.079 1.00 96.94 610 SER A CA 1
ATOM 4739 C C . SER A 1 610 ? 21.438 -17.320 13.585 1.00 96.94 610 SER A C 1
ATOM 4741 O O . SER A 1 610 ? 22.236 -18.088 14.125 1.00 96.94 610 SER A O 1
ATOM 4743 N N . PHE A 1 611 ? 20.678 -16.481 14.283 1.00 97.25 611 PHE A N 1
ATOM 4744 C CA . PHE A 1 611 ? 20.781 -16.254 15.719 1.00 97.25 611 PHE A CA 1
ATOM 4745 C C . PHE A 1 611 ? 19.439 -16.528 16.396 1.00 97.25 611 PHE A C 1
ATOM 4747 O O . PHE A 1 611 ? 18.416 -15.929 16.069 1.00 97.25 611 PHE A O 1
ATOM 4754 N N . GLN A 1 612 ? 19.450 -17.423 17.377 1.00 97.06 612 GLN A N 1
ATOM 4755 C CA . GLN A 1 612 ? 18.322 -17.686 18.255 1.00 97.06 612 GLN A CA 1
ATOM 4756 C C . GLN A 1 612 ? 18.421 -16.763 19.476 1.00 97.06 612 GLN A C 1
ATOM 4758 O O . GLN A 1 612 ? 19.175 -17.023 20.423 1.00 97.06 612 GLN A O 1
ATOM 4763 N N . VAL A 1 613 ? 17.674 -15.660 19.427 1.00 95.44 613 VAL A N 1
ATOM 4764 C CA . VAL A 1 613 ? 17.675 -14.594 20.434 1.00 95.44 613 VAL A CA 1
ATOM 4765 C C . VAL A 1 613 ? 16.488 -14.787 21.372 1.00 95.44 613 VAL A C 1
ATOM 4767 O O . VAL A 1 613 ? 15.341 -14.824 20.940 1.00 95.44 613 VAL A O 1
ATOM 4770 N N . ASN A 1 614 ? 16.751 -14.912 22.670 1.00 93.81 614 ASN A N 1
ATOM 4771 C CA . ASN A 1 614 ? 15.719 -15.050 23.694 1.00 93.81 614 ASN A CA 1
ATOM 4772 C C . ASN A 1 614 ? 15.535 -13.710 24.418 1.00 93.81 614 ASN A C 1
ATOM 4774 O O . ASN A 1 614 ? 16.493 -13.215 25.020 1.00 93.81 614 ASN A O 1
ATOM 4778 N N . VAL A 1 615 ? 14.332 -13.133 24.370 1.00 93.44 615 VAL A N 1
ATOM 4779 C CA . VAL A 1 615 ? 13.995 -11.827 24.967 1.00 93.44 615 VAL A CA 1
ATOM 4780 C C . VAL A 1 615 ? 12.927 -11.955 26.052 1.00 93.44 615 VAL A C 1
ATOM 4782 O O . VAL A 1 615 ? 12.073 -12.845 26.027 1.00 93.44 615 VAL A O 1
ATOM 4785 N N . GLY A 1 616 ? 12.974 -11.055 27.033 1.00 90.12 616 GLY A N 1
ATOM 4786 C CA . GLY A 1 616 ? 12.022 -11.029 28.137 1.00 90.12 616 GLY A CA 1
ATOM 4787 C C . GLY A 1 616 ? 12.526 -10.244 29.346 1.00 90.12 616 GLY A C 1
ATOM 4788 O O . GLY A 1 616 ? 13.554 -9.572 29.309 1.00 90.12 616 GLY A O 1
ATOM 4789 N N . ALA A 1 617 ? 11.805 -10.335 30.464 1.00 83.50 617 ALA A N 1
ATOM 4790 C CA . ALA A 1 617 ? 12.098 -9.545 31.660 1.00 83.50 617 ALA A CA 1
ATOM 4791 C C . ALA A 1 617 ? 13.472 -9.890 32.281 1.00 83.50 617 ALA A C 1
ATOM 4793 O O . ALA A 1 617 ? 13.608 -10.870 33.015 1.00 83.50 617 ALA A O 1
ATOM 4794 N N . THR A 1 618 ? 14.480 -9.046 32.034 1.00 69.12 618 THR A N 1
ATOM 4795 C CA . THR A 1 618 ? 15.854 -9.216 32.531 1.00 69.12 618 THR A CA 1
ATOM 4796 C C . THR A 1 618 ? 16.310 -8.065 33.435 1.00 69.12 618 THR A C 1
ATOM 4798 O O . THR A 1 618 ? 16.052 -6.892 33.179 1.00 69.12 618 THR A O 1
ATOM 4801 N N . THR A 1 619 ? 17.049 -8.396 34.498 1.00 60.00 619 THR A N 1
ATOM 4802 C CA . THR A 1 619 ? 17.813 -7.429 35.318 1.00 60.00 619 THR A CA 1
ATOM 4803 C C . THR A 1 619 ? 19.286 -7.342 34.906 1.00 60.00 619 THR A C 1
ATOM 4805 O O . THR A 1 619 ? 20.046 -6.544 35.455 1.00 60.00 619 THR A O 1
ATOM 4808 N N . LYS A 1 620 ? 19.700 -8.158 33.931 1.00 56.44 620 LYS A N 1
ATOM 4809 C CA . LYS A 1 620 ? 21.037 -8.190 33.337 1.00 56.44 620 LYS A CA 1
ATOM 4810 C C . LYS A 1 620 ? 20.889 -8.003 31.832 1.00 56.44 620 LYS A C 1
ATOM 4812 O O . LYS A 1 620 ? 20.832 -8.984 31.097 1.00 56.44 620 LYS A O 1
ATOM 4817 N N . ARG A 1 621 ? 20.824 -6.750 31.383 1.00 58.50 621 ARG A N 1
ATOM 4818 C CA . ARG A 1 621 ? 20.928 -6.452 29.951 1.00 58.50 621 ARG A CA 1
ATOM 4819 C C . ARG A 1 621 ? 22.259 -6.980 29.434 1.00 58.50 621 ARG A C 1
ATOM 4821 O O . ARG A 1 621 ? 23.302 -6.698 30.037 1.00 58.50 621 ARG A O 1
ATOM 4828 N N . VAL A 1 622 ? 22.216 -7.741 28.344 1.00 60.84 622 VAL A N 1
ATOM 4829 C CA . VAL A 1 622 ? 23.418 -8.018 27.558 1.00 60.84 622 VAL A CA 1
ATOM 4830 C C . VAL A 1 622 ? 23.984 -6.671 27.110 1.00 60.84 622 VAL A C 1
ATOM 4832 O O . VAL A 1 622 ? 23.240 -5.755 26.764 1.00 60.84 622 VAL A O 1
ATOM 4835 N N . LYS A 1 623 ? 25.304 -6.540 27.207 1.00 56.41 623 LYS A N 1
ATOM 4836 C CA . LYS A 1 623 ? 26.049 -5.431 26.625 1.00 56.41 623 LYS A CA 1
ATOM 4837 C C . LYS A 1 623 ? 27.185 -6.005 25.820 1.00 56.41 623 LYS A C 1
ATOM 4839 O O . LYS A 1 623 ? 27.926 -6.840 26.359 1.00 56.41 623 LYS A O 1
ATOM 4844 N N . SER A 1 624 ? 27.360 -5.521 24.597 1.00 55.41 624 SER A N 1
ATOM 4845 C CA . SER A 1 624 ? 28.597 -5.801 23.879 1.00 55.41 624 SER A CA 1
ATOM 4846 C C . SER A 1 624 ? 29.784 -5.262 24.685 1.00 55.41 624 SER A C 1
ATOM 4848 O O . SER A 1 624 ? 29.715 -4.217 25.342 1.00 55.41 624 SER A O 1
ATOM 4850 N N . ARG A 1 625 ? 30.875 -6.029 24.709 1.00 55.81 625 ARG A N 1
ATOM 4851 C CA . ARG A 1 625 ? 32.158 -5.621 25.315 1.00 55.81 625 ARG A CA 1
ATOM 4852 C C . ARG A 1 625 ? 33.241 -5.371 24.271 1.00 55.81 625 ARG A C 1
ATOM 4854 O O . ARG A 1 625 ? 34.357 -5.002 24.637 1.00 55.81 625 ARG A O 1
ATOM 4861 N N . VAL A 1 626 ? 32.910 -5.593 23.006 1.00 58.09 626 VAL A N 1
ATOM 4862 C CA . VAL A 1 626 ? 33.761 -5.348 21.849 1.00 58.09 626 VAL A CA 1
ATOM 4863 C C . VAL A 1 626 ? 33.297 -4.031 21.222 1.00 58.09 626 VAL A C 1
ATOM 4865 O O . VAL A 1 626 ? 32.185 -3.573 21.460 1.00 58.09 626 VAL A O 1
ATOM 4868 N N . ASN A 1 627 ? 34.176 -3.369 20.480 1.00 71.38 627 ASN A N 1
ATOM 4869 C CA . ASN A 1 627 ? 33.772 -2.342 19.528 1.00 71.38 627 ASN A CA 1
ATOM 4870 C C . ASN A 1 627 ? 34.327 -2.819 18.181 1.00 71.38 627 ASN A C 1
ATOM 4872 O O . ASN A 1 627 ? 35.535 -2.660 17.976 1.00 71.38 627 ASN A O 1
ATOM 4876 N N . PRO A 1 628 ? 33.510 -3.463 17.329 1.00 71.19 628 PRO A N 1
ATOM 4877 C CA . PRO A 1 628 ? 34.000 -4.148 16.130 1.00 71.19 628 PRO A CA 1
ATOM 4878 C C . PRO A 1 628 ? 34.689 -3.180 15.157 1.00 71.19 628 PRO A C 1
ATOM 4880 O O . PRO A 1 628 ? 35.701 -3.514 14.554 1.00 71.19 628 PRO A O 1
ATOM 4883 N N . LEU A 1 629 ? 34.254 -1.917 15.121 1.00 75.31 629 LEU A N 1
ATOM 4884 C CA . LEU A 1 629 ? 34.843 -0.870 14.277 1.00 75.31 629 LEU A CA 1
ATOM 4885 C C . LEU A 1 629 ? 36.152 -0.273 14.825 1.00 75.31 629 LEU A C 1
ATOM 4887 O O . LEU A 1 629 ? 36.732 0.621 14.210 1.00 75.31 629 LEU A O 1
ATOM 4891 N N . ARG A 1 630 ? 36.635 -0.714 15.996 1.00 76.00 630 ARG A N 1
ATOM 4892 C CA . ARG A 1 630 ? 37.890 -0.208 16.583 1.00 76.00 630 ARG A CA 1
ATOM 4893 C C . ARG A 1 630 ? 39.135 -0.838 15.957 1.00 76.00 630 ARG A C 1
ATOM 4895 O O . ARG A 1 630 ? 40.188 -0.201 15.928 1.00 76.00 630 ARG A O 1
ATOM 4902 N N . HIS A 1 631 ? 39.023 -2.085 15.517 1.00 73.69 631 HIS A N 1
ATOM 4903 C CA . HIS A 1 631 ? 40.086 -2.847 14.878 1.00 73.69 631 HIS A CA 1
ATOM 4904 C C . HIS A 1 631 ? 39.453 -3.617 13.728 1.00 73.69 631 HIS A C 1
ATOM 4906 O O . HIS A 1 631 ? 39.053 -4.763 13.907 1.00 73.69 631 HIS A O 1
ATOM 4912 N N . LEU A 1 632 ? 39.328 -2.933 12.587 1.00 78.00 632 LEU A N 1
ATOM 4913 C CA . LEU A 1 632 ? 38.780 -3.508 11.364 1.00 78.00 632 LEU A CA 1
ATOM 4914 C C . LEU A 1 632 ? 39.513 -4.805 11.015 1.00 78.00 632 LEU A C 1
ATOM 4916 O O . LEU A 1 632 ? 40.723 -4.941 11.245 1.00 78.00 632 LEU A O 1
ATOM 4920 N N . GLN A 1 633 ? 38.761 -5.763 10.492 1.00 73.62 633 GLN A N 1
ATOM 4921 C CA . GLN A 1 633 ? 39.324 -6.991 9.974 1.00 73.62 633 GLN A CA 1
ATOM 4922 C C . GLN A 1 633 ? 40.218 -6.660 8.775 1.00 73.62 633 GLN A C 1
ATOM 4924 O O . GLN A 1 633 ? 39.933 -5.758 8.001 1.00 73.62 633 GLN A O 1
ATOM 4929 N N . GLN A 1 634 ? 41.354 -7.350 8.666 1.00 67.19 634 GLN A N 1
ATOM 4930 C CA . GLN A 1 634 ? 42.176 -7.300 7.461 1.00 67.19 634 GLN A CA 1
ATOM 4931 C C . GLN A 1 634 ? 41.775 -8.436 6.537 1.00 67.19 634 GLN A C 1
ATOM 4933 O O . GLN A 1 634 ? 42.288 -9.530 6.778 1.00 67.19 634 GLN A O 1
ATOM 4938 N N . GLU A 1 635 ? 40.867 -8.199 5.585 1.00 57.50 635 GLU A N 1
ATOM 4939 C CA . GLU A 1 635 ? 40.616 -9.060 4.408 1.00 57.50 635 GLU A CA 1
ATOM 4940 C C . GLU A 1 635 ? 41.8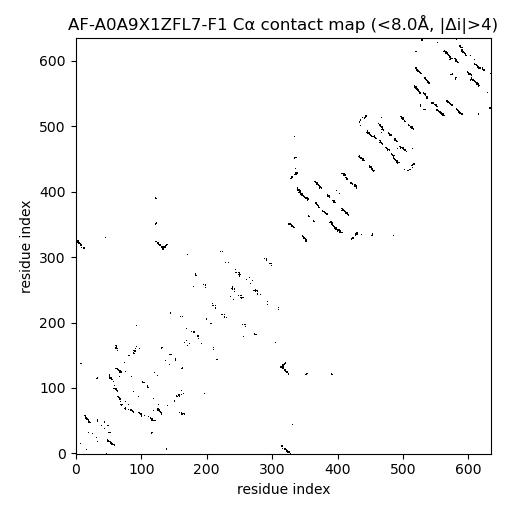53 -9.898 4.024 1.00 57.50 635 GLU A C 1
ATOM 4942 O O . GLU A 1 635 ? 42.897 -9.308 3.657 1.00 57.50 635 GLU A O 1
#

Mean predicted aligned error: 13.26 Å

InterPro domains:
  IPR002909 IPT domain [PF01833] (441-510)
  IPR013783 Immunoglobulin-like fold [G3DSA:2.60.40.10] (426-515)
  IPR014756 Immunoglobulin E-set [SSF81296] (437-513)

Sequence (635 aa):
MKPSIVNYGADHFDHSLEATNFLDNWLPADPSCPENSNISDEQKNKLNYDGCVELQNRTKLYLSTMIIPLGENGEYDPDQLGNPLRKHVQSGWDGNMMGPQSGTFLGLEFWSKDQYYNECPYQNCLYQVIAPGVGDPVGPSPFSFARSTDYDREIHKARRSIAIRTIIDGILLKFFDIILTGVGYEPTGFDPVVITKLIIQYSPKLIEEAEKLYDDDDVSDEDIENFVKQIAIEFYKNEVELLADPANAGKLGPITQAVLQELGVKPQDIATMAAGAALRKWTPFVGQLDAIITGAQVADILVDQVKTIKDMMFVPIKADYTVTWGLNIVDIEPSIMKAEAVDKPLSIIGTGFGINARWYWYDEEPITFLKDKNASTLVERIEHDNISPEGTLLEVTIPGRFLENAVGPISVKVEHRGEETTSPIDIRIGDGLEIARLKMNTGQPGDKIIIEGIGFDSLKSKNRVTFKGQNGTRIVASIIKVESGKLTVTVPNNIITGDVTVEVNNQTSNGLEFVVPYILDITFGDNGNFNDDIFKLVIDDKVIMDGSSPQRKVGPISVPLSAGSHVVKLIGIRAEDEIGTYYIEFEGDVIAVNGDALEGRDLLKDSVKSFQVNVGATTKRVKSRVNPLRHLQQE

pLDDT: mean 82.75, std 14.04, range [34.84, 98.5]

Foldseek 3Di:
DAWDKDWFAPPQFPKDKGFAFPVVLPDPPADHAPDPPLDDPLQSVLQRTQQKMKIGHAALFKKWKFKFFDDPVLHGDPVCLLPTLGATAQALLGPRIDHYFADDDPVDDGHDHIDMDDSQRLGWIKIKMFTLFQDAATDDDDEDLPCPDVSNVRLLSRSLRRNLNSCCVVPVVVVLCVLCVLLPHDDPDDDSSVLSVLCVVQPVVLSVLSCVQSSDNDHDPVSLLVSVLSVLVVCCVQAPCCLADPVNQQDGGSSSVVRCVVVVNDPVNSSVSSNVSNVDCPPVPNVQSVCSVVVNDHDDSVVVVSVSSVSSHSPHRIIMMIIHQDDEWRDKPPLEDEQAQDKDKMKTFGGDQADDPVPDPCFWHKWKWKDFPPDPDDIDIWDFPDARNSRGITMTIDGSVCRNPHPDFMWIWIAGPRDIYTHPGTRHYDDAWAFPDWSALEDDQFDKIKTFTANDDQDPVQKWKWAAAPPRDTHTWAFDDDDHRITITGRHPRGAWWFIWIAGPNDIYDTDTRHYFFKKFKKKFFQAPDFFWFKWKAKQNHTPDGGPGGDPMDTSPIDTHHAFKIKIKIATQADPVQWRWMAMDIWTQWPDKDFDDRTGGNRHRGDITIITTGGDHDPDIDDDPDDSNVDGDYD

Nearest PDB structures (foldseek):
  3hrp-assembly1_A  TM=4.743E-01  e=9.489E-05  Bacteroides thetaiotaomicron VPI-5482
  7m0r-assembly1_B  TM=3.031E-01  e=5.409E-05  Mus musculus
  6d2y-assembly1_A  TM=3.309E-01  e=1.747E-03  Segatella baroniae B14
  8vvo-assembly1_I  TM=3.244E-01  e=2.037E-03  Homo sapiens
  8g04-assembly1_B  TM=2.394E-01  e=9.464E-04  Homo sapiens

Organism: NCBI:txid640633

Radius of gyration: 32.28 Å; Cα contacts (8 Å, |Δi|>4): 1387; chains: 1; bounding box: 83×46×88 Å

Secondary structure (DSSP, 8-state):
---EEEES-TTT--EEEEEEETTTTTSTTS------TTS-HHHHHHHSEEEEEEEEE-SSS-BEEEEEEB-TTSPBPGGGTTS-SBPPPSSTT-TTPBPPPBS-SSS---B---EEE-SSTTS-EEEEEE-S--BPPBSSS---TT--SHHHHHHHHHHHHHHHHHHIIIIIHHHHHHHHHHHT---S---HHHHHHHHHHH-HHHHHHHHHHHH-SS--HHHHHHHHHHHHHHHIIIIIIHHH-GGGTT---HHHHHHHHHTT--HHHHHHHHHHHTTS--HHHHHHHHHHHHT----HHHHHHHHHHHGGGSSBSEEEEEEE--SEEEEEE-SEEE-SSS-EEEEEEEES----TTT-TTPPPPEEEEEESSS-PPPEEEE-SEE-TTS-EEEEEE-HHHHTT--SPEEEEEEETTEEEE-SSPBEEE-SSEEEEES-SB--TT-EEEEEEE---SSTTTEEEEEEBGGG-EEEPEEEEEETTEEEEEPPTTB-SEEEEEEETTEEPPPEEEB-PEEEEEEEE--SSS---EEEEEETTEEEE--SS--S-EEEEEEEE-SEEEEEEEEEEE-SSS---EEEEEEESEEEEEES-SEES---BT-EEEEEEEES--SS-------GGGS----

Solvent-accessible surface area (backbone atoms only — not comparable to full-atom values): 34719 Å² total; per-residue (Å²): 132,74,66,49,70,48,70,49,45,78,90,61,47,64,56,52,73,49,73,40,43,40,79,68,54,68,51,95,85,62,91,51,75,68,86,61,81,90,60,53,68,77,54,26,68,67,63,42,32,65,34,28,34,35,41,40,62,70,36,80,51,26,35,33,51,26,34,35,64,34,48,91,92,72,44,66,57,81,88,44,58,79,65,41,78,34,68,53,30,87,43,65,74,36,89,69,50,42,65,36,26,55,100,44,73,100,72,68,72,47,56,63,84,72,48,71,46,60,87,47,42,47,41,37,31,32,42,42,34,35,32,54,26,72,24,71,70,30,42,91,72,88,84,59,88,80,48,84,46,72,45,36,41,46,51,53,51,21,36,48,19,28,32,56,37,30,47,39,68,74,49,50,52,64,52,48,55,55,48,39,48,64,39,69,44,83,78,90,74,80,61,67,66,58,53,50,51,44,47,56,71,69,34,60,62,60,50,57,48,44,51,52,65,72,62,54,92,79,80,46,76,64,58,52,53,47,43,55,48,52,49,52,51,52,48,36,58,50,45,44,45,29,31,68,36,69,92,36,55,45,35,66,9,72,48,62,50,49,52,42,46,75,74,67,48,49,74,69,56,50,45,49,28,18,49,55,24,38,75,51,86,61,58,85,56,53,56,46,52,50,15,61,79,71,70,53,74,80,47,72,85,50,52,60,51,52,45,59,55,59,56,30,49,62,20,37,31,26,33,26,31,44,38,39,53,51,67,39,52,69,50,58,40,63,50,43,45,61,57,34,78,55,68,41,74,35,43,39,31,40,32,50,58,44,81,62,83,82,78,54,103,74,70,66,74,52,36,38,35,41,34,49,75,67,41,97,67,74,73,44,81,41,72,58,77,46,66,40,87,48,5,38,38,40,33,31,69,47,53,12,87,62,28,48,75,48,59,31,43,26,43,44,33,43,37,42,85,88,47,77,29,59,43,86,61,50,31,33,50,52,81,66,50,39,65,73,43,52,81,50,44,57,56,56,66,70,39,79,33,42,38,32,29,44,60,74,59,86,49,70,89,54,47,48,42,30,35,27,23,66,97,81,38,74,42,69,37,51,72,76,50,68,55,94,41,36,39,33,29,33,39,45,79,74,57,44,66,34,42,34,34,46,30,39,92,90,45,68,30,58,69,49,65,32,39,53,58,33,40,41,26,38,31,35,28,32,26,37,76,70,81,54,30,22,48,31,37,29,46,73,87,40,78,78,44,78,52,90,60,48,37,72,67,44,67,72,46,76,44,79,37,69,76,44,80,45,46,38,35,45,30,15,66,33,34,83,83,81,55,10,29,33,38,51,47,66,28,53,28,30,70,47,76,48,67,59,77,54,55,57,55,74,37,30,55,84,29,76,43,50,33,48,36,29,34,32,102,55,96,61,58,46,70,81,90,73,62,65,81,78,64,49,43,82,127